Protein AF-A0A7W8M784-F1 (afdb_monomer_lite)

Sequence (521 aa):
MKKPFPAALAHPCHGEELFLLKKRRKRMKRRLLSIFCALCLCLTLLPTAALADGLETGTPTLLNGEGETDYATPSEEDGWTQLSDGTWFLVAKKTYDQPLRSENPIVIDSNATLTAPSITVDGMVDVSGSAYLICSGELSAKELQVSSVVTVGTLSCSKVTVSGIATVTTKWNCSGKVTVNKNSTLNLPAGTEPDWGNFSGAGTVQIGDMAYDTAGNEQGTAMLTLTSGASASGEGYTWDRDTCTLTLDGFARTYDTEAEGGIGIQAEGRAITLVLKGENVMNGLSVEEYAMGIYCVGSSLTLKGTGSLDCEGSAGALMISGGSLALAEGYSLNEEADIFNETSGAVGMVIEAGTDETGPIPATSFTIQSEQSGDGTGSYSAEVKGTYQPGGSGAVVYSVDIAWTDMNFTYTGTGEGTWNPETHQYEGGTEASWTDSNASVTVINHSNAAVTVTASFEALPGYETTSMTFGNNGATVATAEGTEFAKAPSATITITPTGSLAQTANGGKIGTITVSIAAAE

Secondary structure (DSSP, 8-state):
---------------------------------------------------------------------SSB---TTTT-EE-TTS-EEE-SEEE-SS-EEESS-EEE-TT-EEEES-EEEEEEEEE-TT-EEEEEEEEEEEEEEESSEEEEEEEEEEEEEESSEEEEEEEE---SEEEE-TT-EEEE-TT----GGG--BSSEEEETTEEE-TTS-EEEEPPEEEETTB-EEETTEEEETTTTEEEEES-EEEEEEEES-SEEEE-TTSEEEEEEESEEEEEEE--STT--SEEEESSEEEEEES-EEE-TTSS-SEEEESSEEEEPTTEEE-TTEEEEE-TTSSEEEEEETT-TTT---B-SEEEEEE-----S-S-----------PPPPPPP---EEEEE------EEPPB--EEETTTTEEES-B--EEPP---EEEEEE-SSS-EEEEEEEEEPTT-TTEEEEEETTTEEEPP-TTS-GGG--EEEEEEEEEE---GGGTT---EEEEEEEEE--

pLDDT: mean 81.35, std 23.18, range [23.3, 98.5]

Structure (mmCIF, N/CA/C/O backbone):
data_AF-A0A7W8M784-F1
#
_entry.id   AF-A0A7W8M784-F1
#
loop_
_atom_site.group_PDB
_atom_site.id
_atom_site.type_symbol
_atom_site.label_atom_id
_atom_site.label_alt_id
_atom_site.label_comp_id
_atom_site.label_asym_id
_atom_site.label_entity_id
_atom_site.label_seq_id
_atom_site.pdbx_PDB_ins_code
_atom_site.Cartn_x
_atom_site.Cartn_y
_atom_site.Cartn_z
_atom_site.occupancy
_atom_site.B_iso_or_equiv
_atom_site.auth_seq_id
_atom_site.auth_comp_id
_atom_site.auth_asym_id
_atom_site.auth_atom_id
_atom_site.pdbx_PDB_model_num
ATOM 1 N N . MET A 1 1 ? 68.983 -4.614 43.731 1.00 40.34 1 MET A N 1
ATOM 2 C CA . MET A 1 1 ? 69.568 -5.873 44.258 1.00 40.34 1 MET A CA 1
ATOM 3 C C . MET A 1 1 ? 68.459 -6.720 44.890 1.00 40.34 1 MET A C 1
ATOM 5 O O . MET A 1 1 ? 67.551 -6.132 45.446 1.00 40.34 1 MET A O 1
ATOM 9 N N . LYS A 1 2 ? 68.542 -8.057 44.771 1.00 36.47 2 LYS A N 1
ATOM 10 C CA . LYS A 1 2 ? 67.911 -9.138 45.582 1.00 36.47 2 LYS A CA 1
ATOM 11 C C . LYS A 1 2 ? 66.523 -8.931 46.264 1.00 36.47 2 LYS A C 1
ATOM 13 O O . LYS A 1 2 ? 66.441 -8.345 47.332 1.00 36.47 2 LYS A O 1
ATOM 18 N N . LYS A 1 3 ? 65.489 -9.555 45.662 1.00 36.81 3 LYS A N 1
ATOM 19 C CA . LYS A 1 3 ? 64.572 -10.634 46.167 1.00 36.81 3 LYS A CA 1
ATOM 20 C C . LYS A 1 3 ? 64.595 -11.012 47.680 1.00 36.81 3 LYS A C 1
ATOM 22 O O . LYS A 1 3 ? 65.686 -10.993 48.248 1.00 36.81 3 LYS A O 1
ATOM 27 N N . PRO A 1 4 ? 63.474 -11.509 48.285 1.00 53.94 4 PRO A N 1
ATOM 28 C CA . PRO A 1 4 ? 62.896 -12.825 47.910 1.00 53.94 4 PRO A CA 1
ATOM 29 C C . PRO A 1 4 ? 61.351 -13.030 47.895 1.00 53.94 4 PRO A C 1
ATOM 31 O O . PRO A 1 4 ? 60.565 -12.132 48.158 1.00 53.94 4 PRO A O 1
ATOM 34 N N . PHE A 1 5 ? 60.996 -14.262 47.491 1.00 34.47 5 PHE A N 1
ATOM 35 C CA . PHE A 1 5 ? 59.697 -14.930 47.209 1.00 34.47 5 PHE A CA 1
ATOM 36 C C . PHE A 1 5 ? 59.211 -15.787 48.421 1.00 34.47 5 PHE A C 1
ATOM 38 O O . PHE A 1 5 ? 60.016 -15.927 49.346 1.00 34.47 5 PHE A O 1
ATOM 45 N N . PRO A 1 6 ? 57.970 -16.354 48.475 1.00 49.12 6 PRO A N 1
ATOM 46 C CA . PRO A 1 6 ? 57.555 -17.639 47.817 1.00 49.12 6 PRO A CA 1
ATOM 47 C C . PRO A 1 6 ? 56.178 -17.571 47.082 1.00 49.12 6 PRO A C 1
ATOM 49 O O . PRO A 1 6 ? 55.338 -16.771 47.464 1.00 49.12 6 PRO A O 1
ATOM 52 N N . ALA A 1 7 ? 55.951 -18.198 45.910 1.00 33.56 7 ALA A N 1
ATOM 53 C CA . ALA A 1 7 ? 55.677 -19.625 45.566 1.00 33.56 7 ALA A CA 1
ATOM 54 C C . ALA A 1 7 ? 54.174 -20.006 45.728 1.00 33.56 7 ALA A C 1
ATOM 56 O O . ALA A 1 7 ? 53.560 -19.561 46.686 1.00 33.56 7 ALA A O 1
ATOM 57 N N . ALA A 1 8 ? 53.502 -20.768 44.843 1.00 30.16 8 ALA A N 1
ATOM 58 C CA . ALA A 1 8 ? 53.938 -21.887 43.981 1.00 30.16 8 ALA A CA 1
ATOM 59 C C . ALA A 1 8 ? 53.129 -21.987 42.638 1.00 30.16 8 ALA A C 1
ATOM 61 O O . ALA A 1 8 ? 52.023 -21.469 42.577 1.00 30.16 8 ALA A O 1
ATOM 62 N N . LEU A 1 9 ? 53.729 -22.433 41.511 1.00 29.23 9 LEU A N 1
ATOM 63 C CA . LEU A 1 9 ? 53.542 -23.739 40.797 1.00 29.23 9 LEU A CA 1
ATOM 64 C C . LEU A 1 9 ? 52.144 -23.976 40.143 1.00 29.23 9 LEU A C 1
ATOM 66 O O . LEU A 1 9 ? 51.143 -23.788 40.812 1.00 29.23 9 LEU A O 1
ATOM 70 N N . ALA A 1 10 ? 51.976 -24.448 38.888 1.00 28.44 10 ALA A N 1
ATOM 71 C CA . ALA A 1 10 ? 52.918 -24.911 37.845 1.00 28.44 10 ALA A CA 1
ATOM 72 C C . ALA A 1 10 ? 52.329 -24.854 36.395 1.00 28.44 10 ALA A C 1
ATOM 74 O O . ALA A 1 10 ? 51.137 -24.650 36.197 1.00 28.44 10 ALA A O 1
ATOM 75 N N . HIS A 1 11 ? 53.188 -25.097 35.394 1.00 28.14 11 HIS A N 1
ATOM 76 C CA . HIS A 1 11 ? 52.961 -25.251 33.935 1.00 28.14 11 HIS A CA 1
ATOM 77 C C . HIS A 1 11 ? 53.948 -26.344 33.423 1.00 28.14 11 HIS A C 1
ATOM 79 O O . HI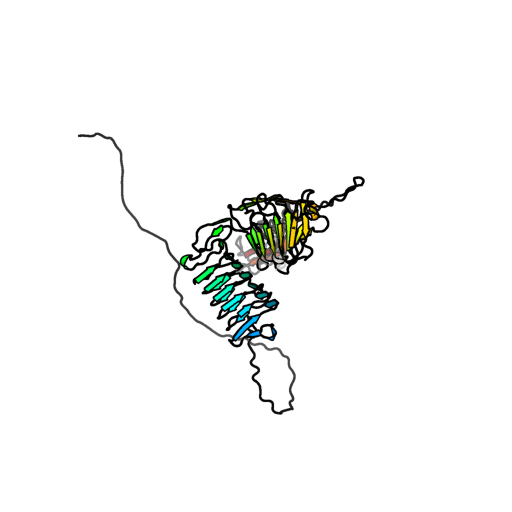S A 1 11 ? 54.881 -26.653 34.171 1.00 28.14 11 HIS A O 1
ATOM 85 N N . PRO A 1 12 ? 53.952 -26.786 32.141 1.00 49.91 12 PRO A N 1
ATOM 86 C CA . PRO A 1 12 ? 52.861 -27.103 31.192 1.00 49.91 12 PRO A CA 1
ATOM 87 C C . PRO A 1 12 ? 53.105 -28.460 30.447 1.00 49.91 12 PRO A C 1
ATOM 89 O O . PRO A 1 12 ? 54.144 -29.083 30.653 1.00 49.91 12 PRO A O 1
ATOM 92 N N . CYS A 1 13 ? 52.234 -28.883 29.505 1.00 24.52 13 CYS A N 1
ATOM 93 C CA . CYS A 1 13 ? 52.644 -29.631 28.285 1.00 24.52 13 CYS A CA 1
ATOM 94 C C . CYS A 1 13 ? 51.554 -29.730 27.183 1.00 24.52 13 CYS A C 1
ATOM 96 O O . CYS A 1 13 ? 50.467 -29.188 27.345 1.00 24.52 13 CYS A O 1
ATOM 98 N N . HIS A 1 14 ? 51.921 -30.329 26.039 1.00 28.89 14 HIS A N 1
ATOM 99 C CA . HIS A 1 14 ? 51.404 -30.128 24.664 1.00 28.89 14 HIS A CA 1
ATOM 100 C C . HIS A 1 14 ? 50.483 -31.254 24.107 1.00 28.89 14 HIS A C 1
ATOM 102 O O . HIS A 1 14 ? 50.493 -32.356 24.646 1.00 28.89 14 HIS A O 1
ATOM 108 N N . GLY A 1 15 ? 49.817 -30.997 22.961 1.00 26.58 15 GLY A N 1
ATOM 109 C CA . GLY A 1 15 ? 49.060 -31.962 22.114 1.00 26.58 15 GLY A CA 1
ATOM 110 C C . GLY A 1 15 ? 47.523 -31.829 22.223 1.00 26.58 15 GLY A C 1
ATOM 111 O O . GLY A 1 15 ? 47.036 -31.582 23.319 1.00 26.58 15 GLY A O 1
ATOM 112 N N . GLU A 1 16 ? 46.688 -31.948 21.176 1.00 27.33 16 GLU A N 1
ATOM 113 C CA . GLU A 1 16 ? 46.897 -32.312 19.754 1.00 27.33 16 GLU A CA 1
ATOM 114 C C . GLU A 1 16 ? 45.738 -31.767 18.847 1.00 27.33 16 GLU A C 1
ATOM 116 O O . GLU A 1 16 ? 44.870 -31.041 19.327 1.00 27.33 16 GLU A O 1
ATOM 121 N N . GLU A 1 17 ? 45.767 -32.070 17.539 1.00 28.98 17 GLU A N 1
ATOM 122 C CA . GLU A 1 17 ? 44.924 -31.618 16.392 1.00 28.98 17 GLU A CA 1
ATOM 123 C C . GLU A 1 17 ? 43.400 -31.390 16.621 1.00 28.98 17 GLU A C 1
ATOM 125 O O . GLU A 1 17 ? 42.741 -32.123 17.347 1.00 28.98 17 GLU A O 1
ATOM 130 N N . LEU A 1 18 ? 42.744 -30.343 16.088 1.00 28.16 18 LEU A N 1
ATOM 131 C CA . LEU A 1 18 ? 42.502 -29.930 14.681 1.00 28.16 18 LEU A CA 1
ATOM 132 C C . LEU A 1 18 ? 41.473 -30.791 13.902 1.00 28.16 18 LEU A C 1
ATOM 134 O O . LEU A 1 18 ? 41.835 -31.576 13.037 1.00 28.16 18 LEU A O 1
ATOM 138 N N . PHE A 1 19 ? 40.177 -30.533 14.128 1.00 27.52 19 PHE A N 1
ATOM 139 C CA . PHE A 1 19 ? 39.013 -30.847 13.265 1.00 27.52 19 PHE A CA 1
ATOM 140 C C . PHE A 1 19 ? 37.812 -30.003 13.778 1.00 27.52 19 PHE A C 1
ATOM 142 O O . PHE A 1 19 ? 37.775 -29.682 14.959 1.00 27.52 19 PHE A O 1
ATOM 149 N N . LEU A 1 20 ? 36.796 -29.576 13.010 1.00 30.34 20 LEU A N 1
ATOM 150 C CA . LEU A 1 20 ? 36.527 -29.622 11.562 1.00 30.34 20 LEU A CA 1
ATOM 151 C C . LEU A 1 20 ? 35.604 -28.427 11.188 1.00 30.34 20 LEU A C 1
ATOM 153 O O . LEU A 1 20 ? 34.631 -28.172 11.891 1.00 30.34 20 LEU A O 1
ATOM 157 N N . LEU A 1 21 ? 35.831 -27.725 10.067 1.00 27.53 21 LEU A N 1
ATOM 158 C CA . LEU A 1 21 ? 34.899 -26.710 9.527 1.00 27.53 21 LEU A CA 1
ATOM 159 C C . LEU A 1 21 ? 35.033 -26.610 7.993 1.00 27.53 21 LEU A C 1
ATOM 161 O O . LEU A 1 21 ? 36.121 -26.815 7.462 1.00 27.53 21 LEU A O 1
ATOM 165 N N . LYS A 1 22 ? 33.938 -26.237 7.305 1.00 28.33 22 LYS A N 1
ATOM 166 C CA . LYS A 1 22 ? 33.724 -26.173 5.831 1.00 28.33 22 LYS A CA 1
ATOM 167 C C . LYS A 1 22 ? 33.363 -27.499 5.135 1.00 28.33 22 LYS A C 1
ATOM 169 O O . LYS A 1 22 ? 34.222 -28.283 4.743 1.00 28.33 22 LYS A O 1
ATOM 174 N N . LYS A 1 23 ? 32.075 -27.657 4.799 1.00 28.72 23 LYS A N 1
ATOM 175 C CA . LYS A 1 23 ? 31.607 -28.610 3.774 1.00 28.72 23 LYS A CA 1
ATOM 176 C C . LYS A 1 23 ? 30.370 -28.080 3.036 1.00 28.72 23 LYS A C 1
ATOM 178 O O . LYS A 1 23 ? 29.262 -28.285 3.512 1.00 28.72 23 LYS A O 1
ATOM 183 N N . ARG A 1 24 ? 30.564 -27.426 1.874 1.00 28.20 24 ARG A N 1
ATOM 184 C CA . ARG A 1 24 ? 29.604 -27.327 0.735 1.00 28.20 24 ARG A CA 1
ATOM 185 C C . ARG A 1 24 ? 30.156 -26.460 -0.418 1.00 28.20 24 ARG A C 1
ATOM 187 O O . ARG A 1 24 ? 29.967 -25.250 -0.432 1.00 28.20 24 ARG A O 1
ATOM 194 N N . ARG A 1 25 ? 30.791 -27.081 -1.426 1.00 26.67 25 ARG A N 1
ATOM 195 C CA . ARG A 1 25 ? 30.796 -26.621 -2.840 1.00 26.67 25 ARG A CA 1
ATOM 196 C C . ARG A 1 25 ? 31.389 -27.690 -3.776 1.00 26.67 25 ARG A C 1
ATOM 198 O O . ARG A 1 25 ? 32.456 -28.214 -3.485 1.00 26.67 25 ARG A O 1
ATOM 205 N N . LYS A 1 26 ? 30.728 -27.908 -4.929 1.00 26.70 26 LYS A N 1
ATOM 206 C CA . LYS A 1 26 ? 31.059 -28.857 -6.031 1.00 26.70 26 LYS A CA 1
ATOM 207 C C . LYS A 1 26 ? 31.014 -30.355 -5.621 1.00 26.70 26 LYS A C 1
ATOM 209 O O . LYS A 1 26 ? 31.333 -30.705 -4.498 1.00 26.70 26 LYS A O 1
ATOM 214 N N . ARG A 1 27 ? 30.592 -31.293 -6.484 1.00 25.47 27 ARG A N 1
ATOM 215 C CA . ARG A 1 27 ? 30.585 -31.304 -7.966 1.00 25.47 27 ARG A CA 1
ATOM 216 C C . ARG A 1 27 ? 29.461 -32.203 -8.530 1.00 25.47 27 ARG A C 1
ATOM 218 O O . ARG A 1 27 ? 29.129 -33.208 -7.916 1.00 25.47 27 ARG A O 1
ATOM 225 N N . MET A 1 28 ? 28.952 -31.885 -9.725 1.00 24.62 28 MET A N 1
ATOM 226 C CA . MET A 1 28 ? 28.059 -32.758 -10.515 1.00 24.62 28 MET A CA 1
ATOM 227 C C . MET A 1 28 ? 28.695 -34.123 -10.839 1.00 24.62 28 MET A C 1
ATOM 229 O O . MET A 1 28 ? 29.908 -34.184 -11.066 1.00 24.62 28 MET A O 1
ATOM 233 N N . LYS A 1 29 ? 27.863 -35.152 -11.073 1.00 26.66 29 LYS A N 1
ATOM 234 C CA . LYS A 1 29 ? 28.126 -36.179 -12.102 1.00 26.66 29 LYS A CA 1
ATOM 235 C C . LYS A 1 29 ? 26.837 -36.869 -12.581 1.00 26.66 29 LYS A C 1
ATOM 237 O O . LYS A 1 29 ? 26.084 -37.405 -11.781 1.00 26.66 29 LYS A O 1
ATOM 242 N N . ARG A 1 30 ? 26.626 -36.860 -13.903 1.00 28.77 30 ARG A N 1
ATOM 243 C CA . ARG A 1 30 ? 25.565 -37.584 -14.634 1.00 28.77 30 ARG A CA 1
ATOM 244 C C . ARG A 1 30 ? 25.707 -39.106 -14.477 1.00 28.77 30 ARG A C 1
ATOM 246 O O . ARG A 1 30 ? 26.841 -39.582 -14.541 1.00 28.77 30 ARG A O 1
ATOM 253 N N . ARG A 1 31 ? 24.593 -39.852 -14.508 1.00 29.22 31 ARG A N 1
ATOM 254 C CA . ARG A 1 31 ? 24.464 -41.129 -15.249 1.00 29.22 31 ARG A CA 1
ATOM 255 C C . ARG A 1 31 ? 23.030 -41.322 -15.758 1.00 29.22 31 ARG A C 1
ATOM 257 O O . ARG A 1 31 ? 22.086 -41.105 -15.013 1.00 29.22 31 ARG A O 1
ATOM 264 N N . LEU A 1 32 ? 22.911 -41.723 -17.024 1.00 25.88 32 LEU A N 1
ATOM 265 C CA . LEU A 1 32 ? 21.688 -42.263 -17.624 1.00 25.88 32 LEU A CA 1
ATOM 266 C C . LEU A 1 32 ? 21.482 -43.707 -17.143 1.00 25.88 32 LEU A C 1
ATOM 268 O O . LEU A 1 32 ? 22.475 -44.425 -17.007 1.00 25.88 32 LEU A O 1
ATOM 272 N N . LEU A 1 33 ? 20.227 -44.158 -17.067 1.00 25.16 33 LEU A N 1
ATOM 273 C CA . LEU A 1 33 ? 19.827 -45.433 -17.675 1.00 25.16 33 LEU A CA 1
ATOM 274 C C . LEU A 1 33 ? 18.310 -45.462 -17.930 1.00 25.16 33 LEU A C 1
ATOM 276 O O . LEU A 1 33 ? 17.523 -45.206 -17.027 1.00 25.16 33 LEU A O 1
ATOM 280 N N . SER A 1 34 ? 17.914 -45.768 -19.163 1.00 27.84 34 SER A N 1
ATOM 281 C CA . SER A 1 34 ? 16.533 -46.071 -19.563 1.00 27.84 34 SER A CA 1
ATOM 282 C C . SER A 1 34 ? 16.313 -47.582 -19.593 1.00 27.84 34 SER A C 1
ATOM 284 O O . SER A 1 34 ? 17.261 -48.292 -19.922 1.00 27.84 34 SER A O 1
ATOM 286 N N . ILE A 1 35 ? 15.074 -48.058 -19.436 1.00 27.55 35 ILE A N 1
ATOM 287 C CA . ILE A 1 35 ? 14.593 -49.284 -20.100 1.00 27.55 35 ILE A CA 1
ATOM 288 C C . ILE A 1 35 ? 13.063 -49.247 -20.241 1.00 27.55 35 ILE A C 1
ATOM 290 O O . ILE A 1 35 ? 12.356 -48.717 -19.390 1.00 27.55 35 ILE A O 1
ATOM 294 N N . PHE A 1 36 ? 12.590 -49.784 -21.364 1.00 25.45 36 PHE A N 1
ATOM 295 C CA . PHE A 1 36 ? 11.185 -49.929 -21.744 1.00 25.45 36 PHE A CA 1
ATOM 296 C C . PHE A 1 36 ? 10.446 -50.958 -20.875 1.00 25.45 36 PHE A C 1
ATOM 298 O O . PHE A 1 36 ? 10.989 -52.028 -20.608 1.00 25.45 36 PHE A O 1
ATOM 305 N N . CYS A 1 37 ? 9.144 -50.751 -20.658 1.00 23.30 37 CYS A N 1
ATOM 306 C CA . CYS A 1 37 ? 8.164 -51.781 -21.020 1.00 23.30 37 CYS A CA 1
ATOM 307 C C . CYS A 1 37 ? 6.777 -51.175 -21.261 1.00 23.30 37 CYS A C 1
ATOM 309 O O . CYS A 1 37 ? 6.341 -50.299 -20.521 1.00 23.30 37 CYS A O 1
ATOM 311 N N . ALA A 1 38 ? 6.099 -51.640 -22.308 1.00 25.64 38 ALA A N 1
ATOM 312 C CA . ALA A 1 38 ? 4.738 -51.239 -22.647 1.00 25.64 38 ALA A CA 1
ATOM 313 C C . ALA A 1 38 ? 3.738 -52.290 -22.153 1.00 25.64 38 ALA A C 1
ATOM 315 O O . ALA A 1 38 ? 4.042 -53.482 -22.183 1.00 25.64 38 ALA A O 1
ATOM 316 N N . LEU A 1 39 ? 2.521 -51.866 -21.808 1.00 25.84 39 LEU A N 1
ATOM 317 C CA . LEU A 1 39 ? 1.368 -52.760 -21.760 1.00 25.84 39 LEU A CA 1
ATOM 318 C C . LEU A 1 39 ? 0.202 -52.119 -22.516 1.00 25.84 39 LEU A C 1
ATOM 320 O O . LEU A 1 39 ? -0.173 -50.980 -22.251 1.00 25.84 39 LEU A O 1
ATOM 324 N N . CYS A 1 40 ? -0.346 -52.851 -23.482 1.00 25.09 40 CYS A N 1
ATOM 325 C CA . CYS A 1 40 ? -1.564 -52.464 -24.185 1.00 25.09 40 CYS A CA 1
ATOM 326 C C . CYS A 1 40 ? -2.792 -52.862 -23.361 1.00 25.09 40 CYS A C 1
ATOM 328 O O . CYS A 1 40 ? -2.786 -53.942 -22.774 1.00 25.09 40 CYS A O 1
ATOM 330 N N . LEU A 1 41 ? -3.887 -52.108 -23.478 1.00 26.55 41 LEU A N 1
ATOM 331 C CA . LEU A 1 41 ? -5.174 -52.699 -23.861 1.00 26.55 41 LEU A CA 1
ATOM 332 C C . LEU A 1 41 ? -6.080 -51.639 -24.511 1.00 26.55 41 LEU A C 1
ATOM 334 O O . LEU A 1 41 ? -6.030 -50.464 -24.161 1.00 26.55 41 LEU A O 1
ATOM 338 N N . CYS A 1 42 ? -6.869 -52.054 -25.499 1.00 25.86 42 CYS A N 1
ATOM 339 C CA . CYS A 1 42 ? -7.763 -51.185 -26.268 1.00 25.86 42 CYS A CA 1
ATOM 340 C C . CYS A 1 42 ? -9.102 -50.955 -25.553 1.00 25.86 42 CYS A C 1
ATOM 342 O O . CYS A 1 42 ? -9.560 -51.862 -24.864 1.00 25.86 42 CYS A O 1
ATOM 344 N N . LEU A 1 43 ? -9.807 -49.860 -25.879 1.00 25.11 43 LEU A N 1
ATOM 345 C CA . LEU A 1 43 ? -11.254 -49.911 -26.150 1.00 25.11 43 LEU A CA 1
ATOM 346 C C . LEU A 1 43 ? -11.738 -48.710 -27.005 1.00 25.11 43 LEU A C 1
ATOM 348 O O . LEU A 1 43 ? -11.623 -47.560 -26.605 1.00 25.11 43 LEU A O 1
ATOM 352 N N . THR A 1 44 ? -12.233 -49.039 -28.204 1.00 31.23 44 THR A N 1
ATOM 353 C CA . THR A 1 44 ? -13.281 -48.407 -29.055 1.00 31.23 44 THR A CA 1
ATOM 354 C C . THR A 1 44 ? -13.918 -47.066 -28.608 1.00 31.23 44 THR A C 1
ATOM 356 O O . THR A 1 44 ? -14.318 -46.947 -27.457 1.00 31.23 44 THR A O 1
ATOM 359 N N . LEU A 1 45 ? -14.196 -46.081 -29.485 1.00 31.22 45 LEU A N 1
ATOM 360 C CA . LEU A 1 45 ? -15.159 -46.144 -30.614 1.00 31.22 45 LEU A CA 1
ATOM 361 C C . LEU A 1 45 ? -14.923 -45.068 -31.721 1.00 31.22 45 LEU A C 1
ATOM 363 O O . LEU A 1 45 ? -14.367 -44.007 -31.465 1.00 31.22 45 LEU A O 1
ATOM 367 N N . LEU A 1 46 ? -15.391 -45.371 -32.943 1.00 28.72 46 LEU A N 1
ATOM 368 C CA . LEU A 1 46 ? -15.488 -44.531 -34.171 1.00 28.72 46 LEU A CA 1
ATOM 369 C C . LEU A 1 46 ? -16.804 -43.688 -34.176 1.00 28.72 46 LEU A C 1
ATOM 371 O O . LEU A 1 46 ? -17.515 -43.781 -33.173 1.00 28.72 46 LEU A O 1
ATOM 375 N N . PRO A 1 47 ? -17.269 -43.011 -35.270 1.00 45.62 47 PRO A N 1
ATOM 376 C CA . PRO A 1 47 ? -16.687 -42.617 -36.585 1.00 45.62 47 PRO A CA 1
ATOM 377 C C . PRO A 1 47 ? -16.796 -41.068 -36.834 1.00 45.62 47 PRO A C 1
ATOM 379 O O . PRO A 1 47 ? -17.208 -40.339 -35.943 1.00 45.62 47 PRO A O 1
ATOM 382 N N . THR A 1 48 ? -16.468 -40.434 -37.979 1.00 33.16 48 THR A N 1
ATOM 383 C CA . THR A 1 48 ? -17.137 -40.543 -39.306 1.00 33.16 48 THR A CA 1
ATOM 384 C C . THR A 1 48 ? -16.374 -39.795 -40.413 1.00 33.16 48 THR A C 1
ATOM 386 O O . THR A 1 48 ? -15.637 -38.851 -40.149 1.00 33.16 48 THR A O 1
ATOM 389 N N . ALA A 1 49 ? -16.539 -40.248 -41.659 1.00 30.05 49 ALA A N 1
ATOM 390 C CA . ALA A 1 49 ? -15.768 -39.831 -42.826 1.00 30.05 49 ALA A CA 1
ATOM 391 C C . ALA A 1 49 ? -16.359 -38.634 -43.608 1.00 30.05 49 ALA A C 1
ATOM 393 O O . ALA A 1 49 ? -17.568 -38.526 -43.770 1.00 30.05 49 ALA A O 1
ATOM 394 N N . ALA A 1 50 ? -15.444 -37.805 -44.124 1.00 31.06 50 ALA A N 1
ATOM 395 C CA . ALA A 1 50 ? -15.260 -37.394 -45.526 1.00 31.06 50 ALA A CA 1
ATOM 396 C C . ALA A 1 50 ? -16.461 -37.069 -46.444 1.00 31.06 50 ALA A C 1
ATOM 398 O O . ALA A 1 50 ? -17.279 -37.934 -46.742 1.00 31.06 50 ALA A O 1
ATOM 399 N N . LEU A 1 51 ? -16.376 -35.910 -47.115 1.00 28.19 51 LEU A N 1
ATOM 400 C CA . LEU A 1 51 ? -16.172 -35.809 -48.576 1.00 28.19 51 LEU A CA 1
ATOM 401 C C . LEU A 1 51 ? -15.823 -34.360 -48.974 1.00 28.19 51 LEU A C 1
ATOM 403 O O . LEU A 1 51 ? -16.115 -33.428 -48.231 1.00 28.19 51 LEU A O 1
ATOM 407 N N . ALA A 1 52 ? -15.148 -34.189 -50.111 1.00 32.38 52 ALA A N 1
ATOM 408 C CA . ALA A 1 52 ? -14.642 -32.903 -50.596 1.00 32.38 52 ALA A CA 1
ATOM 409 C C . ALA A 1 52 ? -15.431 -32.407 -51.814 1.00 32.38 52 ALA A C 1
ATOM 411 O O . ALA A 1 52 ? -15.836 -33.232 -52.628 1.00 32.38 52 ALA A O 1
ATOM 412 N N . ASP A 1 53 ? -15.536 -31.084 -51.979 1.00 28.08 53 ASP A N 1
ATOM 413 C CA . ASP A 1 53 ? -15.309 -30.412 -53.269 1.00 28.08 53 ASP A CA 1
ATOM 414 C C . ASP A 1 53 ? -15.062 -28.900 -53.060 1.00 28.08 53 ASP A C 1
ATOM 416 O O . ASP A 1 53 ? -15.429 -28.363 -52.013 1.00 28.08 53 ASP A O 1
ATOM 420 N N . GLY A 1 54 ? -14.461 -28.215 -54.042 1.00 29.61 54 GLY A N 1
ATOM 421 C CA . GLY A 1 54 ? -14.300 -26.749 -54.042 1.00 29.61 54 GLY A CA 1
ATOM 422 C C . GLY A 1 54 ? -12.855 -26.236 -54.024 1.00 29.61 54 GLY A C 1
ATOM 423 O O . GLY A 1 54 ? -12.418 -25.621 -53.054 1.00 29.61 54 GLY A O 1
ATOM 424 N N . LEU A 1 55 ? -12.123 -26.444 -55.122 1.00 28.89 55 LEU A N 1
ATOM 425 C CA . LEU A 1 55 ? -10.819 -25.825 -55.378 1.00 28.89 55 LEU A CA 1
ATOM 426 C C . LEU A 1 55 ? -10.987 -24.580 -56.266 1.00 28.89 55 LEU A C 1
ATOM 428 O O . LEU A 1 55 ? -11.271 -24.739 -57.446 1.00 28.89 55 LEU A O 1
ATOM 432 N N . GLU A 1 56 ? -10.712 -23.379 -55.751 1.00 30.84 56 GLU A N 1
ATOM 433 C CA . GLU A 1 56 ? -10.199 -22.256 -56.559 1.00 30.84 56 GLU A CA 1
ATOM 434 C C . GLU A 1 56 ? -9.243 -21.371 -55.742 1.00 30.84 56 GLU A C 1
ATOM 436 O O . GLU A 1 56 ? -9.130 -21.475 -54.520 1.00 30.84 56 GLU A O 1
ATOM 441 N N . THR A 1 57 ? -8.440 -20.585 -56.457 1.00 39.19 57 THR A N 1
ATOM 442 C CA . THR A 1 57 ? -7.106 -20.167 -56.020 1.00 39.19 57 THR A CA 1
ATOM 443 C C . THR A 1 57 ? -7.086 -18.854 -55.241 1.00 39.19 57 THR A C 1
ATOM 445 O O . THR A 1 57 ? -7.109 -17.775 -55.833 1.00 39.19 57 THR A O 1
ATOM 448 N N . GLY A 1 58 ? -6.901 -18.946 -53.926 1.00 29.69 58 GLY A N 1
ATOM 449 C CA . GLY A 1 58 ? -6.284 -17.893 -53.120 1.00 29.69 58 GLY A CA 1
ATOM 450 C C . GLY A 1 58 ? -4.875 -18.319 -52.715 1.00 29.69 58 GLY A C 1
ATOM 451 O O . GLY A 1 58 ? -4.693 -19.425 -52.207 1.00 29.69 58 GLY A O 1
ATOM 452 N N . THR A 1 59 ? -3.873 -17.467 -52.942 1.00 28.58 59 THR A N 1
ATOM 453 C CA . THR A 1 59 ? -2.522 -17.656 -52.391 1.00 28.58 59 THR A CA 1
ATOM 454 C C . THR A 1 59 ? -2.641 -17.887 -50.883 1.00 28.58 59 THR A C 1
ATOM 456 O O . THR A 1 59 ? -3.269 -17.054 -50.227 1.00 28.58 59 THR A O 1
ATOM 459 N N . PRO A 1 60 ? -2.071 -18.960 -50.302 1.00 29.47 60 PRO A N 1
ATOM 460 C CA . PRO A 1 60 ? -2.079 -19.120 -48.860 1.00 29.47 60 PRO A CA 1
ATOM 461 C C . PRO A 1 60 ? -1.148 -18.066 -48.263 1.00 29.47 60 PRO A C 1
ATOM 463 O O . PRO A 1 60 ? 0.064 -18.268 -48.158 1.00 29.47 60 PRO A O 1
ATOM 466 N N . THR A 1 61 ? -1.726 -16.925 -47.886 1.00 30.53 61 THR A N 1
ATOM 467 C CA . THR A 1 61 ? -1.141 -16.040 -46.884 1.00 30.53 61 THR A CA 1
ATOM 468 C C . THR A 1 61 ? -0.755 -16.928 -45.716 1.00 30.53 61 THR A C 1
ATOM 470 O O . THR A 1 61 ? -1.589 -17.691 -45.223 1.00 30.53 61 THR A O 1
ATOM 473 N N . LEU A 1 62 ? 0.514 -16.880 -45.317 1.00 27.53 62 LEU A N 1
ATOM 474 C CA . LEU A 1 62 ? 0.966 -17.594 -44.137 1.00 27.53 62 LEU A CA 1
ATOM 475 C C . LEU A 1 62 ? 0.134 -17.090 -42.959 1.00 27.53 62 LEU A C 1
ATOM 477 O O . LEU A 1 62 ? 0.353 -15.985 -42.469 1.00 27.53 62 LEU A O 1
ATOM 481 N N . LEU A 1 63 ? -0.806 -17.920 -42.503 1.00 32.25 63 LEU A N 1
ATOM 482 C CA . LEU A 1 63 ? -1.258 -17.895 -41.124 1.00 32.25 63 LEU A CA 1
ATOM 483 C C . LEU A 1 63 ? -0.050 -18.319 -40.293 1.00 32.25 63 LEU A C 1
ATOM 485 O O . LEU A 1 63 ? 0.099 -19.482 -39.913 1.00 32.25 63 LEU A O 1
ATOM 489 N N . ASN A 1 64 ? 0.848 -17.359 -40.070 1.00 36.41 64 ASN A N 1
ATOM 490 C CA . ASN A 1 64 ? 1.733 -17.404 -38.931 1.00 36.41 64 ASN A CA 1
ATOM 491 C C . ASN A 1 64 ? 0.802 -17.532 -37.728 1.00 36.41 64 ASN A C 1
ATOM 493 O O . ASN A 1 64 ? 0.074 -16.599 -37.398 1.00 36.41 64 ASN A O 1
ATOM 497 N N . GLY A 1 65 ? 0.802 -18.709 -37.107 1.00 38.47 65 GLY A N 1
ATOM 498 C CA . GLY A 1 65 ? 0.421 -18.795 -35.713 1.00 38.47 65 GLY A CA 1
ATOM 499 C C . GLY A 1 65 ? 1.456 -17.984 -34.956 1.00 38.47 65 GLY A C 1
ATOM 500 O O . GLY A 1 65 ? 2.529 -18.501 -34.646 1.00 38.47 65 GLY A O 1
ATOM 501 N N . GLU A 1 66 ? 1.167 -16.702 -34.749 1.00 41.12 66 GLU A N 1
ATOM 502 C CA . GLU A 1 66 ? 1.877 -15.902 -33.769 1.00 41.12 66 GLU A CA 1
ATOM 503 C C . GLU A 1 66 ? 1.646 -16.608 -32.438 1.00 41.12 66 GLU A C 1
ATOM 505 O O . GLU A 1 66 ? 0.517 -16.741 -31.966 1.00 41.12 66 GLU A O 1
ATOM 510 N N . GLY A 1 67 ? 2.719 -17.212 -31.924 1.00 40.12 67 GLY A N 1
ATOM 511 C CA . GLY A 1 67 ? 2.676 -17.858 -30.628 1.00 40.12 67 GLY A CA 1
ATOM 512 C C . GLY A 1 67 ? 2.306 -16.795 -29.612 1.00 40.12 67 GLY A C 1
ATOM 513 O O . GLY A 1 67 ? 2.970 -15.763 -29.571 1.00 40.12 67 GLY A O 1
ATOM 514 N N . GLU A 1 68 ? 1.250 -17.063 -28.850 1.00 45.94 68 GLU A N 1
ATOM 515 C CA . GLU A 1 68 ? 0.741 -16.219 -27.775 1.00 45.94 68 GLU A CA 1
ATOM 516 C C . GLU A 1 68 ? 1.918 -15.736 -26.916 1.00 45.94 68 GLU A C 1
ATOM 518 O O . GLU A 1 68 ? 2.548 -16.514 -26.196 1.00 45.94 68 GLU A O 1
ATOM 523 N N . THR A 1 69 ? 2.308 -14.471 -27.091 1.00 57.91 69 THR A N 1
ATOM 524 C CA . THR A 1 69 ? 3.400 -13.880 -26.324 1.00 57.91 69 THR A CA 1
ATOM 525 C C . THR A 1 69 ? 2.861 -13.513 -24.955 1.00 57.91 69 THR A C 1
ATOM 527 O O . THR A 1 69 ? 1.862 -12.807 -24.858 1.00 57.91 69 THR A O 1
ATOM 530 N N . ASP A 1 70 ? 3.562 -13.907 -23.889 1.00 85.81 70 ASP A N 1
ATOM 531 C CA . ASP A 1 70 ? 3.234 -13.535 -22.499 1.00 85.81 70 ASP A CA 1
ATOM 532 C C . ASP A 1 70 ? 3.431 -12.020 -22.208 1.00 85.81 70 ASP A C 1
ATOM 534 O O . ASP A 1 70 ? 3.664 -11.614 -21.069 1.00 85.81 70 ASP A O 1
ATOM 538 N N . TYR A 1 71 ? 3.423 -11.175 -23.242 1.00 88.62 71 TYR A N 1
ATOM 539 C CA . TYR A 1 71 ? 3.622 -9.734 -23.194 1.00 88.62 71 TYR A CA 1
ATOM 540 C C . TYR A 1 71 ? 2.860 -9.038 -24.331 1.00 88.62 71 TYR A C 1
ATOM 542 O O . TYR A 1 71 ? 2.773 -9.554 -25.448 1.00 88.62 71 TYR A O 1
ATOM 550 N N . ALA A 1 72 ? 2.388 -7.827 -24.046 1.00 94.88 72 ALA A N 1
ATOM 551 C CA . ALA A 1 72 ? 1.806 -6.902 -25.007 1.00 94.88 72 ALA A CA 1
ATOM 552 C C . ALA A 1 72 ? 2.878 -5.988 -25.625 1.00 94.88 72 ALA A C 1
ATOM 554 O O . ALA A 1 72 ? 3.956 -5.789 -25.054 1.00 94.88 72 ALA A O 1
ATOM 555 N N . THR A 1 73 ? 2.565 -5.376 -26.766 1.00 94.62 73 THR A N 1
ATOM 556 C CA . THR A 1 73 ? 3.412 -4.382 -27.447 1.00 94.62 73 THR A CA 1
ATOM 557 C C . THR A 1 73 ? 2.598 -3.137 -27.799 1.00 94.62 73 THR A C 1
ATOM 559 O O . THR A 1 73 ? 1.437 -3.299 -28.174 1.00 94.62 73 THR A O 1
ATOM 562 N N . PRO A 1 74 ? 3.166 -1.914 -27.753 1.00 96.00 74 PRO A N 1
ATOM 563 C CA . PRO A 1 74 ? 2.470 -0.714 -28.217 1.00 96.00 74 PRO A CA 1
ATOM 564 C C . PRO A 1 74 ? 1.953 -0.863 -29.654 1.00 96.00 74 PRO A C 1
ATOM 566 O O . PRO A 1 74 ? 2.645 -1.413 -30.512 1.00 96.00 74 PRO A O 1
ATOM 569 N N . SER A 1 75 ? 0.741 -0.372 -29.911 1.00 94.19 75 SER A N 1
ATOM 570 C CA . SER A 1 75 ? 0.074 -0.457 -31.213 1.00 94.19 75 SER A CA 1
ATOM 571 C C . SER A 1 75 ? -0.938 0.678 -31.410 1.00 94.19 75 SER A C 1
ATOM 573 O O . SER A 1 75 ? -1.401 1.286 -30.442 1.00 94.19 75 SER A O 1
ATOM 575 N N . GLU A 1 76 ? -1.315 0.950 -32.662 1.00 92.44 76 GLU A N 1
ATOM 576 C CA . GLU A 1 76 ? -2.356 1.943 -32.977 1.00 92.44 76 GLU A CA 1
ATOM 577 C C . GLU A 1 76 ? -3.742 1.525 -32.456 1.00 92.44 76 GLU A C 1
ATOM 579 O O . GLU A 1 76 ? -4.513 2.372 -32.009 1.00 92.44 76 GLU A O 1
ATOM 584 N N . GLU A 1 77 ? -4.037 0.220 -32.427 1.00 89.44 77 GLU A N 1
ATOM 585 C CA . GLU A 1 77 ? -5.261 -0.336 -31.826 1.00 89.44 77 GLU A CA 1
ATOM 586 C C . GLU A 1 77 ? -5.320 -0.087 -30.308 1.00 89.44 77 GLU A C 1
ATOM 588 O O . GLU A 1 77 ? -6.379 0.213 -29.755 1.00 89.44 77 GLU A O 1
ATOM 593 N N . ASP A 1 78 ? -4.165 -0.110 -29.641 1.00 89.06 78 ASP A N 1
ATOM 594 C CA . ASP A 1 78 ? -4.028 0.235 -28.228 1.00 89.06 78 ASP A CA 1
ATOM 595 C C . ASP A 1 78 ? -4.075 1.748 -27.936 1.00 89.06 78 ASP A C 1
ATOM 597 O O . ASP A 1 78 ? -3.995 2.138 -26.767 1.00 89.06 78 ASP A O 1
ATOM 601 N N . GLY A 1 79 ? -4.210 2.597 -28.960 1.00 91.75 79 GLY A N 1
ATOM 602 C CA . GLY A 1 79 ? -4.260 4.056 -28.831 1.00 91.75 79 GLY A CA 1
ATOM 603 C C . GLY A 1 79 ? -2.894 4.753 -28.831 1.00 91.75 79 GLY A C 1
ATOM 604 O O . GLY A 1 79 ? -2.818 5.933 -28.481 1.00 91.75 79 GLY A O 1
ATOM 605 N N . TRP A 1 80 ? -1.820 4.059 -29.220 1.00 97.06 80 TRP A N 1
ATOM 606 C CA . TRP A 1 80 ? -0.510 4.679 -29.435 1.00 97.06 80 TRP A CA 1
ATOM 607 C C . TRP A 1 80 ? -0.411 5.279 -30.840 1.00 97.06 80 TRP A C 1
ATOM 609 O O . TRP A 1 80 ? -0.982 4.768 -31.795 1.00 97.06 80 TRP A O 1
ATOM 619 N N . THR A 1 81 ? 0.372 6.342 -30.997 1.00 96.94 81 THR A N 1
ATOM 620 C CA . THR A 1 81 ? 0.762 6.873 -32.313 1.00 96.94 81 THR A CA 1
ATOM 621 C C . THR A 1 81 ? 2.237 6.582 -32.551 1.00 96.94 81 THR A C 1
ATOM 623 O O . THR A 1 81 ? 3.056 6.905 -31.690 1.00 96.94 81 THR A O 1
ATOM 626 N N . GLN A 1 82 ? 2.604 6.002 -33.698 1.00 96.88 82 GLN A N 1
ATOM 627 C CA . GLN A 1 82 ? 4.018 5.875 -34.055 1.00 96.88 82 GLN A CA 1
ATOM 628 C C . GLN A 1 82 ? 4.523 7.167 -34.708 1.00 96.88 82 GLN A C 1
ATOM 630 O O . GLN A 1 82 ? 3.964 7.651 -35.693 1.00 96.88 82 GLN A O 1
ATOM 635 N N . LEU A 1 83 ? 5.595 7.732 -34.158 1.00 95.88 83 LEU A N 1
ATOM 636 C CA . LEU A 1 83 ? 6.288 8.886 -34.722 1.00 95.88 83 LEU A CA 1
ATOM 637 C C . LEU A 1 83 ? 7.222 8.455 -35.864 1.00 95.88 83 LEU A C 1
ATOM 639 O O . LEU A 1 83 ? 7.589 7.289 -36.003 1.00 95.88 83 LEU A O 1
ATOM 643 N N . SER A 1 84 ? 7.642 9.414 -36.692 1.00 94.25 84 SER A N 1
ATOM 644 C CA . SER A 1 84 ? 8.469 9.156 -37.882 1.00 94.25 84 SER A CA 1
ATOM 645 C C . SER A 1 84 ? 9.882 8.631 -37.591 1.00 94.25 84 SER A C 1
ATOM 647 O O . SER A 1 84 ? 10.554 8.168 -38.512 1.00 94.25 84 SER A O 1
ATOM 649 N N . ASP A 1 85 ? 10.334 8.693 -36.337 1.00 94.06 85 ASP A N 1
ATOM 650 C CA . ASP A 1 85 ? 11.588 8.107 -35.850 1.00 94.06 85 ASP A CA 1
ATOM 651 C C . ASP A 1 85 ? 11.414 6.693 -35.249 1.00 94.06 85 ASP A C 1
ATOM 653 O O . ASP A 1 85 ? 12.394 6.072 -34.841 1.00 94.06 85 ASP A O 1
ATOM 657 N N . GLY A 1 86 ? 10.181 6.173 -35.229 1.00 93.12 86 GLY A N 1
ATOM 658 C CA . GLY A 1 86 ? 9.809 4.869 -34.679 1.00 93.12 86 GLY A CA 1
ATOM 659 C C . GLY A 1 86 ? 9.279 4.904 -33.241 1.00 93.12 86 GLY A C 1
ATOM 660 O O . GLY A 1 86 ? 8.726 3.894 -32.799 1.00 93.12 86 GLY A O 1
ATOM 661 N N . THR A 1 87 ? 9.406 6.032 -32.531 1.00 97.38 87 THR A N 1
ATOM 662 C CA . THR A 1 87 ? 8.948 6.216 -31.142 1.00 97.38 87 THR A CA 1
ATOM 663 C C . THR A 1 87 ? 7.435 6.046 -31.015 1.00 97.38 87 THR A C 1
ATOM 665 O O . THR A 1 87 ? 6.679 6.561 -31.837 1.00 97.38 87 THR A O 1
ATOM 668 N N . TRP A 1 88 ? 6.978 5.371 -29.961 1.00 98.06 88 TRP A N 1
ATOM 669 C CA . TRP A 1 88 ? 5.556 5.257 -29.634 1.00 98.06 88 TRP A CA 1
ATOM 670 C C . TRP A 1 88 ? 5.112 6.372 -28.682 1.00 98.06 88 TRP A C 1
ATOM 672 O O . TRP A 1 88 ? 5.703 6.556 -27.621 1.00 98.06 88 TRP A O 1
ATOM 682 N N . PHE A 1 89 ? 4.052 7.093 -29.041 1.00 97.38 89 PHE A N 1
ATOM 683 C CA . PHE A 1 89 ? 3.515 8.234 -28.298 1.00 97.38 89 PHE A CA 1
ATOM 684 C C . PHE A 1 89 ? 2.107 7.926 -27.762 1.00 97.38 89 PHE A C 1
ATOM 686 O O . PHE A 1 89 ? 1.234 7.525 -28.535 1.00 97.38 89 PHE A O 1
ATOM 693 N N . LEU A 1 90 ? 1.882 8.106 -26.456 1.00 97.12 90 LEU A N 1
ATOM 694 C CA . LEU A 1 90 ? 0.597 7.883 -25.779 1.00 97.12 90 LEU A CA 1
ATOM 695 C C . LEU A 1 90 ? 0.083 9.176 -25.133 1.00 97.12 90 LEU A C 1
ATOM 697 O O . LEU A 1 90 ? 0.768 9.778 -24.310 1.00 97.12 90 LEU A O 1
ATOM 701 N N . VAL A 1 91 ? -1.162 9.537 -25.458 1.00 94.38 91 VAL A N 1
ATOM 702 C CA . VAL A 1 91 ? -1.888 10.712 -24.920 1.00 94.38 91 VAL A CA 1
ATOM 703 C C . VAL A 1 91 ? -3.210 10.342 -24.234 1.00 94.38 91 VAL A C 1
ATOM 705 O O . VAL A 1 91 ? -4.077 11.184 -24.018 1.00 94.38 91 VAL A O 1
ATOM 708 N N . ALA A 1 92 ? -3.403 9.058 -23.932 1.00 91.62 92 ALA A N 1
ATOM 709 C CA . ALA A 1 92 ? -4.633 8.519 -23.365 1.00 91.62 92 ALA A CA 1
ATOM 710 C C . ALA A 1 92 ? -4.334 7.532 -22.228 1.00 91.62 92 ALA A C 1
ATOM 712 O O . ALA A 1 92 ? -3.204 7.078 -22.042 1.00 91.62 92 ALA A O 1
ATOM 713 N N . LYS A 1 93 ? -5.360 7.179 -21.451 1.00 92.75 93 LYS A N 1
ATOM 714 C CA . LYS A 1 93 ? -5.250 6.117 -20.448 1.00 92.75 93 LYS A CA 1
ATOM 715 C C . LYS A 1 93 ? -5.164 4.750 -21.132 1.00 92.75 93 LYS A C 1
ATOM 717 O O . LYS A 1 93 ? -6.082 4.374 -21.858 1.00 92.75 93 LYS A O 1
ATOM 722 N N . LYS A 1 94 ? -4.120 3.980 -20.821 1.00 94.25 94 LYS A N 1
ATOM 723 C CA . LYS A 1 94 ? -3.959 2.583 -21.234 1.00 94.25 94 LYS A CA 1
ATOM 724 C C . LYS A 1 94 ? -3.540 1.714 -20.051 1.00 94.25 94 LYS A C 1
ATOM 726 O O . LYS A 1 94 ? -2.572 2.004 -19.352 1.00 94.25 94 LYS A O 1
ATOM 731 N N . THR A 1 95 ? -4.259 0.616 -19.858 1.00 94.38 95 THR A N 1
ATOM 732 C CA . THR A 1 95 ? -3.930 -0.423 -18.880 1.00 94.38 95 THR A CA 1
ATOM 733 C C . THR A 1 95 ? -3.691 -1.732 -19.622 1.00 94.38 95 THR A C 1
ATOM 735 O O . THR A 1 95 ? -4.439 -2.060 -20.544 1.00 94.38 95 THR A O 1
ATOM 738 N N . TYR A 1 96 ? -2.644 -2.450 -19.228 1.00 93.88 96 TYR A N 1
ATOM 739 C CA . TYR A 1 96 ? -2.303 -3.785 -19.699 1.00 93.88 96 TYR A CA 1
ATOM 740 C C . TYR A 1 96 ? -2.360 -4.770 -18.528 1.00 93.88 96 TYR A C 1
ATOM 742 O O . TYR A 1 96 ? -1.799 -4.494 -17.468 1.00 93.88 96 TYR A O 1
ATOM 750 N N . ASP A 1 97 ? -2.988 -5.929 -18.738 1.00 92.75 97 ASP A N 1
ATOM 751 C CA . ASP A 1 97 ? -2.967 -7.049 -17.781 1.00 92.75 97 ASP A CA 1
ATOM 752 C C . ASP A 1 97 ? -1.703 -7.919 -17.935 1.00 92.75 97 ASP A C 1
ATOM 754 O O . ASP A 1 97 ? -1.329 -8.668 -17.033 1.00 92.75 97 ASP A O 1
ATOM 758 N N . GLN A 1 98 ? -1.022 -7.800 -19.079 1.00 93.31 98 GLN A N 1
ATOM 759 C CA . GLN A 1 98 ? 0.246 -8.455 -19.400 1.00 93.31 98 GLN A CA 1
ATOM 760 C C . GLN A 1 98 ? 1.423 -7.465 -19.301 1.00 93.31 98 GLN A C 1
ATOM 762 O O . GLN A 1 98 ? 1.224 -6.260 -19.476 1.00 93.31 98 GLN A O 1
ATOM 767 N N . PRO A 1 99 ? 2.663 -7.941 -19.071 1.00 96.56 99 PRO A N 1
ATOM 768 C CA . PRO A 1 99 ? 3.884 -7.161 -19.275 1.00 96.56 99 PRO A CA 1
ATOM 769 C C . PRO A 1 99 ? 3.886 -6.388 -20.600 1.00 96.56 99 PRO A C 1
ATOM 771 O O . PRO A 1 99 ? 3.557 -6.953 -21.639 1.00 96.56 99 PRO A O 1
ATOM 774 N N . LEU A 1 100 ? 4.311 -5.125 -20.590 1.00 97.44 100 LEU A N 1
ATOM 775 C CA . LEU A 1 100 ? 4.500 -4.340 -21.812 1.00 97.44 100 LEU A CA 1
ATOM 776 C C . LEU A 1 100 ? 5.949 -4.453 -22.292 1.00 97.44 100 LEU A C 1
ATOM 778 O O . LEU A 1 100 ? 6.886 -4.209 -21.525 1.00 97.44 100 LEU A O 1
ATOM 782 N N . ARG A 1 101 ? 6.148 -4.742 -23.579 1.00 97.56 101 ARG A N 1
ATOM 783 C CA . ARG A 1 101 ? 7.465 -4.727 -24.218 1.00 97.56 101 ARG A CA 1
ATOM 784 C C . ARG A 1 101 ? 7.476 -3.840 -25.460 1.00 97.56 101 ARG A C 1
ATOM 786 O O . ARG A 1 101 ? 6.586 -3.927 -26.295 1.00 97.56 101 ARG A O 1
ATOM 793 N N . SER A 1 102 ? 8.519 -3.029 -25.616 1.00 96.88 102 SER A N 1
ATOM 794 C CA . SER A 1 102 ? 8.758 -2.240 -26.828 1.00 96.88 102 SER A CA 1
ATOM 795 C C . SER A 1 102 ? 10.218 -2.329 -27.265 1.00 96.88 102 SER A C 1
ATOM 797 O O . SER A 1 102 ? 11.130 -2.211 -26.448 1.00 96.88 102 SER A O 1
ATOM 799 N N . GLU A 1 103 ? 10.450 -2.517 -28.562 1.00 95.69 103 GLU A N 1
ATOM 800 C CA . GLU A 1 103 ? 11.790 -2.398 -29.162 1.00 95.69 103 GLU A CA 1
ATOM 801 C C . GLU A 1 103 ? 12.138 -0.937 -29.497 1.00 95.69 103 GLU A C 1
ATOM 803 O O . GLU A 1 103 ? 13.309 -0.583 -29.590 1.00 95.69 103 GLU A O 1
ATOM 808 N N . ASN A 1 104 ? 11.125 -0.071 -29.603 1.00 96.62 104 ASN A N 1
ATOM 809 C CA . ASN A 1 104 ? 11.274 1.365 -29.840 1.00 96.62 104 ASN A CA 1
ATOM 810 C C . ASN A 1 104 ? 11.114 2.167 -28.535 1.00 96.62 104 ASN A C 1
ATOM 812 O O . ASN A 1 104 ? 10.451 1.682 -27.611 1.00 96.62 104 ASN A O 1
ATOM 816 N N . PRO A 1 105 ? 11.643 3.403 -28.452 1.00 98.19 105 PRO A N 1
ATOM 817 C CA . PRO A 1 105 ? 11.339 4.321 -27.357 1.00 98.19 105 PRO A CA 1
ATOM 818 C C . PRO A 1 105 ? 9.831 4.534 -27.173 1.00 98.19 105 PRO A C 1
ATOM 820 O O . PRO A 1 105 ? 9.063 4.433 -28.135 1.00 98.19 105 PRO A O 1
ATOM 823 N N . ILE A 1 106 ? 9.420 4.864 -25.948 1.00 98.38 106 ILE A N 1
ATOM 824 C CA . ILE A 1 106 ? 8.039 5.246 -25.630 1.00 98.38 106 ILE A CA 1
ATOM 825 C C . ILE A 1 106 ? 8.010 6.615 -24.944 1.00 98.38 106 ILE A C 1
ATOM 827 O O . ILE A 1 106 ? 8.894 6.942 -24.150 1.00 98.38 106 ILE A O 1
ATOM 831 N N . VAL A 1 107 ? 6.977 7.394 -25.242 1.00 98.12 107 VAL A N 1
ATOM 832 C CA . VAL A 1 107 ? 6.710 8.714 -24.667 1.00 98.12 107 VAL A CA 1
ATOM 833 C C . VAL A 1 107 ? 5.251 8.752 -24.218 1.00 98.12 107 VAL A C 1
ATOM 835 O O . VAL A 1 107 ? 4.354 8.341 -24.958 1.00 98.12 107 VAL A O 1
ATOM 838 N N . ILE A 1 108 ? 5.021 9.213 -22.992 1.00 97.31 108 ILE A N 1
ATOM 839 C CA . ILE A 1 108 ? 3.720 9.223 -22.320 1.00 97.31 108 ILE A CA 1
ATOM 840 C C . ILE A 1 108 ? 3.495 10.655 -21.831 1.00 97.31 108 ILE A C 1
ATOM 842 O O . ILE A 1 108 ? 4.262 11.141 -21.004 1.00 97.31 108 ILE A O 1
ATOM 846 N N . ASP A 1 109 ? 2.484 11.337 -22.368 1.00 94.06 109 ASP A N 1
ATOM 847 C CA . ASP A 1 109 ? 2.321 12.794 -22.243 1.00 94.06 109 ASP A CA 1
ATOM 848 C C . ASP A 1 109 ? 0.827 13.193 -22.159 1.00 94.06 109 ASP A C 1
ATOM 850 O O . ASP A 1 109 ? -0.067 12.349 -22.223 1.00 94.06 109 ASP A O 1
ATOM 854 N N . SER A 1 110 ? 0.519 14.485 -22.011 1.00 85.38 110 SER A N 1
ATOM 855 C CA . SER A 1 110 ? -0.825 15.056 -22.199 1.00 85.38 110 SER A CA 1
ATOM 856 C C . SER A 1 110 ? -1.925 14.459 -21.298 1.00 85.38 110 SER A C 1
ATOM 858 O O . SER A 1 110 ? -3.053 14.250 -21.740 1.00 85.38 110 SER A O 1
ATOM 860 N N . ASN A 1 111 ? -1.626 14.235 -20.012 1.00 82.62 111 ASN A N 1
ATOM 861 C CA . ASN A 1 111 ? -2.506 13.570 -19.028 1.00 82.62 111 ASN A CA 1
ATOM 862 C C . ASN A 1 111 ? -2.760 12.072 -19.295 1.00 82.62 111 ASN A C 1
ATOM 864 O O . ASN A 1 111 ? -3.692 11.487 -18.737 1.00 82.62 111 ASN A O 1
ATOM 868 N N . ALA A 1 112 ? -1.938 11.420 -20.125 1.00 91.06 112 ALA A N 1
ATOM 869 C CA . ALA A 1 112 ? -1.974 9.971 -20.272 1.00 91.06 112 ALA A CA 1
ATOM 870 C C . ALA A 1 112 ? -1.727 9.250 -18.937 1.00 91.06 112 ALA A C 1
ATOM 872 O O . ALA A 1 112 ? -1.091 9.758 -18.015 1.00 91.06 112 ALA A O 1
ATOM 873 N N . THR A 1 113 ? -2.199 8.011 -18.845 1.00 91.38 113 THR A N 1
ATOM 874 C CA . THR A 1 113 ? -1.865 7.113 -17.735 1.00 91.38 113 THR A CA 1
ATOM 875 C C . THR A 1 113 ? -1.552 5.751 -18.313 1.00 91.38 113 THR A C 1
ATOM 877 O O . THR A 1 113 ? -2.451 5.097 -18.841 1.00 91.38 113 THR A O 1
ATOM 880 N N . LEU A 1 114 ? -0.300 5.317 -18.204 1.00 95.25 114 LEU A N 1
ATOM 881 C CA . LEU A 1 114 ? 0.105 3.958 -18.533 1.00 95.25 114 LEU A CA 1
ATOM 882 C C . LEU A 1 114 ? 0.141 3.107 -17.264 1.00 95.25 114 LEU A C 1
ATOM 884 O O . LEU A 1 114 ? 0.783 3.466 -16.275 1.00 95.25 114 LEU A O 1
ATOM 888 N N . THR A 1 115 ? -0.508 1.948 -17.301 1.00 94.69 115 THR A N 1
ATOM 889 C CA . THR A 1 115 ? -0.436 0.945 -16.234 1.00 94.69 115 THR A CA 1
ATOM 890 C C . THR A 1 115 ? -0.114 -0.425 -16.816 1.00 94.69 115 THR A C 1
ATOM 892 O O . THR A 1 115 ? -0.792 -0.865 -17.742 1.00 94.69 115 THR A O 1
ATOM 895 N N . ALA A 1 116 ? 0.900 -1.105 -16.278 1.00 95.00 116 ALA A N 1
ATOM 896 C CA . ALA A 1 116 ? 1.263 -2.473 -16.662 1.00 95.00 116 ALA A CA 1
ATOM 897 C C . ALA A 1 116 ? 1.902 -3.233 -15.476 1.00 95.00 116 ALA A C 1
ATOM 899 O O . ALA A 1 116 ? 2.419 -2.593 -14.557 1.00 95.00 116 ALA A O 1
ATOM 900 N N . PRO A 1 117 ? 1.932 -4.581 -15.472 1.00 93.56 117 PRO A N 1
ATOM 901 C CA . PRO A 1 117 ? 2.555 -5.355 -14.399 1.00 93.56 117 PRO A CA 1
ATOM 902 C C . PRO A 1 117 ? 4.081 -5.208 -14.397 1.00 93.56 117 PRO A C 1
ATOM 904 O O . PRO A 1 117 ? 4.691 -5.137 -13.335 1.00 93.56 117 PRO A O 1
ATOM 907 N N . SER A 1 118 ? 4.690 -5.135 -15.581 1.00 96.44 118 SER A N 1
ATOM 908 C CA . SER A 1 118 ? 6.097 -4.800 -15.815 1.00 96.44 118 SER A CA 1
ATOM 909 C C . SER A 1 118 ? 6.249 -4.140 -17.188 1.00 96.44 118 SER A C 1
ATOM 911 O O . SER A 1 118 ? 5.380 -4.291 -18.050 1.00 96.44 118 SER A O 1
ATOM 913 N N . ILE A 1 119 ? 7.334 -3.393 -17.396 1.00 98.31 119 ILE A N 1
ATOM 914 C CA . ILE A 1 119 ? 7.601 -2.647 -18.632 1.00 98.31 119 ILE A CA 1
ATOM 915 C C . ILE A 1 119 ? 9.063 -2.859 -19.045 1.00 98.31 119 ILE A C 1
ATOM 917 O O . ILE A 1 119 ? 9.980 -2.649 -18.254 1.00 98.31 119 ILE A O 1
ATOM 921 N N . THR A 1 120 ? 9.304 -3.264 -20.291 1.00 98.12 120 THR A N 1
ATOM 922 C CA . THR A 1 120 ? 10.654 -3.422 -20.863 1.00 98.12 120 THR A CA 1
ATOM 923 C C . THR A 1 120 ? 10.759 -2.688 -22.194 1.00 98.12 120 THR A C 1
ATOM 925 O O . THR A 1 120 ? 10.061 -3.028 -23.148 1.00 98.12 120 THR A O 1
ATOM 928 N N . VAL A 1 121 ? 11.650 -1.701 -22.280 1.00 98.06 121 VAL A N 1
ATOM 929 C CA . VAL A 1 121 ? 11.811 -0.845 -23.464 1.00 98.06 121 VAL A CA 1
ATOM 930 C C . VAL A 1 121 ? 13.273 -0.831 -23.901 1.00 98.06 121 VAL A C 1
ATOM 932 O O . VAL A 1 121 ? 14.141 -0.405 -23.141 1.00 98.06 121 VAL A O 1
ATOM 935 N N . ASP A 1 122 ? 13.576 -1.238 -25.139 1.00 95.56 122 ASP A N 1
ATOM 936 C CA . ASP A 1 122 ? 14.948 -1.194 -25.683 1.00 95.56 122 ASP A CA 1
ATOM 937 C C . ASP A 1 122 ? 15.368 0.230 -26.117 1.00 95.56 122 ASP A C 1
ATOM 939 O O . ASP A 1 122 ? 16.006 0.461 -27.144 1.00 95.56 122 ASP A O 1
ATOM 943 N N . GLY A 1 123 ? 15.022 1.232 -25.314 1.00 95.00 123 GLY A N 1
ATOM 944 C CA . GLY A 1 123 ? 15.097 2.640 -25.679 1.00 95.00 123 GLY A CA 1
ATOM 945 C C . GLY A 1 123 ? 14.913 3.566 -24.484 1.00 95.00 123 GLY A C 1
ATOM 946 O O . GLY A 1 123 ? 15.174 3.195 -23.336 1.00 95.00 123 GLY A O 1
ATOM 947 N N . MET A 1 124 ? 14.487 4.789 -24.783 1.00 97.44 124 MET A N 1
ATOM 948 C CA . MET A 1 124 ? 14.071 5.770 -23.789 1.00 97.44 124 MET A CA 1
ATOM 949 C C . MET A 1 124 ? 12.610 5.532 -23.392 1.00 97.44 124 MET A C 1
ATOM 951 O O . MET A 1 124 ? 11.783 5.185 -24.236 1.00 97.44 124 MET A O 1
ATOM 955 N N . VAL A 1 125 ? 12.310 5.760 -22.120 1.00 98.50 125 VAL A N 1
ATOM 956 C CA . VAL A 1 125 ? 10.963 5.975 -21.591 1.00 98.50 125 VAL A CA 1
ATOM 957 C C . VAL A 1 125 ? 10.911 7.429 -21.140 1.00 98.50 125 VAL A C 1
ATOM 959 O O . VAL A 1 125 ? 11.676 7.802 -20.253 1.00 98.50 125 VAL A O 1
ATOM 962 N N . ASP A 1 126 ? 10.063 8.248 -21.753 1.00 98.12 126 ASP A N 1
ATOM 963 C CA . ASP A 1 126 ? 9.773 9.608 -21.282 1.00 98.12 126 ASP A CA 1
ATOM 964 C C . ASP A 1 126 ? 8.342 9.681 -20.743 1.00 98.12 126 ASP A C 1
ATOM 966 O O . ASP A 1 126 ? 7.403 9.171 -21.361 1.00 98.12 126 ASP A O 1
ATOM 970 N N . VAL A 1 127 ? 8.194 10.294 -19.572 1.00 97.00 127 VAL A N 1
ATOM 971 C CA . VAL A 1 127 ? 6.916 10.543 -18.902 1.00 97.00 127 VAL A CA 1
ATOM 972 C C . VAL A 1 127 ? 6.840 12.036 -18.625 1.00 97.00 127 VAL A C 1
ATOM 974 O O . VAL A 1 127 ? 7.440 12.537 -17.667 1.00 97.00 127 VAL A O 1
ATOM 977 N N . SER A 1 128 ? 6.148 12.752 -19.504 1.00 93.06 128 SER A N 1
ATOM 978 C CA . SER A 1 128 ? 6.168 14.209 -19.599 1.00 93.06 128 SER A CA 1
ATOM 979 C C . SER A 1 128 ? 4.765 14.826 -19.528 1.00 93.06 128 SER A C 1
ATOM 981 O O . SER A 1 128 ? 3.768 14.142 -19.285 1.00 93.06 128 SER A O 1
ATOM 983 N N . GLY A 1 129 ? 4.702 16.161 -19.557 1.00 86.06 129 GLY A N 1
ATOM 984 C CA . GLY A 1 129 ? 3.477 16.909 -19.277 1.00 86.06 129 GLY A CA 1
ATOM 985 C C . GLY A 1 129 ? 2.905 16.583 -17.892 1.00 86.06 129 GLY A C 1
ATOM 986 O O . GLY A 1 129 ? 3.612 16.603 -16.887 1.00 86.06 129 GLY A O 1
ATOM 987 N N . SER A 1 130 ? 1.615 16.261 -17.851 1.00 84.19 130 SER A N 1
ATOM 988 C CA . SER A 1 130 ? 0.881 15.861 -16.639 1.00 84.19 130 SER A CA 1
ATOM 989 C C . SER A 1 130 ? 0.547 14.363 -16.647 1.00 84.19 130 SER A C 1
ATOM 991 O O . SER A 1 130 ? -0.564 13.983 -16.298 1.00 84.19 130 SER A O 1
ATOM 993 N N . ALA A 1 131 ? 1.440 13.518 -17.172 1.00 91.12 131 ALA A N 1
ATOM 994 C CA . ALA A 1 131 ? 1.170 12.101 -17.405 1.00 91.12 131 ALA A CA 1
ATOM 995 C C . ALA A 1 131 ? 1.763 11.153 -16.345 1.00 91.12 131 ALA A C 1
ATOM 997 O O . ALA A 1 131 ? 2.709 11.472 -15.629 1.00 91.12 131 ALA A O 1
ATOM 998 N N . TYR A 1 132 ? 1.213 9.939 -16.291 1.00 91.12 132 TYR A N 1
ATOM 999 C CA . TYR A 1 132 ? 1.474 8.960 -15.236 1.00 91.12 132 TYR A CA 1
ATOM 1000 C C . TYR A 1 132 ? 1.977 7.633 -15.801 1.00 91.12 132 TYR A C 1
ATOM 1002 O O . TYR A 1 132 ? 1.370 7.070 -16.715 1.00 91.12 132 TYR A O 1
ATOM 1010 N N . LEU A 1 133 ? 3.032 7.075 -15.201 1.00 95.00 133 LEU A N 1
ATOM 1011 C CA . LEU A 1 133 ? 3.440 5.680 -15.412 1.00 95.00 133 LEU A CA 1
ATOM 1012 C C . LEU A 1 133 ? 3.385 4.925 -14.082 1.00 95.00 133 LEU A C 1
ATOM 1014 O O . LEU A 1 133 ? 4.079 5.270 -13.124 1.00 95.00 133 LEU A O 1
ATOM 1018 N N . ILE A 1 134 ? 2.579 3.864 -14.050 1.00 93.38 134 ILE A N 1
ATOM 1019 C CA . ILE A 1 134 ? 2.411 2.970 -12.903 1.00 93.38 134 ILE A CA 1
ATOM 1020 C C . ILE A 1 134 ? 2.812 1.549 -13.317 1.00 93.38 134 ILE A C 1
ATOM 1022 O O . ILE A 1 134 ? 2.184 0.938 -14.181 1.00 93.38 134 ILE A O 1
ATOM 1026 N N . CYS A 1 135 ? 3.857 1.007 -12.694 1.00 92.94 135 CYS A N 1
ATOM 1027 C CA . CYS A 1 135 ? 4.382 -0.323 -13.001 1.00 92.94 135 CYS A CA 1
ATOM 1028 C C . CYS A 1 135 ? 4.726 -1.082 -11.713 1.00 92.94 135 CYS A C 1
ATOM 1030 O O . CYS A 1 135 ? 5.796 -0.893 -11.143 1.00 92.94 135 CYS A O 1
ATOM 1032 N N . SER A 1 136 ? 3.847 -1.966 -11.235 1.00 88.38 136 SER A N 1
ATOM 1033 C CA . SER A 1 136 ? 4.039 -2.646 -9.938 1.00 88.38 136 SER A CA 1
ATOM 1034 C C . SER A 1 136 ? 5.268 -3.564 -9.872 1.00 88.38 136 SER A C 1
ATOM 1036 O O . SER A 1 136 ? 5.761 -3.848 -8.784 1.00 88.38 136 SER A O 1
ATOM 1038 N N . GLY A 1 137 ? 5.748 -4.051 -11.017 1.00 92.50 137 GLY A N 1
ATOM 1039 C CA . GLY A 1 137 ? 6.946 -4.873 -11.162 1.00 92.50 137 GLY A CA 1
ATOM 1040 C C . GLY A 1 137 ? 8.145 -4.068 -11.656 1.00 92.50 137 GLY A C 1
ATOM 1041 O O . GLY A 1 137 ? 8.399 -2.954 -11.201 1.00 92.50 137 GLY A O 1
ATOM 1042 N N . GLU A 1 138 ? 8.926 -4.649 -12.564 1.00 96.94 138 GLU A N 1
ATOM 1043 C CA . GLU A 1 138 ? 10.143 -4.025 -13.089 1.00 96.94 138 GLU A CA 1
ATOM 1044 C C . GLU A 1 138 ? 9.867 -3.097 -14.280 1.00 96.94 138 GLU A C 1
ATOM 1046 O O . GLU A 1 138 ? 9.257 -3.514 -15.264 1.00 96.94 138 GLU A O 1
ATOM 1051 N N . LEU A 1 139 ? 10.383 -1.866 -14.201 1.00 98.25 139 LEU A N 1
ATOM 1052 C CA . LEU A 1 139 ? 10.631 -0.995 -15.346 1.00 98.25 139 LEU A CA 1
ATOM 1053 C C . LEU A 1 139 ? 12.105 -1.132 -15.753 1.00 98.25 139 LEU A C 1
ATOM 1055 O O . LEU A 1 139 ? 13.005 -0.728 -15.010 1.00 98.25 139 LEU A O 1
ATOM 1059 N N . SER A 1 140 ? 12.345 -1.683 -16.943 1.00 98.06 140 SER A N 1
ATOM 1060 C CA . SER A 1 140 ? 13.672 -1.797 -17.550 1.00 98.06 140 SER A CA 1
ATOM 1061 C C . SER A 1 140 ? 13.755 -0.972 -18.835 1.00 98.06 140 SER A C 1
ATOM 1063 O O . SER A 1 140 ? 12.951 -1.158 -19.749 1.00 98.06 140 SER A O 1
ATOM 1065 N N . ALA A 1 141 ? 14.724 -0.056 -18.902 1.00 97.81 141 ALA A N 1
ATOM 1066 C CA . ALA A 1 141 ? 14.941 0.817 -20.058 1.00 97.81 141 ALA A CA 1
ATOM 1067 C C . ALA A 1 141 ? 16.414 1.234 -20.202 1.00 97.81 141 ALA A C 1
ATOM 1069 O O . ALA A 1 141 ? 17.184 1.180 -19.240 1.00 97.81 141 ALA A O 1
ATOM 1070 N N . LYS A 1 142 ? 16.822 1.718 -21.384 1.00 96.62 142 LYS A N 1
ATOM 1071 C CA . LYS A 1 142 ? 18.151 2.344 -21.547 1.00 96.62 142 LYS A CA 1
ATOM 1072 C C . LYS A 1 142 ? 18.199 3.669 -20.786 1.00 96.62 142 LYS A C 1
ATOM 1074 O O . LYS A 1 142 ? 19.133 3.908 -20.019 1.00 96.62 142 LYS A O 1
ATOM 1079 N N . GLU A 1 143 ? 17.166 4.487 -20.954 1.00 97.75 143 GLU A N 1
ATOM 1080 C CA . GLU A 1 143 ? 17.018 5.788 -20.307 1.00 97.75 143 GLU A CA 1
ATOM 1081 C C . GLU A 1 143 ? 15.585 5.986 -19.802 1.00 97.75 143 GLU A C 1
ATOM 1083 O O . GLU A 1 143 ? 14.638 5.632 -20.499 1.00 97.75 143 GLU A O 1
ATOM 1088 N N . LEU A 1 144 ? 15.436 6.568 -18.613 1.00 98.31 144 LEU A N 1
ATOM 1089 C CA . LEU A 1 144 ? 14.168 7.070 -18.087 1.00 98.31 144 LEU A CA 1
ATOM 1090 C C . LEU A 1 144 ? 14.251 8.593 -17.925 1.00 98.31 144 LEU A C 1
ATOM 1092 O O . LEU A 1 144 ? 15.160 9.093 -17.255 1.00 98.31 144 LEU A O 1
ATOM 1096 N N . GLN A 1 145 ? 13.288 9.311 -18.493 1.00 98.19 145 GLN A N 1
ATOM 1097 C CA . GLN A 1 145 ? 13.028 10.724 -18.234 1.00 98.19 145 GLN A CA 1
ATOM 1098 C C . GLN A 1 145 ? 11.661 10.856 -17.552 1.00 98.19 145 GLN A C 1
ATOM 1100 O O . GLN A 1 145 ? 10.676 10.261 -17.980 1.00 98.19 145 GLN A O 1
ATOM 1105 N N . VAL A 1 146 ? 11.622 11.596 -16.446 1.00 97.00 146 VAL A N 1
ATOM 1106 C CA . VAL A 1 146 ? 10.418 11.836 -15.644 1.00 97.00 146 VAL A CA 1
ATOM 1107 C C . VAL A 1 146 ? 10.263 13.334 -15.480 1.00 97.00 146 VAL A C 1
ATOM 1109 O O . VAL A 1 146 ? 10.975 13.923 -14.679 1.00 97.00 146 VAL A O 1
ATOM 1112 N N . SER A 1 147 ? 9.355 13.959 -16.218 1.00 93.56 147 SER A N 1
ATOM 1113 C CA . SER A 1 147 ? 8.962 15.362 -15.999 1.00 93.56 147 SER A CA 1
ATOM 1114 C C . SER A 1 147 ? 7.616 15.491 -15.281 1.00 93.56 147 SER A C 1
ATOM 1116 O O . SER A 1 147 ? 7.171 16.599 -15.009 1.00 93.56 147 SER A O 1
ATOM 1118 N N . SER A 1 148 ? 6.980 14.358 -14.976 1.00 87.88 148 SER A N 1
ATOM 1119 C CA . SER A 1 148 ? 5.703 14.262 -14.272 1.00 87.88 148 SER A CA 1
ATOM 1120 C C . SER A 1 148 ? 5.794 13.215 -13.148 1.00 87.88 148 SER A C 1
ATOM 1122 O O . SER A 1 148 ? 6.742 13.289 -12.362 1.00 87.88 148 SER A O 1
ATOM 1124 N N . VAL A 1 149 ? 4.880 12.239 -13.051 1.00 90.75 149 VAL A N 1
ATOM 1125 C CA . VAL A 1 149 ? 4.874 11.241 -11.962 1.00 90.75 149 VAL A CA 1
ATOM 1126 C C . VAL A 1 149 ? 5.085 9.808 -12.465 1.00 90.75 149 VAL A C 1
ATOM 1128 O O . VAL A 1 149 ? 4.371 9.294 -13.329 1.00 90.75 149 VAL A O 1
ATOM 1131 N N . VAL A 1 150 ? 6.050 9.114 -11.858 1.00 95.12 150 VAL A N 1
ATOM 1132 C CA . VAL A 1 150 ? 6.365 7.702 -12.122 1.00 95.12 150 VAL A CA 1
ATOM 1133 C C . VAL A 1 150 ? 6.375 6.909 -10.818 1.00 95.12 150 VAL A C 1
ATOM 1135 O O . VAL A 1 150 ? 7.078 7.268 -9.879 1.00 95.12 150 VAL A O 1
ATOM 1138 N N . THR A 1 151 ? 5.637 5.798 -10.755 1.00 95.12 151 THR A N 1
ATOM 1139 C CA . THR A 1 151 ? 5.710 4.822 -9.653 1.00 95.12 151 THR A CA 1
ATOM 1140 C C . THR A 1 151 ? 6.044 3.439 -10.194 1.00 95.12 151 THR A C 1
ATOM 1142 O O . THR A 1 151 ? 5.311 2.898 -11.024 1.00 95.12 151 THR A O 1
ATOM 1145 N N . VAL A 1 152 ? 7.129 2.843 -9.697 1.00 95.94 152 VAL A N 1
ATOM 1146 C CA . VAL A 1 152 ? 7.599 1.519 -10.120 1.00 95.94 152 VAL A CA 1
ATOM 1147 C C . VAL A 1 152 ? 7.926 0.595 -8.943 1.00 95.94 152 VAL A C 1
ATOM 1149 O O . VAL A 1 152 ? 8.293 1.042 -7.854 1.00 95.94 152 VAL A O 1
ATOM 1152 N N . GLY A 1 153 ? 7.823 -0.716 -9.157 1.00 93.88 153 GLY A N 1
ATOM 1153 C CA . GLY A 1 153 ? 8.309 -1.742 -8.234 1.00 93.88 153 GLY A CA 1
ATOM 1154 C C . GLY A 1 153 ? 9.832 -1.761 -8.195 1.00 93.88 153 GLY A C 1
ATOM 1155 O O . GLY A 1 153 ? 10.468 -1.318 -7.237 1.00 93.88 153 GLY A O 1
ATOM 1156 N N . THR A 1 154 ? 10.425 -2.262 -9.273 1.00 96.50 154 THR A N 1
ATOM 1157 C CA . THR A 1 154 ? 11.875 -2.288 -9.490 1.00 96.50 154 THR A CA 1
ATOM 1158 C C . THR A 1 154 ? 12.245 -1.336 -10.621 1.00 96.50 154 THR A C 1
ATOM 1160 O O . THR A 1 154 ? 11.590 -1.354 -11.660 1.00 96.50 154 THR A O 1
ATOM 1163 N N . LEU A 1 155 ? 13.299 -0.533 -10.451 1.00 98.06 155 LEU A N 1
ATOM 1164 C CA . LEU A 1 155 ? 13.819 0.331 -11.515 1.00 98.06 155 LEU A CA 1
ATOM 1165 C C . LEU A 1 155 ? 15.208 -0.122 -11.969 1.00 98.06 155 LEU A C 1
ATOM 1167 O O . LEU A 1 155 ? 16.142 -0.164 -11.164 1.00 98.06 155 LEU A O 1
ATOM 1171 N N . SER A 1 156 ? 15.336 -0.412 -13.264 1.00 97.44 156 SER A N 1
ATOM 1172 C CA . SER A 1 156 ? 16.552 -0.918 -13.909 1.00 97.44 156 SER A CA 1
ATOM 1173 C C . SER A 1 156 ? 16.885 -0.104 -15.162 1.00 97.44 156 SER A C 1
ATOM 1175 O O . SER A 1 156 ? 16.541 -0.492 -16.281 1.00 97.44 156 SER A O 1
ATOM 1177 N N . CYS A 1 157 ? 17.575 1.025 -14.983 1.00 96.00 157 CYS A N 1
ATOM 1178 C CA . CYS A 1 157 ? 17.948 1.941 -16.066 1.00 96.00 157 CYS A CA 1
ATOM 1179 C C . CYS A 1 157 ? 19.449 2.271 -16.095 1.00 96.00 157 CYS A C 1
ATOM 1181 O O . CYS A 1 157 ? 20.115 2.320 -15.060 1.00 96.00 157 CYS A O 1
ATOM 1183 N N . SER A 1 158 ? 19.983 2.542 -17.295 1.00 94.25 158 SER A N 1
ATOM 1184 C CA . SER A 1 158 ? 21.378 2.999 -17.475 1.00 94.25 158 SER A CA 1
ATOM 1185 C C . SER A 1 158 ? 21.533 4.520 -17.361 1.00 94.25 158 SER A C 1
ATOM 1187 O O . SER A 1 158 ? 22.638 5.019 -17.152 1.00 94.25 158 SER A O 1
ATOM 1189 N N . LYS A 1 159 ? 20.433 5.266 -17.484 1.00 97.94 159 LYS A N 1
ATOM 1190 C CA . LYS A 1 159 ? 20.356 6.700 -17.204 1.00 97.94 159 LYS A CA 1
ATOM 1191 C C . LYS A 1 159 ? 18.965 7.042 -16.670 1.00 97.94 159 LYS A C 1
ATOM 1193 O O . LYS A 1 159 ? 17.976 6.531 -17.189 1.00 97.94 159 LYS A O 1
ATOM 1198 N N . VAL A 1 160 ? 18.894 7.891 -15.650 1.00 98.44 160 VAL A N 1
ATOM 1199 C CA . VAL A 1 160 ? 17.638 8.377 -15.057 1.00 98.44 160 VAL A CA 1
ATOM 1200 C C . VAL A 1 160 ? 17.716 9.896 -14.935 1.00 98.44 160 VAL A C 1
ATOM 1202 O O . VAL A 1 160 ? 18.702 10.425 -14.426 1.00 98.44 160 VAL A O 1
ATOM 1205 N N . THR A 1 161 ? 16.704 10.612 -15.416 1.00 98.50 161 THR A N 1
ATOM 1206 C CA . THR A 1 161 ? 16.558 12.065 -15.237 1.00 98.50 161 THR A CA 1
ATOM 1207 C C . THR A 1 161 ? 15.183 12.357 -14.653 1.00 98.50 161 THR A C 1
ATOM 1209 O O . THR A 1 161 ? 14.176 11.989 -15.249 1.00 98.50 161 THR A O 1
ATOM 1212 N N . VAL A 1 162 ? 15.146 13.004 -13.490 1.00 98.25 162 VAL A N 1
ATOM 1213 C CA . VAL A 1 162 ? 13.924 13.346 -12.757 1.00 98.25 162 VAL A CA 1
ATOM 1214 C C . VAL A 1 162 ? 13.811 14.867 -12.680 1.00 98.25 162 VAL A C 1
ATOM 1216 O O . VAL A 1 162 ? 14.684 15.529 -12.130 1.00 98.25 162 VAL A O 1
ATOM 1219 N N . SER A 1 163 ? 12.734 15.390 -13.250 1.00 96.31 163 SER A N 1
ATOM 1220 C CA . SER A 1 163 ? 12.255 16.780 -13.250 1.00 96.31 163 SER A CA 1
ATOM 1221 C C . SER A 1 163 ? 10.821 16.862 -12.688 1.00 96.31 163 SER A C 1
ATOM 1223 O O . SER A 1 163 ? 10.072 17.772 -13.025 1.00 96.31 163 SER A O 1
ATOM 1225 N N . GLY A 1 164 ? 10.429 15.856 -11.901 1.00 91.56 164 GLY A N 1
ATOM 1226 C CA . GLY A 1 164 ? 9.108 15.650 -11.308 1.00 91.56 164 GLY A CA 1
ATOM 1227 C C . GLY A 1 164 ? 9.225 14.702 -10.110 1.00 91.56 164 GLY A C 1
ATOM 1228 O O . GLY A 1 164 ? 10.143 14.855 -9.302 1.00 91.56 164 GLY A O 1
ATOM 1229 N N . ILE A 1 165 ? 8.358 13.691 -10.008 1.00 91.81 165 ILE A N 1
ATOM 1230 C CA . ILE A 1 165 ? 8.387 12.696 -8.920 1.00 91.81 165 ILE A CA 1
ATOM 1231 C C . ILE A 1 165 ? 8.601 11.291 -9.491 1.00 91.81 165 ILE A C 1
ATOM 1233 O O . ILE A 1 165 ? 7.794 10.789 -10.273 1.00 91.81 165 ILE A O 1
ATOM 1237 N N . ALA A 1 166 ? 9.668 10.621 -9.056 1.00 95.31 166 ALA A N 1
ATOM 1238 C CA . ALA A 1 166 ? 9.934 9.221 -9.374 1.00 95.31 166 ALA A CA 1
ATOM 1239 C C . ALA A 1 166 ? 9.983 8.389 -8.086 1.00 95.31 166 ALA A C 1
ATOM 1241 O O . ALA A 1 166 ? 10.819 8.632 -7.223 1.00 95.31 166 ALA A O 1
ATOM 1242 N N . THR A 1 167 ? 9.117 7.385 -7.967 1.00 95.06 167 THR A N 1
ATOM 1243 C CA . THR A 1 167 ? 8.993 6.536 -6.776 1.00 95.06 167 THR A CA 1
ATOM 1244 C C . THR A 1 167 ? 9.316 5.086 -7.109 1.00 95.06 167 THR A C 1
ATOM 1246 O O . THR A 1 167 ? 8.646 4.461 -7.930 1.00 95.06 167 THR A O 1
ATOM 1249 N N . VAL A 1 168 ? 10.328 4.533 -6.442 1.00 95.44 168 VAL A N 1
ATOM 1250 C CA . VAL A 1 168 ? 10.744 3.130 -6.530 1.00 95.44 168 VAL A CA 1
ATOM 1251 C C . VAL A 1 168 ? 10.384 2.441 -5.219 1.00 95.44 168 VAL A C 1
ATOM 1253 O O . VAL A 1 168 ? 10.862 2.820 -4.156 1.00 95.44 168 VAL A O 1
ATOM 1256 N N . THR A 1 169 ? 9.523 1.430 -5.283 1.00 91.75 169 THR A N 1
ATOM 1257 C CA . THR A 1 169 ? 8.848 0.880 -4.091 1.00 91.75 169 THR A CA 1
ATOM 1258 C C . THR A 1 169 ? 9.446 -0.430 -3.585 1.00 91.75 169 THR A C 1
ATOM 1260 O O . THR A 1 169 ? 9.302 -0.757 -2.413 1.00 91.75 169 THR A O 1
ATOM 1263 N N . THR A 1 170 ? 10.127 -1.188 -4.450 1.00 92.25 170 THR A N 1
ATOM 1264 C CA . THR A 1 170 ? 10.701 -2.503 -4.119 1.00 92.25 170 THR A CA 1
ATOM 1265 C C . THR A 1 170 ? 12.218 -2.523 -4.244 1.00 92.25 170 THR A C 1
ATOM 1267 O O . THR A 1 170 ? 12.893 -2.987 -3.326 1.00 92.25 170 THR A O 1
ATOM 1270 N N . LYS A 1 171 ? 12.785 -2.071 -5.376 1.00 95.12 171 LYS A N 1
ATOM 1271 C CA . LYS A 1 171 ? 14.233 -2.197 -5.602 1.00 95.12 171 LYS A CA 1
ATOM 1272 C C . LYS A 1 171 ? 14.820 -1.210 -6.611 1.00 95.12 171 LYS A C 1
ATOM 1274 O O . LYS A 1 171 ? 14.365 -1.106 -7.747 1.00 95.12 171 LYS A O 1
ATOM 1279 N N . TRP A 1 172 ? 15.922 -0.577 -6.226 1.00 96.75 172 TRP A N 1
ATOM 1280 C CA . TRP A 1 172 ? 16.783 0.190 -7.122 1.00 96.75 172 TRP A CA 1
ATOM 1281 C C . TRP A 1 172 ? 17.895 -0.699 -7.711 1.00 96.75 172 TRP A C 1
ATOM 1283 O O . TRP A 1 172 ? 18.672 -1.296 -6.964 1.00 96.75 172 TRP A O 1
ATOM 1293 N N . ASN A 1 173 ? 17.979 -0.797 -9.043 1.00 96.06 173 ASN A N 1
ATOM 1294 C CA . ASN A 1 173 ? 19.041 -1.516 -9.769 1.00 96.06 173 ASN A CA 1
ATOM 1295 C C . ASN A 1 173 ? 19.890 -0.600 -10.674 1.00 96.06 173 ASN A C 1
ATOM 1297 O O . ASN A 1 173 ? 20.834 -1.083 -11.301 1.00 96.06 173 ASN A O 1
ATOM 1301 N N . CYS A 1 174 ? 19.564 0.689 -10.803 1.00 94.81 174 CYS A N 1
ATOM 1302 C CA . CYS A 1 174 ? 20.279 1.588 -11.709 1.00 94.81 174 CYS A CA 1
ATOM 1303 C C . CYS A 1 174 ? 21.710 1.844 -11.210 1.00 94.81 174 CYS A C 1
ATOM 1305 O O . CYS A 1 174 ? 21.915 2.320 -10.094 1.00 94.81 174 CYS A O 1
ATOM 1307 N N . SER A 1 175 ? 22.697 1.579 -12.065 1.00 90.12 175 SER A N 1
ATOM 1308 C CA . SER A 1 175 ? 24.126 1.793 -11.782 1.00 90.12 175 SER A CA 1
ATOM 1309 C C . SER A 1 175 ? 24.786 2.791 -12.742 1.00 90.12 175 SER A C 1
ATOM 1311 O O . SER A 1 175 ? 26.006 2.796 -12.888 1.00 90.12 175 SER A O 1
ATOM 1313 N N . GLY A 1 176 ? 23.981 3.545 -13.491 1.00 93.81 176 GLY A N 1
ATOM 1314 C CA . GLY A 1 176 ? 24.439 4.583 -14.411 1.00 93.81 176 GLY A CA 1
ATOM 1315 C C . GLY A 1 176 ? 24.020 5.975 -13.945 1.00 93.81 176 GLY A C 1
ATOM 1316 O O . GLY A 1 176 ? 23.598 6.151 -12.804 1.00 93.81 176 GLY A O 1
ATOM 1317 N N . LYS A 1 177 ? 24.145 6.979 -14.819 1.00 97.06 177 LYS A N 1
ATOM 1318 C CA . LYS A 1 177 ? 23.977 8.385 -14.423 1.00 97.06 177 LYS A CA 1
ATOM 1319 C C . LYS A 1 177 ? 22.548 8.687 -13.958 1.00 97.06 177 LYS A C 1
ATOM 1321 O O . LYS A 1 177 ? 21.595 8.474 -14.708 1.00 97.06 177 LYS A O 1
ATOM 1326 N N . VAL A 1 178 ? 22.432 9.298 -12.783 1.00 98.44 178 VAL A N 1
ATOM 1327 C CA . VAL A 1 178 ? 21.192 9.850 -12.236 1.00 98.44 178 VAL A CA 1
ATOM 1328 C C . VAL A 1 178 ? 21.293 11.372 -12.196 1.00 98.44 178 VAL A C 1
ATOM 1330 O O . VAL A 1 178 ? 22.302 11.939 -11.770 1.00 98.44 178 VAL A O 1
ATOM 1333 N N . THR A 1 179 ? 20.240 12.053 -12.629 1.00 98.50 179 THR A N 1
ATOM 1334 C CA . THR A 1 179 ? 20.075 13.493 -12.433 1.00 98.50 179 THR A CA 1
ATOM 1335 C C . THR A 1 179 ? 18.715 13.754 -11.799 1.00 98.50 179 THR A C 1
ATOM 1337 O O . THR A 1 179 ? 17.700 13.384 -12.381 1.00 98.50 179 THR A O 1
ATOM 1340 N N . VAL A 1 180 ? 18.693 14.387 -10.626 1.00 98.25 180 VAL A N 1
ATOM 1341 C CA . VAL A 1 180 ? 17.471 14.865 -9.962 1.00 98.25 180 VAL A CA 1
ATOM 1342 C C . VAL A 1 180 ? 17.519 16.391 -9.987 1.00 98.25 180 VAL A C 1
ATOM 1344 O O . VAL A 1 180 ? 18.356 17.019 -9.335 1.00 98.25 180 VAL A O 1
ATOM 1347 N N . ASN A 1 181 ? 16.692 16.989 -10.837 1.00 97.06 181 ASN A N 1
ATOM 1348 C CA . ASN A 1 181 ? 16.652 18.427 -11.069 1.00 97.06 181 ASN A CA 1
ATOM 1349 C C . ASN A 1 181 ? 16.046 19.171 -9.871 1.00 97.06 181 ASN A C 1
ATOM 1351 O O . ASN A 1 181 ? 15.478 18.568 -8.968 1.00 97.06 181 ASN A O 1
ATOM 1355 N N . LYS A 1 182 ? 16.213 20.497 -9.841 1.00 92.81 182 LYS A N 1
ATOM 1356 C CA . LYS A 1 182 ? 15.645 21.336 -8.780 1.00 92.81 182 LYS A CA 1
ATOM 1357 C C . LYS A 1 182 ? 14.114 21.176 -8.723 1.00 92.81 182 LYS A C 1
ATOM 1359 O O . LYS A 1 182 ? 13.485 21.122 -9.775 1.00 92.81 182 LYS A O 1
ATOM 1364 N N . ASN A 1 183 ? 13.545 21.175 -7.512 1.00 87.44 183 ASN A N 1
ATOM 1365 C CA . ASN A 1 183 ? 12.116 20.958 -7.240 1.00 87.44 183 ASN A CA 1
ATOM 1366 C C . ASN A 1 183 ? 11.632 19.600 -7.790 1.00 87.44 183 ASN A C 1
ATOM 1368 O O . ASN A 1 183 ? 10.639 19.513 -8.509 1.00 87.44 183 ASN A O 1
ATOM 1372 N N . SER A 1 184 ? 12.397 18.537 -7.550 1.00 92.31 184 SER A N 1
ATOM 1373 C CA . SER A 1 184 ? 12.082 17.183 -8.013 1.00 92.31 184 SER A CA 1
ATOM 1374 C C . SER A 1 184 ? 12.547 16.156 -6.993 1.00 92.31 184 SER A C 1
ATOM 1376 O O . SER A 1 184 ? 13.556 16.371 -6.316 1.00 92.31 184 SER A O 1
ATOM 1378 N N . THR A 1 185 ? 11.839 15.030 -6.921 1.00 93.00 185 THR A N 1
ATOM 1379 C CA . THR A 1 185 ? 12.024 14.041 -5.855 1.00 93.00 185 THR A CA 1
ATOM 1380 C C . THR A 1 185 ? 12.190 12.639 -6.426 1.00 93.00 185 THR A C 1
ATOM 1382 O O . THR A 1 185 ? 11.376 12.174 -7.228 1.00 93.00 185 THR A O 1
ATOM 1385 N N . LEU A 1 186 ? 13.241 11.947 -5.989 1.00 96.56 186 LEU A N 1
ATOM 1386 C CA . LEU A 1 186 ? 13.453 10.525 -6.244 1.00 96.56 186 LEU A CA 1
ATOM 1387 C C . LEU A 1 186 ? 13.292 9.745 -4.934 1.00 96.56 186 LEU A C 1
ATOM 1389 O O . LEU A 1 186 ? 14.170 9.785 -4.074 1.00 96.56 186 LEU A O 1
ATOM 1393 N N . ASN A 1 187 ? 12.187 9.017 -4.803 1.00 94.94 187 ASN A N 1
ATOM 1394 C CA . ASN A 1 187 ? 11.886 8.181 -3.645 1.00 94.94 187 ASN A CA 1
ATOM 1395 C C . ASN A 1 187 ? 12.409 6.762 -3.886 1.00 94.94 187 ASN A C 1
ATOM 1397 O O . ASN A 1 187 ? 12.062 6.124 -4.884 1.00 94.94 187 ASN A O 1
ATOM 1401 N N . LEU A 1 188 ? 13.235 6.264 -2.971 1.00 95.44 188 LEU A N 1
ATOM 1402 C CA . LEU A 1 188 ? 13.879 4.954 -3.016 1.00 95.44 188 LEU A CA 1
ATOM 1403 C C . LEU A 1 188 ? 13.446 4.107 -1.808 1.00 95.44 188 LEU A C 1
ATOM 1405 O O . LEU A 1 188 ? 13.168 4.652 -0.734 1.00 95.44 188 LEU A O 1
ATOM 1409 N N . PRO A 1 189 ? 13.413 2.768 -1.937 1.00 92.06 189 PRO A N 1
ATOM 1410 C CA . PRO A 1 189 ? 12.979 1.913 -0.843 1.00 92.06 189 PRO A CA 1
ATOM 1411 C C . PRO A 1 189 ? 13.986 1.956 0.313 1.00 92.06 189 PRO A C 1
ATOM 1413 O O . PRO A 1 189 ? 15.197 2.093 0.100 1.00 92.06 189 PRO A O 1
ATOM 1416 N N . ALA A 1 190 ? 13.489 1.821 1.544 1.00 89.94 190 ALA A N 1
ATOM 1417 C CA . ALA A 1 190 ? 14.313 1.841 2.750 1.00 89.94 190 ALA A CA 1
ATOM 1418 C C . ALA A 1 190 ? 15.455 0.806 2.682 1.00 89.94 190 ALA A C 1
ATOM 1420 O O . ALA A 1 190 ? 15.262 -0.326 2.237 1.00 89.94 190 ALA A O 1
ATOM 1421 N N . GLY A 1 191 ? 16.654 1.201 3.121 1.00 90.69 191 GLY A N 1
ATOM 1422 C CA . GLY A 1 191 ? 17.859 0.371 3.016 1.00 90.69 191 GLY A CA 1
ATOM 1423 C C . GLY A 1 191 ? 18.505 0.336 1.624 1.00 90.69 191 GLY A C 1
ATOM 1424 O O . GLY A 1 191 ? 19.395 -0.480 1.394 1.00 90.69 191 GLY A O 1
ATOM 1425 N N . THR A 1 192 ? 18.088 1.199 0.690 1.00 94.69 192 THR A N 1
ATOM 1426 C CA . THR A 1 192 ? 18.858 1.439 -0.542 1.00 94.69 192 THR A CA 1
ATOM 1427 C C . THR A 1 192 ? 20.163 2.158 -0.208 1.00 94.69 192 THR A C 1
ATOM 1429 O O . THR A 1 192 ? 20.153 3.159 0.499 1.00 94.69 192 THR A O 1
ATOM 1432 N N . GLU A 1 193 ? 21.274 1.682 -0.769 1.00 92.94 193 GLU A N 1
ATOM 1433 C CA . GLU A 1 193 ? 22.583 2.345 -0.732 1.00 92.94 193 GLU A CA 1
ATOM 1434 C C . GLU A 1 193 ? 22.917 2.844 -2.154 1.00 92.94 193 GLU A C 1
ATOM 1436 O O . GLU A 1 193 ? 23.389 2.054 -2.980 1.00 92.94 193 GLU A O 1
ATOM 1441 N N . PRO A 1 194 ? 22.625 4.113 -2.510 1.00 92.31 194 PRO A N 1
ATOM 1442 C CA . PRO A 1 194 ? 22.944 4.639 -3.833 1.00 92.31 194 PRO A CA 1
ATOM 1443 C C . PRO A 1 194 ? 24.450 4.855 -4.004 1.00 92.31 194 PRO A C 1
ATOM 1445 O O . PRO A 1 194 ? 25.139 5.314 -3.094 1.00 92.31 194 PRO A O 1
ATOM 1448 N N . ASP A 1 195 ? 24.961 4.616 -5.213 1.00 94.94 195 ASP A N 1
ATOM 1449 C CA . ASP A 1 195 ? 26.280 5.122 -5.599 1.00 94.94 195 ASP A CA 1
ATOM 1450 C C . ASP A 1 195 ? 26.159 6.611 -5.954 1.00 94.94 195 ASP A C 1
ATOM 1452 O O . ASP A 1 195 ? 25.952 6.975 -7.117 1.00 94.94 195 ASP A O 1
ATOM 1456 N N . TRP A 1 196 ? 26.271 7.461 -4.928 1.00 96.00 196 TRP A N 1
ATOM 1457 C CA . TRP A 1 196 ? 26.203 8.924 -5.022 1.00 96.00 196 TRP A CA 1
ATOM 1458 C C . TRP A 1 196 ? 27.182 9.522 -6.045 1.00 96.00 196 TRP A C 1
ATOM 1460 O O . TRP A 1 196 ? 26.921 10.596 -6.578 1.00 96.00 196 TRP A O 1
ATOM 1470 N N . GLY A 1 197 ? 28.257 8.811 -6.417 1.00 96.81 197 GLY A N 1
ATOM 1471 C CA . GLY A 1 197 ? 29.163 9.233 -7.491 1.00 96.81 197 GLY A CA 1
ATOM 1472 C C . GLY A 1 197 ? 28.501 9.327 -8.874 1.00 96.81 197 GLY A C 1
ATOM 1473 O O . GLY A 1 197 ? 29.029 10.001 -9.759 1.00 96.81 197 GLY A O 1
ATOM 1474 N N . ASN A 1 198 ? 27.338 8.691 -9.060 1.00 96.44 198 ASN A N 1
ATOM 1475 C CA . ASN A 1 198 ? 26.544 8.759 -10.290 1.00 96.44 198 ASN A CA 1
ATOM 1476 C C . ASN A 1 198 ? 25.408 9.794 -10.239 1.00 96.44 198 ASN A C 1
ATOM 1478 O O . ASN A 1 198 ? 24.746 9.999 -11.261 1.00 96.44 198 ASN A O 1
ATOM 1482 N N . PHE A 1 199 ? 25.159 10.411 -9.081 1.00 98.25 199 PHE A N 1
ATOM 1483 C CA . PHE A 1 199 ? 24.062 11.352 -8.863 1.00 98.25 199 PHE A CA 1
ATOM 1484 C C . PHE A 1 199 ? 24.492 12.791 -9.176 1.00 98.25 199 PHE A C 1
ATOM 1486 O O . PHE A 1 199 ? 25.674 13.132 -9.225 1.00 98.25 199 PHE A O 1
ATOM 1493 N N . SER A 1 200 ? 23.515 13.633 -9.511 1.00 98.12 200 SER A N 1
ATOM 1494 C CA . SER A 1 200 ? 23.742 15.025 -9.901 1.00 98.12 200 SER A CA 1
ATOM 1495 C C . SER A 1 200 ? 22.445 15.829 -9.880 1.00 98.12 200 SER A C 1
ATOM 1497 O O . SER A 1 200 ? 21.363 15.262 -10.020 1.00 98.12 200 SER A O 1
ATOM 1499 N N . GLY A 1 201 ? 22.559 17.153 -9.794 1.00 97.25 201 GLY A N 1
ATOM 1500 C CA . GLY A 1 201 ? 21.423 18.073 -9.802 1.00 97.25 201 GLY A CA 1
ATOM 1501 C C . GLY A 1 201 ? 21.168 18.690 -8.427 1.00 97.25 201 GLY A C 1
ATOM 1502 O O . GLY A 1 201 ? 22.062 18.718 -7.585 1.00 97.25 201 GLY A O 1
ATOM 1503 N N . ALA A 1 202 ? 19.977 19.246 -8.234 1.00 95.38 202 ALA A N 1
ATOM 1504 C CA . ALA A 1 202 ? 19.626 20.062 -7.067 1.00 95.38 202 ALA A CA 1
ATOM 1505 C C . ALA A 1 202 ? 18.219 19.748 -6.526 1.00 95.38 202 ALA A C 1
ATOM 1507 O O . ALA A 1 202 ? 17.579 20.618 -5.942 1.00 95.38 202 ALA A O 1
ATOM 1508 N N . GLY A 1 203 ? 17.723 18.539 -6.791 1.00 93.88 203 GLY A N 1
ATOM 1509 C CA . GLY A 1 203 ? 16.532 17.986 -6.150 1.00 93.88 203 GLY A CA 1
ATOM 1510 C C . GLY A 1 203 ? 16.878 17.001 -5.040 1.00 93.88 203 GLY A C 1
ATOM 1511 O O . GLY A 1 203 ? 18.048 16.794 -4.707 1.00 93.88 203 GLY A O 1
ATOM 1512 N N . THR A 1 204 ? 15.839 16.370 -4.510 1.00 93.12 204 THR A N 1
ATOM 1513 C CA . THR A 1 204 ? 15.887 15.592 -3.271 1.00 93.12 204 THR A CA 1
ATOM 1514 C C . THR A 1 204 ? 15.826 14.096 -3.564 1.00 93.12 204 THR A C 1
ATOM 1516 O O . THR A 1 204 ? 15.028 13.634 -4.383 1.00 93.12 204 THR A O 1
ATOM 1519 N N . VAL A 1 205 ? 16.652 13.314 -2.872 1.00 95.88 205 VAL A N 1
ATOM 1520 C CA . VAL A 1 205 ? 16.574 11.848 -2.864 1.00 95.88 205 VAL A CA 1
ATOM 1521 C C . VAL A 1 205 ? 16.055 11.414 -1.497 1.00 95.88 205 VAL A C 1
ATOM 1523 O O . VAL A 1 205 ? 16.673 11.718 -0.484 1.00 95.88 205 VAL A O 1
ATOM 1526 N N . GLN A 1 206 ? 14.925 10.716 -1.450 1.00 94.44 206 GLN A N 1
ATOM 1527 C CA . GLN A 1 206 ? 14.353 10.188 -0.206 1.00 94.44 206 GLN A CA 1
ATOM 1528 C C . GLN A 1 206 ? 14.621 8.684 -0.120 1.00 94.44 206 GLN A C 1
ATOM 1530 O O . GLN A 1 206 ? 14.436 7.967 -1.105 1.00 94.44 206 GLN A O 1
ATOM 1535 N N . ILE A 1 207 ? 15.061 8.192 1.039 1.00 93.50 207 ILE A N 1
ATOM 1536 C CA . ILE A 1 207 ? 15.340 6.770 1.281 1.00 93.50 207 ILE A CA 1
ATOM 1537 C C . ILE A 1 207 ? 14.694 6.369 2.607 1.00 93.50 207 ILE A C 1
ATOM 1539 O O . ILE A 1 207 ? 15.212 6.665 3.684 1.00 93.50 207 ILE A O 1
ATOM 1543 N N . GLY A 1 208 ? 13.546 5.691 2.535 1.00 88.25 208 GLY A N 1
ATOM 1544 C CA . GLY A 1 208 ? 12.698 5.507 3.716 1.00 88.25 208 GLY A CA 1
ATOM 1545 C C . GLY A 1 208 ? 12.254 6.863 4.276 1.00 88.25 208 GLY A C 1
ATOM 1546 O O . GLY A 1 208 ? 11.713 7.678 3.538 1.00 88.25 208 GLY A O 1
ATOM 1547 N N . ASP A 1 209 ? 12.516 7.109 5.560 1.00 87.75 209 ASP A N 1
ATOM 1548 C CA . ASP A 1 209 ? 12.110 8.335 6.261 1.00 87.75 209 ASP A CA 1
ATOM 1549 C C . ASP A 1 209 ? 13.177 9.451 6.268 1.00 87.75 209 ASP A C 1
ATOM 1551 O O . ASP A 1 209 ? 13.006 10.448 6.966 1.00 87.75 209 ASP A O 1
ATOM 1555 N N . MET A 1 210 ? 14.270 9.314 5.506 1.00 90.62 210 MET A N 1
ATOM 1556 C CA . MET A 1 210 ? 15.373 10.288 5.458 1.00 90.62 210 MET A CA 1
ATOM 1557 C C . MET A 1 210 ? 15.544 10.889 4.057 1.00 90.62 210 MET A C 1
ATOM 1559 O O . MET A 1 210 ? 15.517 10.171 3.053 1.00 90.62 210 MET A O 1
ATOM 1563 N N . ALA A 1 211 ? 15.728 12.205 3.992 1.00 91.81 211 ALA A N 1
ATOM 1564 C CA . ALA A 1 211 ? 16.008 12.963 2.782 1.00 91.81 211 ALA A CA 1
ATOM 1565 C C . ALA A 1 211 ? 17.509 13.262 2.646 1.00 91.81 211 ALA A C 1
ATOM 1567 O O . ALA A 1 211 ? 18.219 13.483 3.628 1.00 91.81 211 ALA A O 1
ATOM 1568 N N . TYR A 1 212 ? 17.980 13.297 1.403 1.00 93.94 212 TYR A N 1
ATOM 1569 C CA . TYR A 1 212 ? 19.368 13.518 1.020 1.00 93.94 212 TYR A CA 1
ATOM 1570 C C . TYR A 1 212 ? 19.444 14.474 -0.174 1.00 93.94 212 TYR A C 1
ATOM 1572 O O . TYR A 1 212 ? 18.568 14.466 -1.046 1.00 93.94 212 TYR A O 1
ATOM 1580 N N . ASP A 1 213 ? 20.524 15.248 -0.256 1.00 94.56 213 ASP A N 1
ATOM 1581 C CA . ASP A 1 213 ? 20.892 15.928 -1.498 1.00 94.56 213 ASP A CA 1
ATOM 1582 C C . ASP A 1 213 ? 21.476 14.931 -2.522 1.00 94.56 213 ASP A C 1
ATOM 1584 O O . ASP A 1 213 ? 21.744 13.763 -2.226 1.00 94.56 213 ASP A O 1
ATOM 1588 N N . THR A 1 214 ? 21.715 15.381 -3.758 1.00 96.50 214 THR A N 1
ATOM 1589 C CA . THR A 1 214 ? 22.291 14.507 -4.800 1.00 96.50 214 THR A CA 1
ATOM 1590 C C . THR A 1 214 ? 23.771 14.151 -4.584 1.00 96.50 214 THR A C 1
ATOM 1592 O O . THR A 1 214 ? 24.311 13.353 -5.348 1.00 96.50 214 THR A O 1
ATOM 1595 N N . ALA A 1 215 ? 24.426 14.697 -3.553 1.00 96.50 215 ALA A N 1
ATOM 1596 C CA . ALA A 1 215 ? 25.776 14.326 -3.128 1.00 96.50 215 ALA A CA 1
ATOM 1597 C C . ALA A 1 215 ? 25.781 13.314 -1.960 1.00 96.50 215 ALA A C 1
ATOM 1599 O O . ALA A 1 215 ? 26.853 12.826 -1.593 1.00 96.50 215 ALA A O 1
ATOM 1600 N N . GLY A 1 216 ? 24.610 12.970 -1.411 1.00 94.88 216 GLY A N 1
ATOM 1601 C CA . GLY A 1 216 ? 24.440 12.022 -0.310 1.00 94.88 216 GLY A CA 1
ATOM 1602 C C . GLY A 1 216 ? 24.534 12.636 1.088 1.00 94.88 216 GLY A C 1
ATOM 1603 O O . GLY A 1 216 ? 24.707 11.893 2.054 1.00 94.88 216 GLY A O 1
ATOM 1604 N N . ASN A 1 217 ? 24.432 13.962 1.224 1.00 94.12 217 ASN A N 1
ATOM 1605 C CA . ASN A 1 217 ? 24.362 14.616 2.532 1.00 94.12 217 ASN A CA 1
ATOM 1606 C C . ASN A 1 217 ? 22.922 14.578 3.060 1.00 94.12 217 ASN A C 1
ATOM 1608 O O . ASN A 1 217 ? 22.001 15.001 2.359 1.00 94.12 217 ASN A O 1
ATOM 1612 N N . GLU A 1 218 ? 22.735 14.123 4.299 1.00 93.12 218 GLU A N 1
ATOM 1613 C CA . GLU A 1 218 ? 21.439 14.128 4.994 1.00 93.12 218 GLU A CA 1
ATOM 1614 C C . GLU A 1 218 ? 20.868 15.553 5.075 1.00 93.12 218 GLU A C 1
ATOM 1616 O O . GLU A 1 218 ? 21.566 16.484 5.477 1.00 93.12 218 GLU A O 1
ATOM 1621 N N . GLN A 1 219 ? 19.605 15.712 4.671 1.00 87.31 219 GLN A N 1
ATOM 1622 C CA . GLN A 1 219 ? 18.835 16.963 4.745 1.00 87.31 219 GLN A CA 1
ATOM 1623 C C . GLN A 1 219 ? 17.771 16.929 5.855 1.00 87.31 219 GLN A C 1
ATOM 1625 O O . GLN A 1 219 ? 17.134 17.942 6.114 1.00 87.31 219 GLN A O 1
ATOM 1630 N N . GLY A 1 220 ? 17.580 15.778 6.508 1.00 87.38 220 GLY A N 1
ATOM 1631 C CA . GLY A 1 220 ? 16.588 15.585 7.565 1.00 87.38 220 GLY A CA 1
ATOM 1632 C C . GLY A 1 220 ? 15.420 14.691 7.149 1.00 87.38 220 GLY A C 1
ATOM 1633 O O . GLY A 1 220 ? 15.468 13.966 6.155 1.00 87.38 220 GLY A O 1
ATOM 1634 N N . THR A 1 221 ? 14.368 14.712 7.955 1.00 89.38 221 THR A N 1
ATOM 1635 C CA . THR A 1 221 ? 13.209 13.819 7.853 1.00 89.38 221 THR A CA 1
ATOM 1636 C C . THR A 1 221 ? 12.443 14.020 6.542 1.00 89.38 221 THR A C 1
ATOM 1638 O O . THR A 1 221 ? 12.019 15.126 6.212 1.00 89.38 221 THR A O 1
ATOM 1641 N N . ALA A 1 222 ? 12.223 12.937 5.794 1.00 87.25 222 ALA A N 1
ATOM 1642 C CA . ALA A 1 222 ? 11.541 12.976 4.504 1.00 87.25 222 ALA A CA 1
ATOM 1643 C C . ALA A 1 222 ? 10.021 13.200 4.627 1.00 87.25 222 ALA A C 1
ATOM 1645 O O . ALA A 1 222 ? 9.352 12.631 5.500 1.00 87.25 222 ALA A O 1
ATOM 1646 N N . MET A 1 223 ? 9.465 13.957 3.672 1.00 87.94 223 MET A N 1
ATOM 1647 C CA . MET A 1 223 ? 8.023 14.000 3.399 1.00 87.94 223 MET A CA 1
ATOM 1648 C C . MET A 1 223 ? 7.524 12.595 3.037 1.00 87.94 223 MET A C 1
ATOM 1650 O O . MET A 1 223 ? 8.111 11.919 2.193 1.00 87.94 223 MET A O 1
ATOM 1654 N N . LEU A 1 224 ? 6.409 12.156 3.619 1.00 90.88 224 LEU A N 1
ATOM 1655 C CA . LEU A 1 224 ? 5.807 10.871 3.268 1.00 90.88 224 LEU A CA 1
ATOM 1656 C C . LEU A 1 224 ? 5.084 10.987 1.917 1.00 90.88 224 LEU A C 1
ATOM 1658 O O . LEU A 1 224 ? 3.976 11.517 1.844 1.00 90.88 224 LEU A O 1
ATOM 1662 N N . THR A 1 225 ? 5.699 10.481 0.845 1.00 89.12 225 THR A N 1
ATOM 1663 C CA . THR A 1 225 ? 5.082 10.460 -0.492 1.00 89.12 225 THR A CA 1
ATOM 1664 C C . THR A 1 225 ? 4.248 9.191 -0.697 1.00 89.12 225 THR A C 1
ATOM 1666 O O . THR A 1 225 ? 4.785 8.086 -0.777 1.00 89.12 225 THR A O 1
ATOM 1669 N N . LEU A 1 226 ? 2.935 9.352 -0.846 1.00 91.44 226 LEU A N 1
ATOM 1670 C CA . LEU A 1 226 ? 1.967 8.303 -1.164 1.00 91.44 226 LEU A CA 1
ATOM 1671 C C . LEU A 1 226 ? 1.517 8.452 -2.621 1.00 91.44 226 LEU A C 1
ATOM 1673 O O . LEU A 1 226 ? 1.267 9.565 -3.078 1.00 91.44 226 LEU A O 1
ATOM 1677 N N . THR A 1 227 ? 1.388 7.351 -3.366 1.00 87.38 227 THR A N 1
ATOM 1678 C CA . THR A 1 227 ? 0.922 7.407 -4.763 1.00 87.38 227 THR A CA 1
ATOM 1679 C C . THR A 1 227 ? -0.149 6.365 -5.055 1.00 87.38 227 THR A C 1
ATOM 1681 O O . THR A 1 227 ? -0.222 5.310 -4.422 1.00 87.38 227 THR A O 1
ATOM 1684 N N . SER A 1 228 ? -0.967 6.619 -6.074 1.00 83.00 228 SER A N 1
ATOM 1685 C CA . SER A 1 228 ? -1.974 5.670 -6.566 1.00 83.00 228 SER A CA 1
ATOM 1686 C C . SER A 1 228 ? -1.403 4.359 -7.143 1.00 83.00 228 SER A C 1
ATOM 1688 O O . SER A 1 228 ? -2.178 3.451 -7.448 1.00 83.00 228 SER A O 1
ATOM 1690 N N . GLY A 1 229 ? -0.076 4.226 -7.280 1.00 80.19 229 GLY A N 1
ATOM 1691 C CA . GLY A 1 229 ? 0.580 3.028 -7.815 1.00 80.19 229 GLY A CA 1
ATOM 1692 C C . GLY A 1 229 ? 0.930 1.946 -6.783 1.00 80.19 229 GLY A C 1
ATOM 1693 O O . GLY A 1 229 ? 1.056 0.772 -7.147 1.00 80.19 229 GLY A O 1
ATOM 1694 N N . ALA A 1 230 ? 1.062 2.297 -5.500 1.00 85.69 230 ALA A N 1
ATOM 1695 C CA . ALA A 1 230 ? 1.485 1.365 -4.453 1.00 85.69 230 ALA A CA 1
ATOM 1696 C C . ALA A 1 230 ? 0.833 1.667 -3.099 1.00 85.69 230 ALA A C 1
ATOM 1698 O O . ALA A 1 230 ? 0.708 2.823 -2.706 1.00 85.69 230 ALA A O 1
ATOM 1699 N N . SER A 1 231 ? 0.439 0.613 -2.382 1.00 90.38 231 SER A N 1
ATOM 1700 C CA . SER A 1 231 ? -0.017 0.713 -0.993 1.00 90.38 231 SER A CA 1
ATOM 1701 C C . SER A 1 231 ? 1.189 0.834 -0.060 1.00 90.38 231 SER A C 1
ATOM 1703 O O . SER A 1 231 ? 2.245 0.261 -0.338 1.00 90.38 231 SER A O 1
ATOM 1705 N N . ALA A 1 232 ? 1.032 1.552 1.050 1.00 90.56 232 ALA A N 1
ATOM 1706 C CA . ALA A 1 232 ? 2.089 1.791 2.033 1.00 90.56 232 ALA A CA 1
ATOM 1707 C C . ALA A 1 232 ? 1.528 1.739 3.461 1.00 90.56 232 ALA A C 1
ATOM 1709 O O . ALA A 1 232 ? 0.333 1.921 3.680 1.00 90.56 232 ALA A O 1
ATOM 1710 N N . SER A 1 233 ? 2.381 1.491 4.449 1.00 92.94 233 SER A N 1
ATOM 1711 C CA . SER A 1 233 ? 1.987 1.476 5.860 1.00 92.94 233 SER A CA 1
ATOM 1712 C C . SER A 1 233 ? 3.200 1.667 6.755 1.00 92.94 233 SER A C 1
ATOM 1714 O O . SER A 1 233 ? 4.263 1.116 6.462 1.00 92.94 233 SER A O 1
ATOM 1716 N N . GLY A 1 234 ? 3.015 2.352 7.877 1.00 91.50 234 GLY A N 1
ATOM 1717 C CA . GLY A 1 234 ? 4.040 2.537 8.896 1.00 91.50 234 GLY A CA 1
ATOM 1718 C C . GLY A 1 234 ? 3.419 2.817 10.259 1.00 91.50 234 GLY A C 1
ATOM 1719 O O . GLY A 1 234 ? 2.248 2.522 10.496 1.00 91.50 234 GLY A O 1
ATOM 1720 N N . GLU A 1 235 ? 4.209 3.377 11.169 1.00 93.69 235 GLU A N 1
ATOM 1721 C CA . GLU A 1 235 ? 3.710 3.780 12.483 1.00 93.69 235 GLU A CA 1
ATOM 1722 C C . GLU A 1 235 ? 2.640 4.873 12.332 1.00 93.69 235 GLU A C 1
ATOM 1724 O O . GLU A 1 235 ? 2.856 5.886 11.669 1.00 93.69 235 GLU A O 1
ATOM 1729 N N . GLY A 1 236 ? 1.450 4.617 12.880 1.00 95.06 236 GLY A N 1
ATOM 1730 C CA . GLY A 1 236 ? 0.306 5.529 12.845 1.00 95.06 236 GLY A CA 1
ATOM 1731 C C . GLY A 1 236 ? -0.387 5.735 11.489 1.00 95.06 236 GLY A C 1
ATOM 1732 O O . GLY A 1 236 ? -1.358 6.486 11.455 1.00 95.06 236 GLY A O 1
ATOM 1733 N N . TYR A 1 237 ? 0.034 5.095 10.384 1.00 97.50 237 TYR A N 1
ATOM 1734 C CA . TYR A 1 237 ? -0.625 5.281 9.077 1.00 97.50 237 TYR A CA 1
ATOM 1735 C C . TYR A 1 237 ? -0.763 4.022 8.207 1.00 97.50 237 TYR A C 1
ATOM 1737 O O . TYR A 1 237 ? 0.107 3.146 8.174 1.00 97.50 237 TYR A O 1
ATOM 1745 N N . THR A 1 238 ? -1.831 3.989 7.403 1.00 97.75 238 THR A N 1
ATOM 1746 C CA . THR A 1 238 ? -2.001 3.056 6.278 1.00 97.75 238 THR A CA 1
ATOM 1747 C C . THR A 1 238 ? -2.549 3.764 5.038 1.00 97.75 238 THR A C 1
ATOM 1749 O O . THR A 1 238 ? -3.512 4.523 5.112 1.00 97.75 238 THR A O 1
ATOM 1752 N N . TRP A 1 239 ? -1.946 3.491 3.881 1.00 96.62 239 TRP A N 1
ATOM 1753 C CA . TRP A 1 239 ? -2.374 3.944 2.559 1.00 96.62 239 TRP A CA 1
ATOM 1754 C C . TRP A 1 239 ? -2.741 2.743 1.690 1.00 96.62 239 TRP A C 1
ATOM 1756 O O . TRP A 1 239 ? -1.895 1.903 1.372 1.00 96.62 239 TRP A O 1
ATOM 1766 N N . ASP A 1 240 ? -4.003 2.684 1.283 1.00 95.19 240 ASP A N 1
ATOM 1767 C CA . ASP A 1 240 ? -4.527 1.700 0.344 1.00 95.19 240 ASP A CA 1
ATOM 1768 C C . ASP A 1 240 ? -4.686 2.347 -1.039 1.00 95.19 240 ASP A C 1
ATOM 1770 O O . ASP A 1 240 ? -5.535 3.218 -1.240 1.00 95.19 240 ASP A O 1
ATOM 1774 N N . ARG A 1 241 ? -3.876 1.905 -2.010 1.00 89.25 241 ARG A N 1
ATOM 1775 C CA . ARG A 1 241 ? -3.904 2.412 -3.393 1.00 89.25 241 ARG A CA 1
ATOM 1776 C C . ARG A 1 241 ? -5.162 2.001 -4.167 1.00 89.25 241 ARG A C 1
ATOM 1778 O O . ARG A 1 241 ? -5.510 2.642 -5.162 1.00 89.25 241 ARG A O 1
ATOM 1785 N N . ASP A 1 242 ? -5.788 0.885 -3.794 1.00 88.75 242 ASP A N 1
ATOM 1786 C CA . ASP A 1 242 ? -6.891 0.297 -4.548 1.00 88.75 242 ASP A CA 1
ATOM 1787 C C . ASP A 1 242 ? -8.168 1.080 -4.202 1.00 88.75 242 ASP A C 1
ATOM 1789 O O . ASP A 1 242 ? -8.914 1.468 -5.104 1.00 88.75 242 ASP A O 1
ATOM 1793 N N . THR A 1 243 ? -8.340 1.453 -2.926 1.00 93.62 243 THR A N 1
ATOM 1794 C CA . THR A 1 243 ? -9.425 2.340 -2.462 1.00 93.62 243 THR A CA 1
ATOM 1795 C C . THR A 1 243 ? -9.078 3.837 -2.428 1.00 93.62 243 THR A C 1
ATOM 1797 O O . THR A 1 243 ? -9.985 4.644 -2.245 1.00 93.62 243 THR A O 1
ATOM 1800 N N . CYS A 1 244 ? -7.808 4.224 -2.611 1.00 95.00 244 CYS A N 1
ATOM 1801 C CA . CYS A 1 244 ? -7.298 5.588 -2.373 1.00 95.00 244 CYS A CA 1
ATOM 1802 C C . CYS A 1 244 ? -7.635 6.124 -0.968 1.00 95.00 244 CYS A C 1
ATOM 1804 O O . CYS A 1 244 ? -8.019 7.284 -0.797 1.00 95.00 244 CYS A O 1
ATOM 1806 N N . THR A 1 245 ? -7.485 5.267 0.045 1.00 97.62 245 THR A N 1
ATOM 1807 C CA . THR A 1 245 ? -7.754 5.616 1.446 1.00 97.62 245 THR A CA 1
ATOM 1808 C C . THR A 1 245 ? -6.454 5.782 2.224 1.00 97.62 245 THR A C 1
ATOM 1810 O O . THR A 1 245 ? -5.701 4.819 2.372 1.00 97.62 245 THR A O 1
ATOM 1813 N N . LEU A 1 246 ? -6.230 6.972 2.788 1.00 98.50 246 LEU A N 1
ATOM 1814 C CA . LEU A 1 246 ? -5.280 7.184 3.881 1.00 98.50 246 LEU A CA 1
ATOM 1815 C C . LEU A 1 246 ? -6.037 7.068 5.208 1.00 98.50 246 LEU A C 1
ATOM 1817 O O . LEU A 1 246 ? -7.031 7.760 5.420 1.00 98.50 246 LEU A O 1
ATOM 1821 N N . THR A 1 247 ? -5.573 6.208 6.109 1.00 98.38 247 THR A N 1
ATOM 1822 C CA . THR A 1 247 ? -5.978 6.223 7.519 1.00 98.38 247 THR A CA 1
ATOM 1823 C C . THR A 1 247 ? -4.800 6.680 8.362 1.00 98.38 247 THR A C 1
ATOM 1825 O O . THR A 1 247 ? -3.731 6.078 8.270 1.00 98.38 247 THR A O 1
ATOM 1828 N N . LEU A 1 248 ? -5.015 7.701 9.191 1.00 98.44 248 LEU A N 1
ATOM 1829 C CA . LEU A 1 248 ? -4.113 8.101 10.269 1.00 98.44 248 LEU A CA 1
ATOM 1830 C C . LEU A 1 248 ? -4.749 7.711 11.612 1.00 98.44 248 LEU A C 1
ATOM 1832 O O . LEU A 1 248 ? -5.947 7.923 11.820 1.00 98.44 248 LEU A O 1
ATOM 1836 N N . ASP A 1 249 ? -3.970 7.075 12.481 1.00 97.12 249 ASP A N 1
ATOM 1837 C CA . ASP A 1 249 ? -4.403 6.539 13.777 1.00 97.12 249 ASP A CA 1
ATOM 1838 C C . ASP A 1 249 ? -3.249 6.674 14.782 1.00 97.12 249 ASP A C 1
ATOM 1840 O O . ASP A 1 249 ? -2.451 5.752 14.964 1.00 97.12 249 ASP A O 1
ATOM 1844 N N . GLY A 1 250 ? -3.101 7.867 15.365 1.00 95.75 250 GLY A N 1
ATOM 1845 C CA . GLY A 1 250 ? -1.955 8.200 16.218 1.00 95.75 250 GLY A CA 1
ATOM 1846 C C . GLY A 1 250 ? -0.665 8.502 15.443 1.00 95.75 250 GLY A C 1
ATOM 1847 O O . GLY A 1 250 ? 0.425 8.233 15.946 1.00 95.75 250 GLY A O 1
ATOM 1848 N N . PHE A 1 251 ? -0.761 9.004 14.207 1.00 97.25 251 PHE A N 1
ATOM 1849 C CA . PHE A 1 251 ? 0.406 9.383 13.407 1.00 97.25 251 PHE A CA 1
ATOM 1850 C C . PHE A 1 251 ? 1.134 10.570 14.038 1.00 97.25 251 PHE A C 1
ATOM 1852 O O . PHE A 1 251 ? 0.586 11.667 14.105 1.00 97.25 251 PHE A O 1
ATOM 1859 N N . ALA A 1 252 ? 2.382 10.367 14.451 1.00 95.12 252 ALA A N 1
ATOM 1860 C CA . ALA A 1 252 ? 3.239 11.415 14.985 1.00 95.12 252 ALA A CA 1
ATOM 1861 C C . ALA A 1 252 ? 4.542 11.490 14.182 1.00 95.12 252 ALA A C 1
ATOM 1863 O O . ALA A 1 252 ? 5.242 10.486 14.029 1.00 95.12 252 ALA A O 1
ATOM 1864 N N . ARG A 1 253 ? 4.897 12.681 13.691 1.00 92.44 253 ARG A N 1
ATOM 1865 C CA . ARG A 1 253 ? 6.188 12.930 13.035 1.00 92.44 253 ARG A CA 1
ATOM 1866 C C . ARG A 1 253 ? 6.697 14.333 13.357 1.00 92.44 253 ARG A C 1
ATOM 1868 O O . ARG A 1 253 ? 5.942 15.300 13.354 1.00 92.44 253 ARG A O 1
ATOM 1875 N N . THR A 1 254 ? 7.994 14.437 13.611 1.00 90.56 254 THR A N 1
ATOM 1876 C CA . THR A 1 254 ? 8.695 15.719 13.693 1.00 90.56 254 THR A CA 1
ATOM 1877 C C . THR A 1 254 ? 9.620 15.802 12.496 1.00 90.56 254 THR A C 1
ATOM 1879 O O . THR A 1 254 ? 10.422 14.896 12.284 1.00 90.56 254 THR A O 1
ATOM 1882 N N . TYR A 1 255 ? 9.476 16.867 11.726 1.00 87.12 255 TYR A N 1
ATOM 1883 C CA . TYR A 1 255 ? 10.329 17.204 10.606 1.00 87.12 255 TYR A CA 1
ATOM 1884 C C . TYR A 1 255 ? 11.393 18.204 11.050 1.00 87.12 255 TYR A C 1
ATOM 1886 O O . TYR A 1 255 ? 11.231 18.922 12.041 1.00 87.12 255 TYR A O 1
ATOM 1894 N N . ASP A 1 256 ? 12.492 18.236 10.314 1.00 76.12 256 ASP A N 1
ATOM 1895 C CA . ASP A 1 256 ? 13.530 19.236 10.499 1.00 76.12 256 ASP A CA 1
ATOM 1896 C C . ASP A 1 256 ? 13.088 20.557 9.851 1.00 76.12 256 ASP A C 1
ATOM 1898 O O . ASP A 1 256 ? 12.363 20.567 8.852 1.00 76.12 256 ASP A O 1
ATOM 1902 N N . THR A 1 257 ? 13.506 21.683 10.433 1.00 60.16 257 THR A N 1
ATOM 1903 C CA . THR A 1 257 ? 13.150 23.015 9.924 1.00 60.16 257 THR A CA 1
ATOM 1904 C C . THR A 1 257 ? 13.586 23.153 8.466 1.00 60.16 257 THR A C 1
ATOM 1906 O O . THR A 1 257 ? 14.759 22.913 8.195 1.00 60.16 257 THR A O 1
ATOM 1909 N N . GLU A 1 258 ? 12.675 23.608 7.593 1.00 59.47 258 GLU A N 1
ATOM 1910 C CA . GLU A 1 258 ? 12.765 23.656 6.111 1.00 59.47 258 GLU A CA 1
ATOM 1911 C C . GLU A 1 258 ? 12.112 22.473 5.355 1.00 59.47 258 GLU A C 1
ATOM 1913 O O . GLU A 1 258 ? 12.135 22.454 4.126 1.00 59.47 258 GLU A O 1
ATOM 1918 N N . ALA A 1 259 ? 11.424 21.536 6.023 1.00 72.56 259 ALA A N 1
ATOM 1919 C CA . ALA A 1 259 ? 10.609 20.539 5.316 1.00 72.56 259 ALA A CA 1
ATOM 1920 C C . ALA A 1 259 ? 9.450 21.172 4.505 1.00 72.56 259 ALA A C 1
ATOM 1922 O O . ALA A 1 259 ? 8.554 21.810 5.064 1.00 72.56 259 ALA A O 1
ATOM 1923 N N . GLU A 1 260 ? 9.445 20.932 3.187 1.00 74.69 260 GLU A N 1
ATOM 1924 C CA . GLU A 1 260 ? 8.478 21.459 2.198 1.00 74.69 260 GLU A CA 1
ATOM 1925 C C . GLU A 1 260 ? 7.064 20.831 2.281 1.00 74.69 260 GLU A C 1
ATOM 1927 O O . GLU A 1 260 ? 6.209 21.113 1.445 1.00 74.69 260 GLU A O 1
ATOM 1932 N N . GLY A 1 261 ? 6.791 19.968 3.265 1.00 84.56 261 GLY A N 1
ATOM 1933 C CA . GLY A 1 261 ? 5.478 19.349 3.474 1.00 84.56 261 GLY A CA 1
ATOM 1934 C C . GLY A 1 261 ? 5.537 18.067 4.308 1.00 84.56 261 GLY A C 1
ATOM 1935 O O . GLY A 1 261 ? 6.594 17.449 4.455 1.00 84.56 261 GLY A O 1
ATOM 1936 N N . GLY A 1 262 ? 4.392 17.665 4.864 1.00 91.75 262 GLY A N 1
ATOM 1937 C CA . GLY A 1 262 ? 4.288 16.497 5.737 1.00 91.75 262 GLY A CA 1
ATOM 1938 C C . GLY A 1 262 ? 4.029 15.186 4.986 1.00 91.75 262 GLY A C 1
ATOM 1939 O O . GLY A 1 262 ? 4.909 14.320 4.879 1.00 91.75 262 GLY A O 1
ATOM 1940 N N . ILE A 1 263 ? 2.811 15.036 4.466 1.00 94.38 263 ILE A N 1
ATOM 1941 C CA . ILE A 1 263 ? 2.356 13.898 3.660 1.00 94.38 263 ILE A CA 1
ATOM 1942 C C . ILE A 1 263 ? 1.889 14.419 2.297 1.00 94.38 263 ILE A C 1
ATOM 1944 O O . ILE A 1 263 ? 0.953 15.214 2.220 1.00 94.38 263 ILE A O 1
ATOM 1948 N N . GLY A 1 264 ? 2.507 13.941 1.218 1.00 92.44 264 GLY A N 1
ATOM 1949 C CA . GLY A 1 264 ? 2.101 14.240 -0.156 1.00 92.44 264 GLY A CA 1
ATOM 1950 C C . GLY A 1 264 ? 1.364 13.056 -0.780 1.00 92.44 264 GLY A C 1
ATOM 1951 O O . GLY A 1 264 ? 1.948 11.979 -0.885 1.00 92.44 264 GLY A O 1
ATOM 1952 N N . ILE A 1 265 ? 0.117 13.232 -1.225 1.00 93.31 265 ILE A N 1
ATOM 1953 C CA . ILE A 1 265 ? -0.674 12.184 -1.896 1.00 93.31 265 ILE A CA 1
ATOM 1954 C C . ILE A 1 265 ? -0.829 12.502 -3.386 1.00 93.31 265 ILE A C 1
ATOM 1956 O O . ILE A 1 265 ? -1.506 13.461 -3.743 1.00 93.31 265 ILE A O 1
ATOM 1960 N N . GLN A 1 266 ? -0.259 11.658 -4.248 1.00 89.75 266 GLN A N 1
ATOM 1961 C CA . GLN A 1 266 ? -0.368 11.736 -5.711 1.00 89.75 266 GLN A CA 1
ATOM 1962 C C . GLN A 1 266 ? -1.363 10.672 -6.213 1.00 89.75 266 GLN A C 1
ATOM 1964 O O . GLN A 1 266 ? -1.018 9.498 -6.429 1.00 89.75 266 GLN A O 1
ATOM 1969 N N . ALA A 1 267 ? -2.642 11.047 -6.292 1.00 88.25 267 ALA A N 1
ATOM 1970 C CA . ALA A 1 267 ? -3.752 10.181 -6.687 1.00 88.25 267 ALA A CA 1
ATOM 1971 C C . ALA A 1 267 ? -4.659 10.859 -7.731 1.00 88.25 267 ALA A C 1
ATOM 1973 O O . ALA A 1 267 ? -5.888 10.860 -7.634 1.00 88.25 267 ALA A O 1
ATOM 1974 N N . GLU A 1 268 ? -4.037 11.445 -8.745 1.00 81.25 268 GLU A N 1
ATOM 1975 C CA . GLU A 1 268 ? -4.671 12.351 -9.692 1.00 81.25 268 GLU A CA 1
ATOM 1976 C C . GLU A 1 268 ? -5.799 11.693 -10.497 1.00 81.25 268 GLU A C 1
ATOM 1978 O O . GLU A 1 268 ? -5.738 10.530 -10.904 1.00 81.25 268 GLU A O 1
ATOM 1983 N N . GLY A 1 269 ? -6.896 12.436 -10.665 1.00 81.06 269 GLY A N 1
ATOM 1984 C CA . GLY A 1 269 ? -8.132 11.919 -11.256 1.00 81.06 269 GLY A CA 1
ATOM 1985 C C . GLY A 1 269 ? -8.867 10.860 -10.418 1.00 81.06 269 GLY A C 1
ATOM 1986 O O . GLY A 1 269 ? -9.856 10.306 -10.901 1.00 81.06 269 GLY A O 1
ATOM 1987 N N . ARG A 1 270 ? -8.422 10.558 -9.186 1.00 88.25 270 ARG A N 1
ATOM 1988 C CA . ARG A 1 270 ? -9.092 9.632 -8.257 1.00 88.25 270 ARG A CA 1
ATOM 1989 C C . ARG A 1 270 ? -9.634 10.378 -7.037 1.00 88.25 270 ARG A C 1
ATOM 1991 O O . ARG A 1 270 ? -9.043 11.348 -6.570 1.00 88.25 270 ARG A O 1
ATOM 1998 N N . ALA A 1 271 ? -10.758 9.896 -6.513 1.00 94.19 271 ALA A N 1
ATOM 1999 C CA . ALA A 1 271 ? -11.301 10.361 -5.243 1.00 94.19 271 ALA A CA 1
ATOM 2000 C C . ALA A 1 271 ? -10.470 9.783 -4.088 1.00 94.19 271 ALA A C 1
ATOM 2002 O O . ALA A 1 271 ? -10.203 8.580 -4.059 1.00 94.19 271 ALA A O 1
ATOM 2003 N N . ILE A 1 272 ? -10.077 10.639 -3.149 1.00 97.06 272 ILE A N 1
ATOM 2004 C CA . ILE A 1 272 ? -9.271 10.300 -1.976 1.00 97.06 272 ILE A CA 1
ATOM 2005 C C . ILE A 1 272 ? -10.187 10.249 -0.751 1.00 97.06 272 ILE A C 1
ATOM 2007 O O . ILE A 1 272 ? -11.050 11.107 -0.568 1.00 97.06 272 ILE A O 1
ATOM 2011 N N . THR A 1 273 ? -9.985 9.268 0.125 1.00 98.00 273 THR A N 1
ATOM 2012 C CA . THR A 1 273 ? -10.590 9.260 1.465 1.00 98.00 273 THR A CA 1
ATOM 2013 C C . THR A 1 273 ? -9.501 9.452 2.515 1.00 98.00 273 THR A C 1
ATOM 2015 O O . THR A 1 273 ? -8.557 8.666 2.560 1.00 98.00 273 THR A O 1
ATOM 2018 N N . LEU A 1 274 ? -9.653 10.447 3.392 1.00 98.25 274 LEU A N 1
ATOM 2019 C CA . LEU A 1 274 ? -8.827 10.598 4.590 1.00 98.25 274 LEU A CA 1
ATOM 2020 C C . LEU A 1 274 ? -9.648 10.216 5.826 1.00 98.25 274 LEU A C 1
ATOM 2022 O O . LEU A 1 274 ? -10.707 10.787 6.095 1.00 98.25 274 LEU A O 1
ATOM 2026 N N . VAL A 1 275 ? -9.154 9.230 6.569 1.00 97.94 275 VAL A N 1
ATOM 2027 C CA . VAL A 1 275 ? -9.739 8.753 7.823 1.00 97.94 275 VAL A CA 1
ATOM 2028 C C . VAL A 1 275 ? -8.844 9.181 8.976 1.00 97.94 275 VAL A C 1
ATOM 2030 O O . VAL A 1 275 ? -7.729 8.675 9.091 1.00 97.94 275 VAL A O 1
ATOM 2033 N N . LEU A 1 276 ? -9.333 10.072 9.839 1.00 97.62 276 LEU A N 1
ATOM 2034 C CA . LEU A 1 276 ? -8.618 10.475 11.052 1.00 97.62 276 LEU A CA 1
ATOM 2035 C C . LEU A 1 276 ? -9.153 9.736 12.279 1.00 97.62 276 LEU A C 1
ATOM 2037 O O . LEU A 1 276 ? -10.364 9.657 12.518 1.00 97.62 276 LEU A O 1
ATOM 2041 N N . LYS A 1 277 ? -8.232 9.215 13.082 1.00 94.69 277 LYS A N 1
ATOM 2042 C CA . LYS A 1 277 ? -8.484 8.601 14.385 1.00 94.69 277 LYS A CA 1
ATOM 2043 C C . LYS A 1 277 ? -7.389 9.016 15.360 1.00 94.69 277 LYS A C 1
ATOM 2045 O O . LYS A 1 277 ? -6.260 9.269 14.944 1.00 94.69 277 LYS A O 1
ATOM 2050 N N . GLY A 1 278 ? -7.726 9.058 16.646 1.00 93.00 278 GLY A N 1
ATOM 2051 C CA . GLY A 1 278 ? -6.796 9.506 17.681 1.00 93.00 278 GLY A CA 1
ATOM 2052 C C . GLY A 1 278 ? -6.303 10.936 17.441 1.00 93.00 278 GLY A C 1
ATOM 2053 O O . GLY A 1 278 ? -6.938 11.715 16.730 1.00 93.00 278 GLY A O 1
ATOM 2054 N N . GLU A 1 279 ? -5.164 11.258 18.038 1.00 96.44 279 GLU A N 1
ATOM 2055 C CA . GLU A 1 279 ? -4.467 12.532 17.858 1.00 96.44 279 GLU A CA 1
ATOM 2056 C C . GLU A 1 279 ? -3.330 12.322 16.851 1.00 96.44 279 GLU A C 1
ATOM 2058 O O . GLU A 1 279 ? -2.488 11.448 17.058 1.00 96.44 279 GLU A O 1
ATOM 2063 N N . ASN A 1 280 ? -3.314 13.078 15.750 1.00 98.06 280 ASN A N 1
ATOM 2064 C CA . ASN A 1 280 ? -2.270 12.985 14.724 1.00 98.06 280 ASN A CA 1
ATOM 2065 C C . ASN A 1 280 ? -1.513 14.313 14.664 1.00 98.06 280 ASN A C 1
ATOM 2067 O O . ASN A 1 280 ? -2.146 15.356 14.535 1.00 98.06 280 ASN A O 1
ATOM 2071 N N . VAL A 1 281 ? -0.183 14.280 14.765 1.00 96.62 281 VAL A N 1
ATOM 2072 C CA . VAL A 1 281 ? 0.655 15.466 15.002 1.00 96.62 281 VAL A CA 1
ATOM 2073 C C . VAL A 1 281 ? 1.844 15.501 14.037 1.00 96.62 281 VAL A C 1
ATOM 2075 O O . VAL A 1 281 ? 2.620 14.545 13.958 1.00 96.62 281 VAL A O 1
ATOM 2078 N N . MET A 1 282 ? 2.024 16.622 13.337 1.00 94.56 282 MET A N 1
ATOM 2079 C CA . MET A 1 282 ? 3.155 16.883 12.443 1.00 94.56 282 MET A CA 1
ATOM 2080 C C . MET A 1 282 ? 3.829 18.218 12.768 1.00 94.56 282 MET A C 1
ATOM 2082 O O . MET A 1 282 ? 3.321 19.280 12.430 1.00 94.56 282 MET A O 1
ATOM 2086 N N . ASN A 1 283 ? 5.001 18.155 13.400 1.00 91.06 283 ASN A N 1
ATOM 2087 C CA . ASN A 1 283 ? 5.748 19.331 13.863 1.00 91.06 283 ASN A CA 1
ATOM 2088 C C . ASN A 1 283 ? 6.938 19.661 12.955 1.00 91.06 283 ASN A C 1
ATOM 2090 O O . ASN A 1 283 ? 7.519 18.758 12.361 1.00 91.06 283 ASN A O 1
ATOM 2094 N N . GLY A 1 284 ? 7.381 20.922 12.935 1.00 87.12 284 GLY A N 1
ATOM 2095 C CA . GLY A 1 284 ? 8.646 21.325 12.294 1.00 87.12 284 GLY A CA 1
ATOM 2096 C C . GLY A 1 284 ? 8.583 21.530 10.776 1.00 87.12 284 GLY A C 1
ATOM 2097 O O . GLY A 1 284 ? 9.620 21.656 10.130 1.00 87.12 284 GLY A O 1
ATOM 2098 N N . LEU A 1 285 ? 7.376 21.584 10.215 1.00 88.31 285 LEU A N 1
ATOM 2099 C CA . LEU A 1 285 ? 7.134 21.937 8.816 1.00 88.31 285 LEU A CA 1
ATOM 2100 C C . LEU A 1 285 ? 7.473 23.410 8.535 1.00 88.31 285 LEU A C 1
ATOM 2102 O O . LEU A 1 285 ?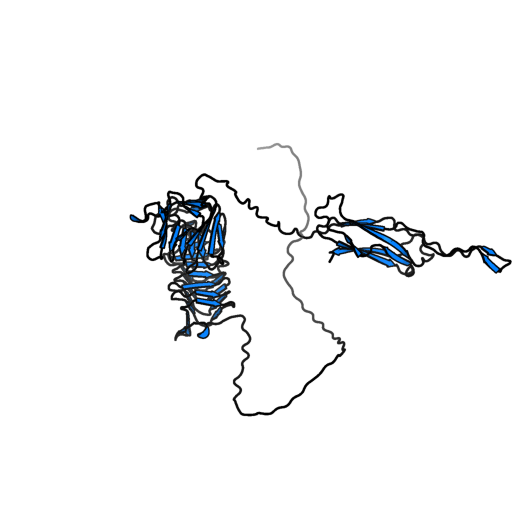 7.527 24.236 9.447 1.00 88.31 285 LEU A O 1
ATOM 2106 N N . SER A 1 286 ? 7.709 23.738 7.265 1.00 82.06 286 SER A N 1
ATOM 2107 C CA . SER A 1 286 ? 7.878 25.127 6.829 1.00 82.06 286 SER A CA 1
ATOM 2108 C C . SER A 1 286 ? 6.550 25.905 6.846 1.00 82.06 286 SER A C 1
ATOM 2110 O O . SER A 1 286 ? 5.469 25.330 6.727 1.00 82.06 286 SER A O 1
ATOM 2112 N N . VAL A 1 287 ? 6.646 27.235 6.942 1.00 78.81 287 VAL A N 1
ATOM 2113 C CA . VAL A 1 287 ? 5.531 28.186 6.734 1.00 78.81 287 VAL A CA 1
ATOM 2114 C C . VAL A 1 287 ? 5.508 28.764 5.312 1.00 78.81 287 VAL A C 1
ATOM 2116 O O . VAL A 1 287 ? 4.749 29.692 5.033 1.00 78.81 287 VAL A O 1
ATOM 2119 N N . GLU A 1 288 ? 6.372 28.278 4.416 1.00 79.81 288 GLU A N 1
ATOM 2120 C CA . GLU A 1 288 ? 6.337 28.665 3.004 1.00 79.81 288 GLU A CA 1
ATOM 2121 C C . GLU A 1 288 ? 5.050 28.182 2.317 1.00 79.81 288 GLU A C 1
ATOM 2123 O O . GLU A 1 288 ? 4.437 27.190 2.709 1.00 79.81 288 GLU A O 1
ATOM 2128 N N . GLU A 1 289 ? 4.628 28.908 1.280 1.00 65.56 289 GLU A N 1
ATOM 2129 C CA . GLU A 1 289 ? 3.428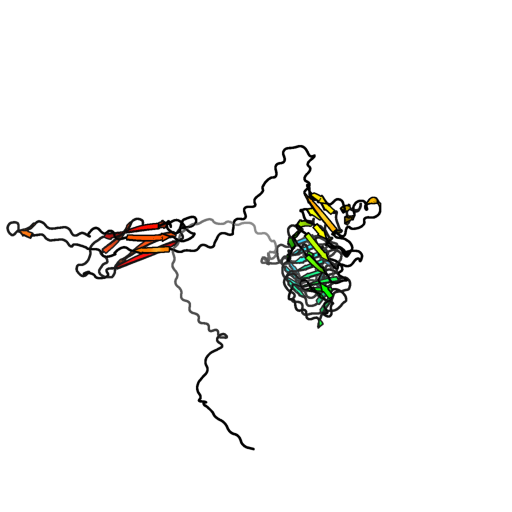 28.589 0.505 1.00 65.56 289 GLU A CA 1
ATOM 2130 C C . GLU A 1 289 ? 3.476 27.118 0.037 1.00 65.56 289 GLU A C 1
ATOM 2132 O O . GLU A 1 289 ? 4.492 26.667 -0.490 1.00 65.56 289 GLU A O 1
ATOM 2137 N N . TYR A 1 290 ? 2.380 26.377 0.235 1.00 69.12 290 TYR A N 1
ATOM 2138 C CA . TYR A 1 290 ? 2.232 24.933 -0.040 1.00 69.12 290 TYR A CA 1
ATOM 2139 C C . TYR A 1 290 ? 2.938 23.944 0.911 1.00 69.12 290 TYR A C 1
ATOM 2141 O O . TYR A 1 290 ? 2.728 22.741 0.747 1.00 69.12 290 TYR A O 1
ATOM 2149 N N . ALA A 1 291 ? 3.658 24.391 1.950 1.00 82.94 291 ALA A N 1
ATOM 2150 C CA . ALA A 1 291 ? 4.222 23.514 2.988 1.00 82.94 291 ALA A CA 1
ATOM 2151 C C . ALA A 1 291 ? 3.152 23.005 3.981 1.00 82.94 291 ALA A C 1
ATOM 2153 O O . ALA A 1 291 ? 3.130 23.337 5.169 1.00 82.94 291 ALA A O 1
ATOM 2154 N N . MET A 1 292 ? 2.215 22.211 3.461 1.00 91.38 292 MET A N 1
ATOM 2155 C CA . MET A 1 292 ? 1.065 21.683 4.195 1.00 91.38 292 MET A CA 1
ATOM 2156 C C . MET A 1 292 ? 1.433 20.453 5.032 1.00 91.38 292 MET A C 1
ATOM 2158 O O . MET A 1 292 ? 2.277 19.643 4.637 1.00 91.38 292 MET A O 1
ATOM 2162 N N . GLY A 1 293 ? 0.704 20.236 6.129 1.00 94.75 293 GLY A N 1
ATOM 2163 C CA . GLY A 1 293 ? 0.681 18.962 6.849 1.00 94.75 293 GLY A CA 1
ATOM 2164 C C . GLY A 1 293 ? 0.327 17.796 5.928 1.00 94.75 293 GLY A C 1
ATOM 2165 O O . GLY A 1 293 ? 1.083 16.834 5.809 1.00 94.75 293 GLY A O 1
ATOM 2166 N N . ILE A 1 294 ? -0.790 17.910 5.209 1.00 96.38 294 ILE A N 1
ATOM 2167 C CA . ILE A 1 294 ? -1.190 16.980 4.152 1.00 96.38 294 ILE A CA 1
ATOM 2168 C C . ILE A 1 294 ? -1.517 17.771 2.881 1.00 96.38 294 ILE A C 1
ATOM 2170 O O . ILE A 1 294 ? -2.444 18.584 2.861 1.00 96.38 294 ILE A O 1
ATOM 2174 N N . TYR A 1 295 ? -0.788 17.487 1.802 1.00 94.31 295 TYR A N 1
ATOM 2175 C CA . TYR A 1 295 ? -1.069 17.995 0.461 1.00 94.31 295 TYR A CA 1
ATOM 2176 C C . TYR A 1 295 ? -1.509 16.851 -0.454 1.00 94.31 295 TYR A C 1
ATOM 2178 O O . TYR A 1 295 ? -0.808 15.851 -0.608 1.00 94.31 295 TYR A O 1
ATOM 2186 N N . CYS A 1 296 ? -2.678 16.989 -1.070 1.00 93.75 296 CYS A N 1
ATOM 2187 C CA . CYS A 1 296 ? -3.259 15.976 -1.945 1.00 93.75 296 CYS A CA 1
ATOM 2188 C C . CYS A 1 296 ? -3.420 16.499 -3.372 1.00 93.75 296 CYS A C 1
ATOM 2190 O O . CYS A 1 296 ? -3.859 17.628 -3.573 1.00 93.75 296 CYS A O 1
ATOM 2192 N N . VAL A 1 297 ? -3.176 15.644 -4.363 1.00 91.25 297 VAL A N 1
ATOM 2193 C CA . VAL A 1 297 ? -3.583 15.869 -5.752 1.00 91.25 297 VAL A CA 1
ATOM 2194 C C . VAL A 1 297 ? -4.523 14.735 -6.161 1.00 91.25 297 VAL A C 1
ATOM 2196 O O . VAL A 1 297 ? -4.162 13.559 -6.097 1.00 91.25 297 VAL A O 1
ATOM 2199 N N . GLY A 1 298 ? -5.761 15.077 -6.519 1.00 90.19 298 GLY A N 1
ATOM 2200 C CA . GLY A 1 298 ? -6.850 14.120 -6.737 1.00 90.19 298 GLY A CA 1
ATOM 2201 C C . GLY A 1 298 ? -8.100 14.791 -7.305 1.00 90.19 298 GLY A C 1
ATOM 2202 O O . GLY A 1 298 ? -8.131 16.004 -7.466 1.00 90.19 298 GLY A O 1
ATOM 2203 N N . SER A 1 299 ? -9.145 14.021 -7.621 1.00 90.31 299 SER A N 1
ATOM 2204 C CA . SER A 1 299 ? -10.411 14.581 -8.138 1.00 90.31 299 SER A CA 1
ATOM 2205 C C . SER A 1 299 ? -11.355 15.092 -7.046 1.00 90.31 299 SER A C 1
ATOM 2207 O O . SER A 1 299 ? -12.295 15.828 -7.335 1.00 90.31 299 SER A O 1
ATOM 2209 N N . SER A 1 300 ? -11.163 14.637 -5.808 1.00 94.31 300 SER A N 1
ATOM 2210 C CA . SER A 1 300 ? -11.894 15.060 -4.609 1.00 94.31 300 SER A CA 1
ATOM 2211 C C . SER A 1 300 ? -11.251 14.446 -3.364 1.00 94.31 300 SER A C 1
ATOM 2213 O O . SER A 1 300 ? -10.569 13.421 -3.465 1.00 94.31 300 SER A O 1
ATOM 2215 N N . LEU A 1 301 ? -11.490 15.035 -2.191 1.00 97.25 301 LEU A N 1
ATOM 2216 C CA . LEU A 1 301 ? -11.108 14.463 -0.901 1.00 97.25 301 LEU A CA 1
ATOM 2217 C C . LEU A 1 301 ? -12.311 14.412 0.041 1.00 97.25 301 LEU A C 1
ATOM 2219 O O . LEU A 1 301 ? -12.991 15.414 0.255 1.00 97.25 301 LEU A O 1
ATOM 2223 N N . THR A 1 302 ? -12.560 13.241 0.624 1.00 97.50 302 THR A N 1
ATOM 2224 C CA . THR A 1 302 ? -13.591 13.040 1.648 1.00 97.50 302 THR A CA 1
ATOM 2225 C C . THR A 1 302 ? -12.960 12.767 3.010 1.00 97.50 302 THR A C 1
ATOM 2227 O O . THR A 1 302 ? -12.232 11.786 3.181 1.00 97.50 302 THR A O 1
ATOM 2230 N N . LEU A 1 303 ? -13.276 13.620 3.983 1.00 96.56 303 LEU A N 1
ATOM 2231 C CA . LEU A 1 303 ? -12.883 13.508 5.385 1.00 96.56 303 LEU A CA 1
ATOM 2232 C C . LEU A 1 303 ? -13.896 12.689 6.184 1.00 96.56 303 LEU A C 1
ATOM 2234 O O . LEU A 1 303 ? -15.103 12.894 6.061 1.00 96.56 303 LEU A O 1
ATOM 2238 N N . LYS A 1 304 ? -13.413 11.788 7.043 1.00 95.06 304 LYS A N 1
ATOM 2239 C CA . LYS A 1 304 ? -14.245 11.086 8.032 1.00 95.06 304 LYS A CA 1
ATOM 2240 C C . LYS A 1 304 ? -13.435 10.613 9.236 1.00 95.06 304 LYS A C 1
ATOM 2242 O O . LYS A 1 304 ? -12.211 10.526 9.179 1.00 95.06 304 LYS A O 1
ATOM 2247 N N . GLY A 1 305 ? -14.135 10.214 10.292 1.00 92.31 305 GLY A N 1
ATOM 2248 C CA . GLY A 1 305 ? -13.537 9.643 11.497 1.00 92.31 305 GLY A CA 1
ATOM 2249 C C . GLY A 1 305 ? -13.803 10.491 12.736 1.00 92.31 305 GLY A C 1
ATOM 2250 O O . GLY A 1 305 ? -14.723 11.299 12.752 1.00 92.31 305 GLY A O 1
ATOM 2251 N N . THR A 1 306 ? -13.044 10.257 13.799 1.00 89.69 306 THR A N 1
ATOM 2252 C CA . THR A 1 306 ? -13.249 10.904 15.109 1.00 89.69 306 THR A CA 1
ATOM 2253 C C . THR A 1 306 ? -11.902 11.229 15.753 1.00 89.69 306 THR A C 1
ATOM 2255 O O . THR A 1 306 ? -11.634 10.839 16.890 1.00 89.69 306 THR A O 1
ATOM 2258 N N . GLY A 1 307 ? -11.005 11.821 14.968 1.00 94.31 307 GLY A N 1
ATOM 2259 C CA . GLY A 1 307 ? -9.649 12.177 15.371 1.00 94.31 307 GLY A CA 1
ATOM 2260 C C . GLY A 1 307 ? -9.286 13.592 14.941 1.00 94.31 307 GLY A C 1
ATOM 2261 O O . GLY A 1 307 ? -10.030 14.236 14.194 1.00 94.31 307 GLY A O 1
ATOM 2262 N N . SER A 1 308 ? -8.133 14.056 15.406 1.00 96.38 308 SER A N 1
ATOM 2263 C CA . SER A 1 308 ? -7.568 15.358 15.056 1.00 96.38 308 SER A CA 1
ATOM 2264 C C . SER A 1 308 ? -6.390 15.234 14.097 1.00 96.38 308 SER A C 1
ATOM 2266 O O . SER A 1 308 ? -5.762 14.177 13.981 1.00 96.38 308 SER A O 1
ATOM 2268 N N . LEU A 1 309 ? -6.104 16.334 13.409 1.00 98.06 309 LEU A N 1
ATOM 2269 C CA . LEU A 1 309 ? -4.848 16.577 12.721 1.00 98.06 309 LEU A CA 1
ATOM 2270 C C . LEU A 1 309 ? -4.304 17.914 13.221 1.00 98.06 309 LEU A C 1
ATOM 2272 O O . LEU A 1 309 ? -4.976 18.935 13.096 1.00 98.06 309 LEU A O 1
ATOM 2276 N N . ASP A 1 310 ? -3.108 17.886 13.793 1.00 96.88 310 ASP A N 1
ATOM 2277 C CA . ASP A 1 310 ? -2.390 19.043 14.311 1.00 96.88 310 ASP A CA 1
ATOM 2278 C C . ASP A 1 310 ? -1.070 19.205 13.554 1.00 96.88 310 ASP A C 1
ATOM 2280 O O . ASP A 1 310 ? -0.252 18.285 13.472 1.00 96.88 310 ASP A O 1
ATOM 2284 N N . CYS A 1 311 ? -0.903 20.358 12.924 1.00 94.31 311 CYS A N 1
ATOM 2285 C CA . CYS A 1 311 ? 0.251 20.743 12.127 1.00 94.31 311 CYS A CA 1
ATOM 2286 C C . CYS A 1 311 ? 0.691 22.166 12.513 1.00 94.31 311 CYS A C 1
ATOM 2288 O O . CYS A 1 311 ? 0.985 22.985 11.634 1.00 94.31 311 CYS A O 1
ATOM 2290 N N . GLU A 1 312 ? 0.675 22.499 13.813 1.00 88.44 312 GLU A N 1
ATOM 2291 C CA . GLU A 1 312 ? 1.105 23.809 14.315 1.00 88.44 312 GLU A CA 1
ATOM 2292 C C . GLU A 1 312 ? 2.487 24.207 13.753 1.00 88.44 312 GLU A C 1
ATOM 2294 O O . GLU A 1 312 ? 3.452 23.439 13.762 1.00 88.44 312 GLU A O 1
ATOM 2299 N N . GLY A 1 313 ? 2.576 25.431 13.223 1.00 83.44 313 GLY A N 1
ATOM 2300 C CA . GLY A 1 313 ? 3.786 25.952 12.581 1.00 83.44 313 GLY A CA 1
ATOM 2301 C C . GLY A 1 313 ? 3.970 25.582 11.103 1.00 83.44 313 GLY A C 1
ATOM 2302 O O . GLY A 1 313 ? 4.963 26.004 10.524 1.00 83.44 313 GLY A O 1
ATOM 2303 N N . SER A 1 314 ? 3.038 24.850 10.485 1.00 89.69 314 SER A N 1
ATOM 2304 C CA . SER A 1 314 ? 2.978 24.664 9.023 1.00 89.69 314 SER A CA 1
ATOM 2305 C C . SER A 1 314 ? 2.251 25.813 8.307 1.00 89.69 314 SER A C 1
ATOM 2307 O O . SER A 1 314 ? 1.646 26.676 8.947 1.00 89.69 314 SER A O 1
ATOM 2309 N N . ALA A 1 315 ? 2.233 25.789 6.969 1.00 90.88 315 ALA A N 1
ATOM 2310 C CA . ALA A 1 315 ? 1.366 26.658 6.165 1.00 90.88 315 ALA A CA 1
ATOM 2311 C C . ALA A 1 315 ? -0.136 26.290 6.239 1.00 90.88 315 ALA A C 1
ATOM 2313 O O . ALA A 1 315 ? -0.972 27.038 5.735 1.00 90.88 315 ALA A O 1
ATOM 2314 N N . GLY A 1 316 ? -0.481 25.146 6.845 1.00 93.94 316 GLY A N 1
ATOM 2315 C CA . GLY A 1 316 ? -1.847 24.660 7.040 1.00 93.94 316 GLY A CA 1
ATOM 2316 C C . GLY A 1 316 ? -1.909 23.131 7.154 1.00 93.94 316 GLY A C 1
ATOM 2317 O O . GLY A 1 316 ? -1.034 22.415 6.668 1.00 93.94 316 GLY A O 1
ATOM 2318 N N . ALA A 1 317 ? -2.969 22.599 7.760 1.00 96.31 317 ALA A N 1
ATOM 2319 C CA . ALA A 1 317 ? -3.107 21.171 8.043 1.00 96.31 317 ALA A CA 1
ATOM 2320 C C . ALA A 1 317 ? -3.417 20.327 6.798 1.00 96.31 317 ALA A C 1
ATOM 2322 O O . ALA A 1 317 ? -2.842 19.253 6.627 1.00 96.31 317 ALA A O 1
ATOM 2323 N N . LEU A 1 318 ? -4.338 20.780 5.938 1.00 97.12 318 LEU A N 1
ATOM 2324 C CA . LEU A 1 318 ? -4.865 19.970 4.835 1.00 97.12 318 LEU A CA 1
ATOM 2325 C C . LEU A 1 318 ? -5.309 20.805 3.626 1.00 97.12 318 LEU A C 1
ATOM 2327 O O . LEU A 1 318 ? -6.149 21.698 3.750 1.00 97.12 318 LEU A O 1
ATOM 2331 N N . MET A 1 319 ? -4.819 20.427 2.443 1.00 95.62 319 MET A N 1
ATOM 2332 C CA . MET A 1 319 ? -5.266 20.935 1.142 1.00 95.62 319 MET A CA 1
ATOM 2333 C C . MET A 1 319 ? -5.342 19.807 0.104 1.00 95.62 319 MET A C 1
ATOM 2335 O O . MET A 1 319 ? -4.511 18.897 0.087 1.00 95.62 319 MET A O 1
ATOM 2339 N N . ILE A 1 320 ? -6.318 19.903 -0.799 1.00 95.06 320 ILE A N 1
ATOM 2340 C CA . ILE A 1 320 ? -6.382 19.169 -2.062 1.00 95.06 320 ILE A CA 1
ATOM 2341 C C . ILE A 1 320 ? -6.329 20.138 -3.251 1.00 95.06 320 ILE A C 1
ATOM 2343 O O . ILE A 1 320 ? -6.993 21.173 -3.261 1.00 95.06 320 ILE A O 1
ATOM 2347 N N . SER A 1 321 ? -5.559 19.752 -4.265 1.00 91.69 321 SER A N 1
ATOM 2348 C CA . SER A 1 321 ? -5.519 20.321 -5.609 1.00 91.69 321 SER A CA 1
ATOM 2349 C C . SER A 1 321 ? -6.127 19.344 -6.625 1.00 91.69 321 SER A C 1
ATOM 2351 O O . SER A 1 321 ? -6.001 18.124 -6.490 1.00 91.69 321 SER A O 1
ATOM 2353 N N . GLY A 1 322 ? -6.788 19.878 -7.652 1.00 86.38 322 GLY A N 1
ATOM 2354 C CA . GLY A 1 322 ? -7.488 19.123 -8.697 1.00 86.38 322 GLY A CA 1
ATOM 2355 C C . GLY A 1 322 ? -8.940 18.749 -8.370 1.00 86.38 322 GLY A C 1
ATOM 2356 O O . GLY A 1 322 ? -9.606 18.142 -9.212 1.00 86.38 322 GLY A O 1
ATOM 2357 N N . GLY A 1 323 ? -9.446 19.116 -7.189 1.00 89.12 323 GLY A N 1
ATOM 2358 C CA . GLY A 1 323 ? -10.776 18.722 -6.735 1.00 89.12 323 GLY A CA 1
ATOM 2359 C C . GLY A 1 323 ? -11.216 19.371 -5.427 1.00 89.12 323 GLY A C 1
ATOM 2360 O O . GLY A 1 323 ? -10.443 20.056 -4.758 1.00 89.12 323 GLY A O 1
ATOM 2361 N N . SER A 1 324 ? -12.471 19.118 -5.053 1.00 92.75 324 SER A N 1
ATOM 2362 C CA . SER A 1 324 ? -13.091 19.662 -3.843 1.00 92.75 324 SER A CA 1
ATOM 2363 C C . SER A 1 324 ? -12.845 18.817 -2.589 1.00 92.75 324 SER A C 1
ATOM 2365 O O . SER A 1 324 ? -12.713 17.589 -2.642 1.00 92.75 324 SER A O 1
ATOM 2367 N N . LEU A 1 325 ? -12.848 19.492 -1.442 1.00 96.06 325 LEU A N 1
ATOM 2368 C CA . LEU A 1 325 ? -12.839 18.921 -0.101 1.00 96.06 325 LEU A CA 1
ATOM 2369 C C . LEU A 1 325 ? -14.271 18.829 0.450 1.00 96.06 325 LEU A C 1
ATOM 2371 O O . LEU A 1 325 ? -15.050 19.774 0.324 1.00 96.06 325 LEU A O 1
ATOM 2375 N N . ALA A 1 326 ? -14.615 17.711 1.089 1.00 95.19 326 ALA A N 1
ATOM 2376 C CA . ALA A 1 326 ? -15.895 17.522 1.773 1.00 95.19 326 ALA A CA 1
ATOM 2377 C C . ALA A 1 326 ? -15.764 16.605 2.999 1.00 95.19 326 ALA A C 1
ATOM 2379 O O . ALA A 1 326 ? -14.856 15.777 3.078 1.00 95.19 326 ALA A O 1
ATOM 2380 N N . LEU A 1 327 ? -16.714 16.702 3.928 1.00 94.94 327 LEU A N 1
ATOM 2381 C CA . LEU A 1 327 ? -16.941 15.699 4.972 1.00 94.94 327 LEU A CA 1
ATOM 2382 C C . LEU A 1 327 ? -17.850 14.575 4.455 1.00 94.94 327 LEU A C 1
ATOM 2384 O O . LEU A 1 327 ? -18.691 14.787 3.580 1.00 94.94 327 LEU A O 1
ATOM 2388 N N . ALA A 1 328 ? -17.689 13.374 5.004 1.00 93.25 328 ALA A N 1
ATOM 2389 C CA . ALA A 1 328 ? -18.675 12.310 4.862 1.00 93.25 328 ALA A CA 1
ATOM 2390 C C . ALA A 1 328 ? -19.945 12.626 5.675 1.00 93.25 328 ALA A C 1
ATOM 2392 O O . ALA A 1 328 ? -19.893 13.335 6.675 1.00 93.25 328 ALA A O 1
ATOM 2393 N N . GLU A 1 329 ? -21.079 12.053 5.267 1.00 89.81 329 GLU A N 1
ATOM 2394 C CA . GLU A 1 329 ? -22.359 12.194 5.973 1.00 89.81 329 GLU A CA 1
ATOM 2395 C C . GLU A 1 329 ? -22.247 11.760 7.448 1.00 89.81 329 GLU A C 1
ATOM 2397 O O . GLU A 1 329 ? -21.691 10.699 7.747 1.00 89.81 329 GLU A O 1
ATOM 2402 N N . GLY A 1 330 ? -22.781 12.578 8.362 1.00 86.62 330 GLY A N 1
ATOM 2403 C CA . GLY A 1 330 ? -22.724 12.335 9.804 1.00 86.62 330 GLY A CA 1
ATOM 2404 C C . GLY A 1 330 ? -21.400 12.726 10.470 1.00 86.62 330 GLY A C 1
ATOM 2405 O O . GLY A 1 330 ? -21.100 12.208 11.549 1.00 86.62 330 GLY A O 1
ATOM 2406 N N . TYR A 1 331 ? -20.602 13.607 9.856 1.00 89.69 331 TYR A N 1
ATOM 2407 C CA . TYR A 1 331 ? -19.366 14.150 10.428 1.00 89.69 331 TYR A CA 1
ATOM 2408 C C . TYR A 1 331 ? -19.287 15.674 10.282 1.00 89.69 331 TYR A C 1
ATOM 2410 O O . TYR A 1 331 ? -19.639 16.214 9.237 1.00 89.69 331 TYR A O 1
ATOM 2418 N N . SER A 1 332 ? -18.746 16.344 11.303 1.00 91.31 332 SER A N 1
ATOM 2419 C CA . SER A 1 332 ? -18.494 17.791 11.342 1.00 91.31 332 SER A CA 1
ATOM 2420 C C . SER A 1 332 ? -17.046 18.097 11.753 1.00 91.31 332 SER A C 1
ATOM 2422 O O . SER A 1 332 ? -16.356 17.238 12.311 1.00 91.31 332 SER A O 1
ATOM 2424 N N . LEU A 1 333 ? -16.586 19.328 11.507 1.00 93.62 333 LEU A N 1
ATOM 2425 C CA . LEU A 1 333 ? -15.375 19.872 12.140 1.00 93.62 333 LEU A CA 1
ATOM 2426 C C . LEU A 1 333 ? -15.688 20.436 13.543 1.00 93.62 333 LEU A C 1
ATOM 2428 O O . LEU A 1 333 ? -16.852 20.502 13.952 1.00 93.62 333 LEU A O 1
ATOM 2432 N N . ASN A 1 334 ? -14.648 20.824 14.287 1.00 90.62 334 ASN A N 1
ATOM 2433 C CA . ASN A 1 334 ? -14.753 21.674 15.477 1.00 90.62 334 ASN A CA 1
ATOM 2434 C C . ASN A 1 334 ? -15.108 23.126 15.103 1.00 90.62 334 ASN A C 1
ATOM 2436 O O . ASN A 1 334 ? -14.840 23.566 13.993 1.00 90.62 334 ASN A O 1
ATOM 2440 N N . GLU A 1 335 ? -15.651 23.885 16.060 1.00 88.94 335 GLU A N 1
ATOM 2441 C CA . GLU A 1 335 ? -16.158 25.263 15.875 1.00 88.94 335 GLU A CA 1
ATOM 2442 C C . GLU A 1 335 ? -15.114 26.283 15.364 1.00 88.94 335 GLU A C 1
ATOM 2444 O O . GLU A 1 335 ? -15.476 27.381 14.950 1.00 88.94 335 GLU A O 1
ATOM 2449 N N . GLU A 1 336 ? -13.827 25.935 15.403 1.00 91.31 336 GLU A N 1
ATOM 2450 C CA . GLU A 1 336 ? -12.699 26.790 15.009 1.00 91.31 336 GLU A CA 1
ATOM 2451 C C . GLU A 1 336 ? -12.257 26.564 13.552 1.00 91.31 336 GLU A C 1
ATOM 2453 O O . GLU A 1 336 ? -11.450 27.340 13.039 1.00 91.31 336 GLU A O 1
ATOM 2458 N N . ALA A 1 337 ? -12.777 25.531 12.874 1.00 95.19 337 ALA A N 1
ATOM 2459 C CA . ALA A 1 337 ? -12.376 25.146 11.523 1.00 95.19 337 ALA A CA 1
ATOM 2460 C C . ALA A 1 337 ? -13.575 24.986 10.571 1.00 95.19 337 ALA A C 1
ATOM 2462 O O . ALA A 1 337 ? -14.633 24.491 10.955 1.00 95.19 337 ALA A O 1
ATOM 2463 N N . ASP A 1 338 ? -13.385 25.356 9.305 1.00 94.94 338 ASP A N 1
ATOM 2464 C CA . ASP A 1 338 ? -14.382 25.231 8.234 1.00 94.94 338 ASP A CA 1
ATOM 2465 C C . ASP A 1 338 ? -13.740 24.694 6.936 1.00 94.94 338 ASP A C 1
ATOM 2467 O O . ASP A 1 338 ? -12.516 24.585 6.825 1.00 94.94 338 ASP A O 1
ATOM 2471 N N . ILE A 1 339 ? -14.551 24.323 5.944 1.00 95.50 339 ILE A N 1
ATOM 2472 C CA . ILE A 1 339 ? -14.093 23.836 4.637 1.00 95.50 339 ILE A CA 1
ATOM 2473 C C . ILE A 1 339 ? -14.273 24.926 3.584 1.00 95.50 339 ILE A C 1
ATOM 2475 O O . ILE A 1 339 ? -15.387 25.229 3.155 1.00 95.50 339 ILE A O 1
ATOM 2479 N N . PHE A 1 340 ? -13.154 25.428 3.066 1.00 94.81 340 PHE A N 1
ATOM 2480 C CA . PHE A 1 340 ? -13.152 26.271 1.879 1.00 94.81 340 PHE A CA 1
ATOM 2481 C C . PHE A 1 340 ? -13.000 25.421 0.615 1.00 94.81 340 PHE A C 1
ATOM 2483 O O . PHE A 1 340 ? -12.108 24.578 0.514 1.00 94.81 340 PHE A O 1
ATOM 2490 N N . ASN A 1 341 ? -13.837 25.696 -0.383 1.00 93.81 341 ASN A N 1
ATOM 2491 C CA . ASN A 1 341 ? -13.669 25.215 -1.750 1.00 93.81 341 ASN A CA 1
ATOM 2492 C C . ASN A 1 341 ? -13.672 26.416 -2.693 1.00 93.81 341 ASN A C 1
ATOM 2494 O O . ASN A 1 341 ? -14.595 27.230 -2.658 1.00 93.81 341 ASN A O 1
ATOM 2498 N N . GLU A 1 342 ? -12.668 26.514 -3.563 1.00 89.06 342 GLU A N 1
ATOM 2499 C CA . GLU A 1 342 ? -12.634 27.569 -4.574 1.00 89.06 342 GLU A CA 1
ATOM 2500 C C . GLU A 1 342 ? -13.807 27.400 -5.559 1.00 89.06 342 GLU A C 1
ATOM 2502 O O . GLU A 1 342 ? -14.168 26.282 -5.928 1.00 89.06 342 GLU A O 1
ATOM 2507 N N . THR A 1 343 ? -14.374 28.503 -6.058 1.00 83.00 343 THR A N 1
ATOM 2508 C CA . THR A 1 343 ? -15.481 28.505 -7.038 1.00 83.00 343 THR A CA 1
ATOM 2509 C C . THR A 1 343 ? -15.172 27.714 -8.319 1.00 83.00 343 THR A C 1
ATOM 2511 O O . THR A 1 343 ? -16.084 27.263 -9.010 1.00 83.00 343 THR A O 1
ATOM 2514 N N . SER A 1 344 ? -13.888 27.546 -8.648 1.00 80.25 344 SER A N 1
ATOM 2515 C CA . SER A 1 344 ? -13.396 26.719 -9.755 1.00 80.25 344 SER A CA 1
ATOM 2516 C C . SER A 1 344 ? -13.609 25.209 -9.538 1.00 80.25 344 SER A C 1
ATOM 2518 O O . SER A 1 344 ? -13.603 24.448 -10.506 1.00 80.25 344 SER A O 1
ATOM 2520 N N . GLY A 1 345 ? -13.760 24.771 -8.282 1.00 76.19 345 GLY A N 1
ATOM 2521 C CA . GLY A 1 345 ? -13.683 23.373 -7.854 1.00 76.19 345 GLY A CA 1
ATOM 2522 C C . GLY A 1 345 ? -12.268 22.776 -7.879 1.00 76.19 345 GLY A C 1
ATOM 2523 O O . GLY A 1 345 ? -12.127 21.580 -7.645 1.00 76.19 345 GLY A O 1
ATOM 2524 N N . ALA A 1 346 ? -11.235 23.572 -8.183 1.00 82.75 346 ALA A N 1
ATOM 2525 C CA . ALA A 1 346 ? -9.866 23.096 -8.383 1.00 82.75 346 ALA A CA 1
ATOM 2526 C C . ALA A 1 346 ? -9.038 23.000 -7.092 1.00 82.75 346 ALA A C 1
ATOM 2528 O O . ALA A 1 346 ? -8.032 22.294 -7.087 1.00 82.75 346 ALA A O 1
ATOM 2529 N N . VAL A 1 347 ? -9.439 23.690 -6.020 1.00 90.19 347 VAL A N 1
ATOM 2530 C CA . VAL A 1 347 ? -8.768 23.651 -4.712 1.00 90.19 347 VAL A CA 1
ATOM 2531 C C . VAL A 1 347 ? -9.804 23.542 -3.596 1.00 90.19 347 VAL A C 1
ATOM 2533 O O . VAL A 1 347 ? -10.779 24.298 -3.574 1.00 90.19 347 VAL A O 1
ATOM 2536 N N . GLY A 1 348 ? -9.554 22.641 -2.646 1.00 94.44 348 GLY A N 1
ATOM 2537 C CA . GLY A 1 348 ? -10.274 22.537 -1.378 1.00 94.44 348 GLY A CA 1
ATOM 2538 C C . GLY A 1 348 ? -9.297 22.492 -0.203 1.00 94.44 348 GLY A C 1
ATOM 2539 O O . GLY A 1 348 ? -8.239 21.874 -0.302 1.00 94.44 348 GLY A O 1
ATOM 2540 N N . MET A 1 349 ? -9.615 23.145 0.912 1.00 95.50 349 MET A N 1
ATOM 2541 C CA . MET A 1 349 ? -8.734 23.223 2.086 1.00 95.50 349 MET A CA 1
ATOM 2542 C C . MET A 1 349 ? -9.531 23.389 3.384 1.00 95.50 349 MET A C 1
ATOM 2544 O O . MET A 1 349 ? -10.665 23.873 3.362 1.00 95.50 349 MET A O 1
ATOM 2548 N N . VAL A 1 350 ? -8.934 22.999 4.512 1.00 97.00 350 VAL A N 1
ATOM 2549 C CA . VAL A 1 350 ? -9.475 23.334 5.840 1.00 97.00 350 VAL A CA 1
ATOM 2550 C C . VAL A 1 350 ? -8.952 24.711 6.244 1.00 97.00 350 VAL A C 1
ATOM 2552 O O . VAL A 1 350 ? -7.749 24.966 6.166 1.00 97.00 350 VAL A O 1
ATOM 2555 N N . ILE A 1 351 ? -9.855 25.594 6.658 1.00 96.62 351 ILE A N 1
ATOM 2556 C CA . ILE A 1 351 ? -9.582 26.992 7.009 1.00 96.62 351 ILE A CA 1
ATOM 2557 C C . ILE A 1 351 ? -9.980 27.295 8.450 1.00 96.62 351 ILE A C 1
ATOM 2559 O O . ILE A 1 351 ? -10.788 26.576 9.034 1.00 96.62 351 ILE A O 1
ATOM 2563 N N . GLU A 1 352 ? -9.451 28.380 9.007 1.00 95.56 352 GLU A N 1
ATOM 2564 C CA . GLU A 1 352 ? -9.981 28.978 10.232 1.00 95.56 352 GLU A CA 1
ATOM 2565 C C . GLU A 1 352 ? -11.428 29.448 9.992 1.00 95.56 352 GLU A C 1
ATOM 2567 O O . GLU A 1 352 ? -11.731 30.086 8.973 1.00 95.56 352 GLU A O 1
ATOM 2572 N N . ALA A 1 353 ? -12.329 29.132 10.924 1.00 92.81 353 ALA A N 1
ATOM 2573 C CA . ALA A 1 353 ? -13.756 29.404 10.782 1.00 92.81 353 ALA A CA 1
ATOM 2574 C C . ALA A 1 353 ? -14.057 30.905 10.584 1.00 92.81 353 ALA A C 1
ATOM 2576 O O . ALA A 1 353 ? -13.587 31.765 11.332 1.00 92.81 353 ALA A O 1
ATOM 2577 N N . GLY A 1 354 ? -14.880 31.219 9.577 1.00 90.50 354 GLY A N 1
ATOM 2578 C CA . GLY A 1 354 ? -15.279 32.592 9.240 1.00 90.50 354 GLY A CA 1
ATOM 2579 C C . GLY A 1 354 ? -14.242 33.414 8.462 1.00 90.50 354 GLY A C 1
ATOM 2580 O O . GLY A 1 354 ? -14.388 34.635 8.372 1.00 90.50 354 GLY A O 1
ATOM 2581 N N . THR A 1 355 ? -13.194 32.788 7.910 1.00 92.25 355 THR A N 1
ATOM 2582 C CA . THR A 1 355 ? -12.207 33.477 7.051 1.00 92.25 355 THR A CA 1
ATOM 2583 C C . THR A 1 355 ? -12.535 33.420 5.552 1.00 92.25 355 THR A C 1
ATOM 2585 O O . THR A 1 355 ? -12.005 34.219 4.779 1.00 92.25 355 THR A O 1
ATOM 2588 N N . ASP A 1 356 ? -13.472 32.562 5.143 1.00 85.88 356 ASP A N 1
ATOM 2589 C CA . ASP A 1 356 ? -13.914 32.331 3.761 1.00 85.88 356 ASP A CA 1
ATOM 2590 C C . ASP A 1 356 ? -14.284 33.614 2.988 1.00 85.88 356 ASP A C 1
ATOM 2592 O O . ASP A 1 356 ? -13.793 33.824 1.876 1.00 85.88 356 ASP A O 1
ATOM 2596 N N . GLU A 1 357 ? -15.084 34.508 3.580 1.00 80.75 357 GLU A N 1
ATOM 2597 C CA . GLU A 1 357 ? -15.525 35.755 2.934 1.00 80.75 357 GLU A CA 1
ATOM 2598 C C . GLU A 1 357 ? -14.422 36.829 2.842 1.00 80.75 357 GLU A C 1
ATOM 2600 O O . GLU A 1 357 ? -14.538 37.774 2.056 1.00 80.75 357 GLU A O 1
ATOM 2605 N N . THR A 1 358 ? -13.358 36.722 3.649 1.00 81.25 358 THR A N 1
ATOM 2606 C CA . THR A 1 358 ? -12.329 37.777 3.792 1.00 81.25 358 THR A CA 1
ATOM 2607 C C . THR A 1 358 ? -10.972 37.421 3.186 1.00 81.25 358 THR A C 1
ATOM 2609 O O . THR A 1 358 ? -10.126 38.302 3.019 1.00 81.25 358 THR A O 1
ATOM 2612 N N . GLY A 1 359 ? -10.797 36.159 2.798 1.00 86.75 359 GLY A N 1
ATOM 2613 C CA . GLY A 1 359 ? -9.542 35.574 2.346 1.00 86.75 359 GLY A CA 1
ATOM 2614 C C . GLY A 1 359 ? -9.253 34.338 3.199 1.00 86.75 359 GLY A C 1
ATOM 2615 O O . GLY A 1 359 ? -8.885 34.517 4.359 1.00 86.75 359 GLY A O 1
ATOM 2616 N N . PRO A 1 360 ? -9.425 33.111 2.667 1.00 90.69 360 PRO A N 1
ATOM 2617 C CA . PRO A 1 360 ? -9.316 31.887 3.456 1.00 90.69 360 PRO A CA 1
ATOM 2618 C C . PRO A 1 360 ? -7.936 31.773 4.109 1.00 90.69 360 PRO A C 1
ATOM 2620 O O . PRO A 1 360 ? -6.917 31.769 3.415 1.00 90.69 360 PRO A O 1
ATOM 2623 N N . ILE A 1 361 ? -7.910 31.664 5.439 1.00 93.25 361 ILE A N 1
ATOM 2624 C CA . ILE A 1 361 ? -6.693 31.403 6.215 1.00 93.25 361 ILE A CA 1
ATOM 2625 C C . ILE A 1 361 ? -6.651 29.894 6.477 1.00 93.25 361 ILE A C 1
ATOM 2627 O O . ILE A 1 361 ? -7.557 29.398 7.145 1.00 93.25 361 ILE A O 1
ATOM 2631 N N . PRO A 1 362 ? -5.664 29.137 5.962 1.00 94.44 362 PRO A N 1
ATOM 2632 C CA . PRO A 1 362 ? -5.582 27.701 6.213 1.00 94.44 362 PRO A CA 1
ATOM 2633 C C . PRO A 1 362 ? -5.448 27.406 7.712 1.00 94.44 362 PRO A C 1
ATOM 2635 O O . PRO A 1 362 ? -4.552 27.930 8.371 1.00 94.44 362 PRO A O 1
ATOM 2638 N N . ALA A 1 363 ? -6.304 26.535 8.248 1.00 95.75 363 ALA A N 1
ATOM 2639 C CA . ALA A 1 363 ? -6.189 26.109 9.639 1.00 95.75 363 ALA A CA 1
ATOM 2640 C C . ALA A 1 363 ? -4.975 25.189 9.789 1.00 95.75 363 ALA A C 1
ATOM 2642 O O . ALA A 1 363 ? -4.823 24.229 9.030 1.00 95.75 363 ALA A O 1
ATOM 2643 N N . THR A 1 364 ? -4.124 25.441 10.782 1.00 95.25 364 THR A N 1
ATOM 2644 C CA . THR A 1 364 ? -2.972 24.582 11.106 1.00 95.25 364 THR A CA 1
ATOM 2645 C C . THR A 1 364 ? -3.354 23.351 11.923 1.00 95.25 364 THR A C 1
ATOM 2647 O O . THR A 1 364 ? -2.577 22.401 11.967 1.00 95.25 364 THR A O 1
ATOM 2650 N N . SER A 1 365 ? -4.554 23.306 12.503 1.00 96.25 365 SER A N 1
ATOM 2651 C CA . SER A 1 365 ? -5.108 22.114 13.147 1.00 96.25 365 SER A CA 1
ATOM 2652 C C . SER A 1 365 ? -6.636 22.053 13.032 1.00 96.25 365 SER A C 1
ATOM 2654 O O . SER A 1 365 ? -7.301 23.069 12.835 1.00 96.25 365 SER A O 1
ATOM 2656 N N . PHE A 1 366 ? -7.206 20.848 13.118 1.00 97.19 366 PHE A N 1
ATOM 2657 C CA . PHE A 1 366 ? -8.656 20.629 13.198 1.00 97.19 366 PHE A CA 1
ATOM 2658 C C . PHE A 1 366 ? -8.988 19.271 13.831 1.00 97.19 366 PHE A C 1
ATOM 2660 O O . PHE A 1 366 ? -8.151 18.370 13.914 1.00 97.19 366 PHE A O 1
ATOM 2667 N N . THR A 1 367 ? -10.242 19.097 14.253 1.00 95.44 367 THR A N 1
ATOM 2668 C CA . THR A 1 367 ? -10.780 17.826 14.761 1.00 95.44 367 THR A CA 1
ATOM 2669 C C . THR A 1 367 ? -12.046 17.441 14.007 1.00 95.44 367 THR A C 1
ATOM 2671 O O . THR A 1 367 ? -12.952 18.258 13.873 1.00 95.44 367 THR A O 1
ATOM 2674 N N . ILE A 1 368 ? -12.140 16.184 13.566 1.00 93.56 368 ILE A N 1
ATOM 2675 C CA . ILE A 1 368 ? -13.381 15.619 13.022 1.00 93.56 368 ILE A CA 1
ATOM 2676 C C . ILE A 1 368 ? -14.173 14.982 14.166 1.00 93.56 368 ILE A C 1
ATOM 2678 O O . ILE A 1 368 ? -13.624 14.212 14.958 1.00 93.56 368 ILE A O 1
ATOM 2682 N N . GLN A 1 369 ? -15.471 15.261 14.234 1.00 88.75 369 GLN A N 1
ATOM 2683 C CA . GLN A 1 369 ? -16.398 14.651 15.186 1.00 88.75 369 GLN A CA 1
ATOM 2684 C C . GLN A 1 369 ? -17.558 13.989 14.438 1.00 88.75 369 GLN A C 1
ATOM 2686 O O . GLN A 1 369 ? -17.936 14.421 13.353 1.00 88.75 369 GLN A O 1
ATOM 2691 N N . SER A 1 370 ? -18.134 12.926 15.004 1.00 83.69 370 SER A N 1
ATOM 2692 C CA . SER A 1 370 ? -19.381 12.356 14.485 1.00 83.69 370 SER A CA 1
ATOM 2693 C C . SER A 1 370 ? -20.572 13.198 14.938 1.00 83.69 370 SER A C 1
ATOM 2695 O O . SER A 1 370 ? -20.730 13.426 16.140 1.00 83.69 370 SER A O 1
ATOM 2697 N N . GLU A 1 371 ? -21.449 13.574 14.014 1.00 68.81 371 GLU A N 1
ATOM 2698 C CA . GLU A 1 371 ? -22.679 14.303 14.313 1.00 68.81 371 GLU A CA 1
ATOM 2699 C C . GLU A 1 371 ? -23.654 13.423 15.112 1.00 68.81 371 GLU A C 1
ATOM 2701 O O . GLU A 1 371 ? -24.404 12.615 14.562 1.00 68.81 371 GLU A O 1
ATOM 2706 N N . GLN A 1 372 ? -23.705 13.606 16.433 1.00 52.28 372 GLN A N 1
ATOM 2707 C CA . GLN A 1 372 ? -24.898 13.252 17.202 1.00 52.28 372 GLN A CA 1
ATOM 2708 C C . GLN A 1 372 ? -25.875 14.429 17.202 1.00 52.28 372 GLN A C 1
ATOM 2710 O O . GLN A 1 372 ? -25.879 15.253 18.115 1.00 52.28 372 GLN A O 1
ATOM 2715 N N . SER A 1 373 ? -26.757 14.487 16.202 1.00 41.22 373 SER A N 1
ATOM 2716 C CA . SER A 1 373 ? -27.907 15.392 16.250 1.00 41.22 373 SER A CA 1
ATOM 2717 C C . SER A 1 373 ? -28.887 14.937 17.342 1.00 41.22 373 SER A C 1
ATOM 2719 O O . SER A 1 373 ? -29.534 13.895 17.205 1.00 41.22 373 SER A O 1
ATOM 2721 N N . GLY A 1 374 ? -29.019 15.711 18.421 1.00 39.59 374 GLY A N 1
ATOM 2722 C CA . GLY A 1 374 ? -29.961 15.434 19.507 1.00 39.59 374 GLY A CA 1
ATOM 2723 C C . GLY A 1 374 ? -30.398 16.708 20.223 1.00 39.59 374 GLY A C 1
ATOM 2724 O O . GLY A 1 374 ? -29.643 17.286 20.997 1.00 39.59 374 GLY A O 1
ATOM 2725 N N . ASP A 1 375 ? -31.647 17.116 20.014 1.00 36.00 375 ASP A N 1
ATOM 2726 C CA . ASP A 1 375 ? -32.279 18.343 20.526 1.00 36.00 375 ASP A CA 1
ATOM 2727 C C . ASP A 1 375 ? -32.708 18.274 22.010 1.00 36.00 375 ASP A C 1
ATOM 2729 O O . ASP A 1 375 ? -33.586 19.003 22.471 1.00 36.00 375 ASP A O 1
ATOM 2733 N N . GLY A 1 376 ? -32.059 17.415 22.799 1.00 40.53 376 GLY A N 1
ATO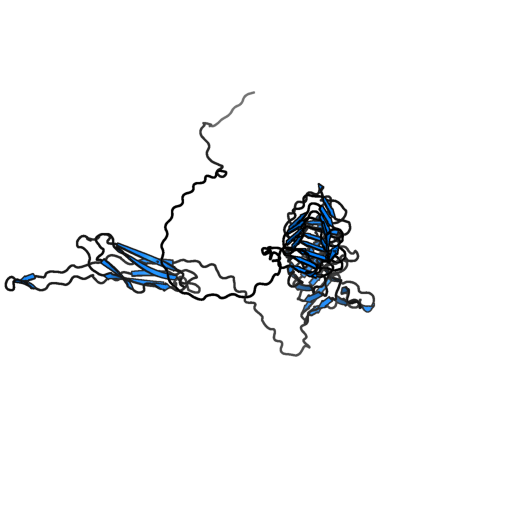M 2734 C CA . GLY A 1 376 ? -32.169 17.403 24.258 1.00 40.53 376 GLY A CA 1
ATOM 2735 C C . GLY A 1 376 ? -33.394 16.695 24.850 1.00 40.53 376 GLY A C 1
ATOM 2736 O O . GLY A 1 376 ? -33.405 16.476 26.063 1.00 40.53 376 GLY A O 1
ATOM 2737 N N . THR A 1 377 ? -34.380 16.242 24.062 1.00 30.41 377 THR A N 1
ATOM 2738 C CA . THR A 1 377 ? -35.517 15.451 24.585 1.00 30.41 377 THR A CA 1
ATOM 2739 C C . THR A 1 377 ? -35.836 14.192 23.775 1.00 30.41 377 THR A C 1
ATOM 2741 O O . THR A 1 377 ? -36.516 14.248 22.756 1.00 30.41 377 THR A O 1
ATOM 2744 N N . GLY A 1 378 ? -35.452 13.022 24.294 1.00 39.94 378 GLY A N 1
ATOM 2745 C CA . GLY A 1 378 ? -35.788 11.722 23.708 1.00 39.94 378 GLY A CA 1
ATOM 2746 C C . GLY A 1 378 ? -35.267 10.541 24.532 1.00 39.94 378 GLY A C 1
ATOM 2747 O O . GLY A 1 378 ? -34.579 10.721 25.536 1.00 39.94 378 GLY A O 1
ATOM 2748 N N . SER A 1 379 ? -35.597 9.314 24.117 1.00 26.75 379 SER A N 1
ATOM 2749 C CA . SER A 1 379 ? -34.884 8.111 24.566 1.00 26.75 379 SER A CA 1
ATOM 2750 C C . SER A 1 379 ? -33.763 7.805 23.581 1.00 26.75 379 SER A C 1
ATOM 2752 O O . SER A 1 379 ? -34.029 7.449 22.438 1.00 26.75 379 SER A O 1
ATOM 2754 N N . TYR A 1 380 ? -32.520 7.942 24.033 1.00 36.94 380 TYR A N 1
ATOM 2755 C CA . TYR A 1 380 ? -31.335 7.718 23.211 1.00 36.94 380 TYR A CA 1
ATOM 2756 C C . TYR A 1 380 ? -30.876 6.264 23.328 1.00 36.94 380 TYR A C 1
ATOM 2758 O O . TYR A 1 380 ? -30.615 5.771 24.426 1.00 36.94 380 TYR A O 1
ATOM 2766 N N . SER A 1 381 ? -30.759 5.580 22.192 1.00 31.66 381 SER A N 1
ATOM 2767 C CA . SER A 1 381 ? -30.218 4.224 22.091 1.00 31.66 381 SER A CA 1
ATOM 2768 C C . SER A 1 381 ? -29.007 4.225 21.167 1.00 31.66 381 SER A C 1
ATOM 2770 O O . SER A 1 381 ? -29.145 4.523 19.983 1.00 31.66 381 SER A O 1
ATOM 2772 N N . ALA A 1 382 ? -27.838 3.867 21.693 1.00 32.75 382 ALA A N 1
ATOM 2773 C CA . ALA A 1 382 ? -26.643 3.631 20.891 1.00 32.75 382 ALA A CA 1
ATOM 2774 C C . ALA A 1 382 ? -26.581 2.158 20.458 1.00 32.75 382 ALA A C 1
ATOM 2776 O O . ALA A 1 382 ? -26.791 1.258 21.274 1.00 32.75 382 ALA A O 1
ATOM 2777 N N . GLU A 1 383 ? -26.258 1.898 19.190 1.00 32.94 383 GLU A N 1
ATOM 2778 C CA . GLU A 1 383 ? -25.972 0.538 18.730 1.00 32.94 383 GLU A CA 1
ATOM 2779 C C . GLU A 1 383 ? -24.617 0.073 19.282 1.00 32.94 383 GLU A C 1
ATOM 2781 O O . GLU A 1 383 ? -23.560 0.523 18.839 1.00 32.94 383 GLU A O 1
ATOM 2786 N N . VAL A 1 384 ? -24.634 -0.863 20.233 1.00 32.75 384 VAL A N 1
ATOM 2787 C CA . VAL A 1 384 ? -23.412 -1.507 20.735 1.00 32.75 384 VAL A CA 1
ATOM 2788 C C . VAL A 1 384 ? -22.914 -2.509 19.691 1.00 32.75 384 VAL A C 1
ATOM 2790 O O . VAL A 1 384 ? -23.336 -3.665 19.659 1.00 32.75 384 VAL A O 1
ATOM 2793 N N . LYS A 1 385 ? -22.016 -2.055 18.813 1.00 34.28 385 LYS A N 1
ATOM 2794 C CA . LYS A 1 385 ? -21.393 -2.879 17.768 1.00 34.28 385 LYS A CA 1
ATOM 2795 C C . LYS A 1 385 ? -20.098 -3.503 18.282 1.00 34.28 385 LYS A C 1
ATOM 2797 O O . LYS A 1 385 ? -19.079 -2.832 18.404 1.00 34.28 385 LYS A O 1
ATOM 2802 N N . GLY A 1 386 ? -20.143 -4.803 18.566 1.00 30.02 386 GLY A N 1
ATOM 2803 C CA . GLY A 1 386 ? -18.953 -5.617 18.808 1.00 30.02 386 GLY A CA 1
ATOM 2804 C C . GLY A 1 386 ? -18.493 -6.296 17.520 1.00 30.02 386 GLY A C 1
ATOM 2805 O O . GLY A 1 386 ? -19.218 -7.124 16.972 1.00 30.02 386 GLY A O 1
ATOM 2806 N N . THR A 1 387 ? -17.289 -5.982 17.045 1.00 39.22 387 THR A N 1
ATOM 2807 C CA . THR A 1 387 ? -16.695 -6.670 15.891 1.00 39.22 387 THR A CA 1
ATOM 2808 C C . THR A 1 387 ? -16.129 -8.016 16.335 1.00 39.22 387 THR A C 1
ATOM 2810 O O . THR A 1 387 ? -15.063 -8.072 16.947 1.00 39.22 387 THR A O 1
ATOM 2813 N N . TYR A 1 388 ? -16.817 -9.115 16.016 1.00 33.34 388 TYR A N 1
ATOM 2814 C CA . TYR A 1 388 ? -16.233 -10.450 16.145 1.00 33.34 388 TYR A CA 1
ATOM 2815 C C . TYR A 1 388 ? -15.161 -10.637 15.064 1.00 33.34 388 TYR A C 1
ATOM 2817 O O . TYR A 1 388 ? -15.458 -10.981 13.923 1.00 33.34 388 TYR A O 1
ATOM 2825 N N . GLN A 1 389 ? -13.908 -10.384 15.436 1.00 35.16 389 GLN A N 1
ATOM 2826 C CA . GLN A 1 389 ? -12.744 -10.895 14.723 1.00 35.16 389 GLN A CA 1
ATOM 2827 C C . GLN A 1 389 ? -12.648 -12.398 15.034 1.00 35.16 389 GLN A C 1
ATOM 2829 O O . GLN A 1 389 ? -12.373 -12.740 16.190 1.00 35.16 389 GLN A O 1
ATOM 2834 N N . PRO A 1 390 ? -12.866 -13.315 14.071 1.00 38.16 390 PRO A N 1
ATOM 2835 C CA . PRO A 1 390 ? -12.473 -14.697 14.279 1.00 38.16 390 PRO A CA 1
ATOM 2836 C C . PRO A 1 390 ? -10.954 -14.716 14.458 1.00 38.16 390 PRO A C 1
ATOM 2838 O O . PRO A 1 390 ? -10.209 -14.331 13.557 1.00 38.16 390 PRO A O 1
ATOM 2841 N N . GLY A 1 391 ? -10.487 -15.166 15.625 1.00 40.69 391 GLY A N 1
ATOM 2842 C CA . GLY A 1 391 ? -9.082 -15.529 15.774 1.00 40.69 391 GLY A CA 1
ATOM 2843 C C . GLY A 1 391 ? -8.731 -16.533 14.678 1.00 40.69 391 GLY A C 1
ATOM 2844 O O . GLY A 1 391 ? -9.507 -17.461 14.436 1.00 40.69 391 GLY A O 1
ATOM 2845 N N . GLY A 1 392 ? -7.610 -16.319 13.982 1.00 45.66 392 GLY A N 1
ATOM 2846 C CA . GLY A 1 392 ? -7.193 -17.200 12.894 1.00 45.66 392 GLY A CA 1
ATOM 2847 C C . GLY A 1 392 ? -7.217 -18.657 13.353 1.00 45.66 392 GLY A C 1
ATOM 2848 O O . GLY A 1 392 ? -6.734 -18.954 14.446 1.00 45.66 392 GLY A O 1
ATOM 2849 N N . SER A 1 393 ? -7.821 -19.536 12.545 1.00 53.75 393 SER A N 1
ATOM 2850 C CA . SER A 1 393 ? -7.994 -20.951 12.890 1.00 53.75 393 SER A CA 1
ATOM 2851 C C . SER A 1 393 ? -6.664 -21.534 13.365 1.00 53.75 393 SER A C 1
ATOM 2853 O O . SER A 1 393 ? -5.658 -21.464 12.653 1.00 53.75 393 SER A O 1
ATOM 2855 N N . GLY A 1 394 ? -6.651 -22.053 14.596 1.00 59.31 394 GLY A N 1
ATOM 2856 C CA . GLY A 1 394 ? -5.462 -22.675 15.158 1.00 59.31 394 GLY A CA 1
ATOM 2857 C C . GLY A 1 394 ? -5.000 -23.810 14.250 1.00 59.31 394 GLY A C 1
ATOM 2858 O O . GLY A 1 394 ? -5.819 -24.581 13.753 1.00 59.31 394 GLY A O 1
ATOM 2859 N N . ALA A 1 395 ? -3.689 -23.918 14.027 1.00 70.81 395 ALA A N 1
ATOM 2860 C CA . ALA A 1 395 ? -3.141 -25.018 13.242 1.00 70.81 395 ALA A CA 1
ATOM 2861 C C . ALA A 1 395 ? -3.618 -26.367 13.808 1.00 70.81 395 ALA A C 1
ATOM 2863 O O . ALA A 1 395 ? -3.724 -26.534 15.026 1.00 70.81 395 ALA A O 1
ATOM 2864 N N . VAL A 1 396 ? -3.896 -27.335 12.933 1.00 80.38 396 VAL A N 1
ATOM 2865 C CA . VAL A 1 396 ? -4.298 -28.674 13.375 1.00 80.38 396 VAL A CA 1
ATOM 2866 C C . VAL A 1 396 ? -3.116 -29.354 14.072 1.00 80.38 396 VAL A C 1
ATOM 2868 O O . VAL A 1 396 ? -2.041 -29.514 13.492 1.00 80.38 396 VAL A O 1
ATOM 2871 N N . VAL A 1 397 ? -3.327 -29.756 15.323 1.00 86.31 397 VAL A N 1
ATOM 2872 C CA . VAL A 1 397 ? -2.367 -30.433 16.196 1.00 86.31 397 VAL A CA 1
ATOM 2873 C C . VAL A 1 397 ? -2.964 -31.769 16.615 1.00 86.31 397 VAL A C 1
ATOM 2875 O O . VAL A 1 397 ? -3.983 -31.818 17.306 1.00 86.31 397 VAL A O 1
ATOM 2878 N N . TYR A 1 398 ? -2.293 -32.851 16.225 1.00 87.12 398 TYR A N 1
ATOM 2879 C CA . TYR A 1 398 ? -2.659 -34.205 16.623 1.00 87.12 398 TYR A CA 1
ATOM 2880 C C . TYR A 1 398 ? -1.921 -34.627 17.898 1.00 87.12 398 TYR A C 1
ATOM 2882 O O . TYR A 1 398 ? -0.696 -34.541 17.973 1.00 87.12 398 TYR A O 1
ATOM 2890 N N . SER A 1 399 ? -2.673 -35.104 18.889 1.00 91.56 399 SER A N 1
ATOM 2891 C CA . SER A 1 399 ? -2.181 -35.664 20.149 1.00 91.56 399 SER A CA 1
ATOM 2892 C C . SER A 1 399 ? -3.139 -36.766 20.594 1.00 91.56 399 SER A C 1
ATOM 2894 O O . SER A 1 399 ? -4.332 -36.513 20.762 1.00 91.56 399 SER A O 1
ATOM 2896 N N . VAL A 1 400 ? -2.650 -37.998 20.729 1.00 91.81 400 VAL A N 1
ATOM 2897 C CA . VAL A 1 400 ? -3.490 -39.177 20.971 1.00 91.81 400 VAL A CA 1
ATOM 2898 C C . VAL A 1 400 ? -2.766 -40.158 21.887 1.00 91.81 400 VAL A C 1
ATOM 2900 O O . VAL A 1 400 ? -1.638 -40.554 21.593 1.00 91.81 400 VAL A O 1
ATOM 2903 N N . ASP A 1 401 ? -3.442 -40.593 22.949 1.00 91.62 401 ASP A N 1
ATOM 2904 C CA . ASP A 1 401 ? -2.958 -41.629 23.862 1.00 91.62 401 ASP A CA 1
ATOM 2905 C C . ASP A 1 401 ? -3.564 -42.994 23.510 1.00 91.62 401 ASP A C 1
ATOM 2907 O O . ASP A 1 401 ? -4.743 -43.100 23.167 1.00 91.62 401 ASP A O 1
ATOM 2911 N N . ILE A 1 402 ? -2.757 -44.056 23.612 1.00 91.62 402 ILE A N 1
ATOM 2912 C CA . ILE A 1 402 ? -3.159 -45.438 23.306 1.00 91.62 402 ILE A CA 1
ATOM 2913 C C . ILE A 1 402 ? -2.867 -46.330 24.516 1.00 91.62 402 ILE A C 1
ATOM 2915 O O . ILE A 1 402 ? -1.711 -46.504 24.906 1.00 91.62 402 ILE A O 1
ATOM 2919 N N . ALA A 1 403 ? -3.910 -46.941 25.074 1.00 89.81 403 ALA A N 1
ATOM 2920 C CA . ALA A 1 403 ? -3.828 -47.872 26.195 1.00 89.81 403 ALA A CA 1
ATOM 2921 C C . ALA A 1 403 ? -4.287 -49.275 25.776 1.00 89.81 403 ALA A C 1
ATOM 2923 O O . ALA A 1 403 ? -5.334 -49.435 25.151 1.00 89.81 403 ALA A O 1
ATOM 2924 N N . TRP A 1 404 ? -3.521 -50.297 26.154 1.00 92.31 404 TRP A N 1
ATOM 2925 C CA . TRP A 1 404 ? -3.787 -51.700 25.825 1.00 92.31 404 TRP A CA 1
ATOM 2926 C C . TRP A 1 404 ? -4.139 -52.483 27.091 1.00 92.31 404 TRP A C 1
ATOM 2928 O O . TRP A 1 404 ? -3.516 -52.280 28.135 1.00 92.31 404 TRP A O 1
ATOM 2938 N N . THR A 1 405 ? -5.102 -53.401 27.003 1.00 92.38 405 THR A N 1
ATOM 2939 C CA . THR A 1 405 ? -5.264 -54.456 28.016 1.00 92.38 405 THR A CA 1
ATOM 2940 C C . THR A 1 405 ? -4.232 -55.567 27.804 1.00 92.38 405 THR A C 1
ATOM 2942 O O . THR A 1 405 ? -3.390 -55.490 26.908 1.00 92.38 405 THR A O 1
ATOM 2945 N N . ASP A 1 406 ? -4.321 -56.641 28.592 1.00 88.56 406 ASP A N 1
ATOM 2946 C CA . ASP A 1 406 ? -3.574 -57.859 28.289 1.00 88.56 406 ASP A CA 1
ATOM 2947 C C . ASP A 1 406 ? -3.964 -58.420 26.903 1.00 88.56 406 ASP A C 1
ATOM 2949 O O . ASP A 1 406 ? -5.128 -58.344 26.498 1.00 88.56 406 ASP A O 1
ATOM 2953 N N . MET A 1 407 ? -2.969 -58.950 26.186 1.00 89.88 407 MET A N 1
ATOM 2954 C CA . MET A 1 407 ? -3.053 -59.470 24.810 1.00 89.88 407 MET A CA 1
ATOM 2955 C C . MET A 1 407 ? -2.665 -60.957 24.752 1.00 89.88 407 MET A C 1
ATOM 2957 O O . MET A 1 407 ? -2.172 -61.452 23.736 1.00 89.88 407 MET A O 1
ATOM 2961 N N . ASN A 1 408 ? -2.856 -61.668 25.864 1.00 89.19 408 ASN A N 1
ATOM 2962 C CA . ASN A 1 408 ? -2.700 -63.112 25.958 1.00 89.19 408 ASN A CA 1
ATOM 2963 C C . ASN A 1 408 ? -4.049 -63.803 25.720 1.00 89.19 408 ASN A C 1
ATOM 2965 O O . ASN A 1 408 ? -5.050 -63.484 26.358 1.00 89.19 408 ASN A O 1
ATOM 2969 N N . PHE A 1 409 ? -4.062 -64.787 24.821 1.00 91.06 409 PHE A N 1
ATOM 2970 C CA . PHE A 1 409 ? -5.262 -65.526 24.431 1.00 91.06 409 PHE A CA 1
ATOM 2971 C C . PHE A 1 409 ? -5.042 -67.024 24.639 1.00 91.06 409 PHE A C 1
ATOM 2973 O O . PHE A 1 409 ? -3.979 -67.551 24.316 1.00 91.06 409 PHE A O 1
ATOM 2980 N N . THR A 1 410 ? -6.052 -67.722 25.163 1.00 90.94 410 THR A N 1
ATOM 2981 C CA . THR A 1 410 ? -5.990 -69.171 25.406 1.00 90.94 410 THR A CA 1
ATOM 2982 C C . THR A 1 410 ? -6.858 -69.905 24.394 1.00 90.94 410 THR A C 1
ATOM 2984 O O . THR A 1 410 ? -8.058 -69.647 24.320 1.00 90.94 410 THR A O 1
ATOM 2987 N N . TYR A 1 411 ? -6.260 -70.827 23.639 1.00 90.88 411 TYR A N 1
ATOM 2988 C CA . TYR A 1 411 ? -6.972 -71.763 22.769 1.00 90.88 411 TYR A CA 1
ATOM 2989 C C . TYR A 1 411 ? -6.933 -73.160 23.384 1.00 90.88 411 TYR A C 1
ATOM 2991 O O . TYR A 1 411 ? -5.856 -73.695 23.655 1.00 90.88 411 TYR A O 1
ATOM 2999 N N . THR A 1 412 ? -8.102 -73.758 23.580 1.00 91.12 412 THR A N 1
ATOM 3000 C CA . THR A 1 412 ? -8.245 -75.151 24.005 1.00 91.12 412 THR A CA 1
ATOM 3001 C C . THR A 1 412 ? -8.481 -75.998 22.761 1.00 91.12 412 THR A C 1
ATOM 3003 O O . THR A 1 412 ? -9.427 -75.754 22.019 1.00 91.12 412 THR A O 1
ATOM 3006 N N . GLY A 1 413 ? -7.605 -76.971 22.502 1.00 86.38 413 GLY A N 1
ATOM 3007 C CA . GLY A 1 413 ? -7.771 -77.912 21.390 1.00 86.38 413 GLY A CA 1
ATOM 3008 C C . GLY A 1 413 ? -8.902 -78.918 21.631 1.00 86.38 413 GLY A C 1
ATOM 3009 O O . GLY A 1 413 ? -9.383 -79.061 22.753 1.00 86.38 413 GLY A O 1
ATOM 3010 N N . THR A 1 414 ? -9.302 -79.643 20.583 1.00 87.31 414 THR A N 1
ATOM 3011 C CA . THR A 1 414 ? -10.344 -80.675 20.681 1.00 87.31 414 THR A CA 1
ATOM 3012 C C . THR A 1 414 ? -9.923 -81.758 21.672 1.00 87.31 414 THR A C 1
ATOM 3014 O O . THR A 1 414 ? -8.853 -82.352 21.530 1.00 87.31 414 THR A O 1
ATOM 3017 N N . GLY A 1 415 ? -10.773 -82.041 22.656 1.00 85.50 415 GLY A N 1
ATOM 3018 C CA . GLY A 1 415 ? -10.620 -83.196 23.531 1.00 85.50 415 GLY A CA 1
ATOM 3019 C C . GLY A 1 415 ? -11.263 -84.408 22.873 1.00 85.50 415 GLY A C 1
ATOM 3020 O O . GLY A 1 415 ? -12.465 -84.384 22.627 1.00 85.50 415 GLY A O 1
ATOM 3021 N N . GLU A 1 416 ? -10.495 -85.468 22.605 1.00 82.69 416 GLU A N 1
ATOM 3022 C CA . GLU A 1 416 ? -11.027 -86.687 21.967 1.00 82.69 416 GLU A CA 1
ATOM 3023 C C . GLU A 1 416 ? -12.140 -87.346 22.800 1.00 82.69 416 GLU A C 1
ATOM 3025 O O . GLU A 1 416 ? -13.047 -87.946 22.237 1.00 82.69 416 GLU A O 1
ATOM 3030 N N . GLY A 1 417 ? -12.115 -87.181 24.127 1.00 83.44 417 GLY A N 1
ATOM 3031 C CA . GLY A 1 417 ? -13.039 -87.813 25.070 1.00 83.44 417 GLY A CA 1
ATOM 3032 C C . GLY A 1 417 ? -12.423 -89.048 25.727 1.00 83.44 417 GLY A C 1
ATOM 3033 O O . GLY A 1 417 ? -11.207 -89.242 25.714 1.00 83.44 417 GLY A O 1
ATOM 3034 N N . THR A 1 418 ? -13.259 -89.900 26.318 1.00 88.44 418 THR A N 1
ATOM 3035 C CA . THR A 1 418 ? -12.832 -91.187 26.889 1.00 88.44 418 THR A CA 1
ATOM 3036 C C . THR A 1 418 ? -13.136 -92.311 25.907 1.00 88.44 418 THR A C 1
ATOM 3038 O O . THR A 1 418 ? -14.270 -92.440 25.456 1.00 88.44 418 THR A O 1
ATOM 3041 N N . TRP A 1 419 ? -12.142 -93.143 25.588 1.00 90.31 419 TRP A N 1
ATOM 3042 C CA . TRP A 1 419 ? -12.343 -94.332 24.757 1.00 90.31 419 TRP A CA 1
ATOM 3043 C C . TRP A 1 419 ? -13.240 -95.353 25.466 1.00 90.31 419 TRP A C 1
ATOM 3045 O O . TRP A 1 419 ? -12.868 -95.885 26.516 1.00 90.31 419 TRP A O 1
ATOM 3055 N N . ASN A 1 420 ? -14.390 -95.663 24.870 1.00 85.25 420 ASN A N 1
ATOM 3056 C CA . ASN A 1 420 ? -15.262 -96.744 25.302 1.00 85.25 420 ASN A CA 1
ATOM 3057 C C . ASN A 1 420 ? -14.918 -98.030 24.512 1.00 85.25 420 ASN A C 1
ATOM 3059 O O . ASN A 1 420 ? -15.161 -98.105 23.302 1.00 85.25 420 ASN A O 1
ATOM 3063 N N . PRO A 1 421 ? -14.360 -99.070 25.166 1.00 86.31 421 PRO A N 1
ATOM 3064 C CA . PRO A 1 421 ? -13.964 -100.304 24.493 1.00 86.31 421 PRO A CA 1
ATOM 3065 C C . PRO A 1 421 ? -15.146 -101.195 24.084 1.00 86.31 421 PRO A C 1
ATOM 3067 O O . PRO A 1 421 ? -14.936 -102.120 23.307 1.00 86.31 421 PRO A O 1
ATOM 3070 N N . GLU A 1 422 ? -16.367 -100.954 24.575 1.00 86.44 422 GLU A N 1
ATOM 3071 C CA . GLU A 1 422 ? -17.553 -101.729 24.181 1.00 86.44 422 GLU A CA 1
ATOM 3072 C C . GLU A 1 422 ? -18.169 -101.211 22.874 1.00 86.44 422 GLU A C 1
ATOM 3074 O O . GLU A 1 422 ? -18.628 -101.999 22.047 1.00 86.44 422 GLU A O 1
ATOM 3079 N N . THR A 1 423 ? -18.151 -99.891 22.663 1.00 90.38 423 THR A N 1
ATOM 3080 C CA . THR A 1 423 ? -18.670 -99.241 21.446 1.00 90.38 423 THR A CA 1
ATOM 3081 C C . THR A 1 423 ? -17.591 -99.004 20.386 1.00 90.38 423 THR A C 1
ATOM 3083 O O . THR A 1 423 ? -17.927 -98.743 19.230 1.00 90.38 423 THR A O 1
ATOM 3086 N N . HIS A 1 424 ? -16.307 -99.110 20.757 1.00 83.56 424 HIS A N 1
ATOM 3087 C CA . HIS A 1 424 ? -15.151 -98.692 19.953 1.00 83.56 424 HIS A CA 1
ATOM 3088 C C . HIS A 1 424 ? -15.259 -97.234 19.465 1.00 83.56 424 HIS A C 1
ATOM 3090 O O . HIS A 1 424 ? -14.899 -96.907 18.331 1.00 83.56 424 HIS A O 1
ATOM 3096 N N . GLN A 1 425 ? -15.782 -96.356 20.323 1.00 86.50 425 GLN A N 1
ATOM 3097 C CA . GLN A 1 425 ? -15.927 -94.923 20.071 1.00 86.50 425 GLN A CA 1
ATOM 3098 C C . GLN A 1 425 ? -15.413 -94.131 21.274 1.00 86.50 425 GLN A C 1
ATOM 3100 O O . GLN A 1 425 ? -15.336 -94.648 22.388 1.00 86.50 425 GLN A O 1
ATOM 3105 N N . TYR A 1 426 ? -15.051 -92.870 21.051 1.00 84.88 426 TYR A N 1
ATOM 3106 C CA . TYR A 1 426 ? -14.783 -91.947 22.147 1.00 84.88 426 TYR A CA 1
ATOM 3107 C C . TYR A 1 426 ? -16.070 -91.227 22.558 1.00 84.88 426 TYR A C 1
ATOM 3109 O O . TYR A 1 426 ? -16.837 -90.777 21.708 1.00 84.88 426 TYR A O 1
ATOM 3117 N N . GLU A 1 427 ? -16.286 -91.091 23.863 1.00 84.44 427 GLU A N 1
ATOM 3118 C CA . GLU A 1 427 ? -17.459 -90.442 24.449 1.00 84.44 427 GLU A CA 1
ATOM 3119 C C . GLU A 1 427 ? -17.045 -89.248 25.323 1.00 84.44 427 GLU A C 1
ATOM 3121 O O . GLU A 1 427 ? -16.003 -89.266 25.981 1.00 84.44 427 GLU A O 1
ATOM 3126 N N . GLY A 1 428 ? -17.865 -88.191 25.337 1.00 84.81 428 GLY A N 1
ATOM 3127 C CA . GLY A 1 428 ? -17.611 -86.994 26.150 1.00 84.81 428 GLY A CA 1
ATOM 3128 C C . GLY A 1 428 ? -16.460 -86.105 25.661 1.00 84.81 428 GLY A C 1
ATOM 3129 O O . GLY A 1 428 ? -15.837 -85.426 26.474 1.00 84.81 428 GLY A O 1
ATOM 3130 N N . GLY A 1 429 ? -16.156 -86.122 24.359 1.00 85.62 429 GLY A N 1
ATOM 3131 C CA . GLY A 1 429 ? -15.209 -85.183 23.753 1.00 85.62 429 GLY A CA 1
ATOM 3132 C C . GLY A 1 429 ? -15.686 -83.726 23.815 1.00 85.62 429 GLY A C 1
ATOM 3133 O O . GLY A 1 429 ? -16.881 -83.453 23.948 1.00 85.62 429 GLY A O 1
ATOM 3134 N N . THR A 1 430 ? -14.748 -82.786 23.708 1.00 87.56 430 THR A N 1
ATOM 3135 C CA . THR A 1 430 ? -15.012 -81.337 23.731 1.00 87.56 430 THR A CA 1
ATOM 3136 C C . THR A 1 430 ? -14.502 -80.687 22.454 1.00 87.56 430 THR A C 1
ATOM 3138 O O . THR A 1 430 ? -13.376 -80.953 22.033 1.00 87.56 430 THR A O 1
ATOM 3141 N N . GLU A 1 431 ? -15.303 -79.814 21.846 1.00 87.81 431 GLU A N 1
ATOM 3142 C CA . GLU A 1 431 ? -14.872 -79.031 20.684 1.00 87.81 431 GLU A CA 1
ATOM 3143 C C . GLU A 1 431 ? -13.743 -78.058 21.052 1.00 87.81 431 GLU A C 1
ATOM 3145 O O . GLU A 1 431 ? -13.618 -77.633 22.203 1.00 87.81 431 GLU A O 1
ATOM 3150 N N . ALA A 1 432 ? -12.903 -77.719 20.073 1.00 89.44 432 ALA A N 1
ATOM 3151 C CA . ALA A 1 432 ? -11.855 -76.727 20.264 1.00 89.44 432 ALA A CA 1
ATOM 3152 C C . ALA A 1 432 ? -12.447 -75.312 20.309 1.00 89.44 432 ALA A C 1
ATOM 3154 O O . ALA A 1 432 ? -13.266 -74.955 19.460 1.00 89.44 432 ALA A O 1
ATOM 3155 N N . SER A 1 433 ? -12.001 -74.481 21.251 1.00 91.38 433 SER A N 1
ATOM 3156 C CA . SER A 1 433 ? -12.468 -73.099 21.371 1.00 91.38 433 SER A CA 1
ATOM 3157 C C . SER A 1 433 ? -11.390 -72.164 21.907 1.00 91.38 433 SER A C 1
ATOM 3159 O O . SER A 1 433 ? -10.480 -72.562 22.639 1.00 91.38 433 SER A O 1
ATOM 3161 N N . TRP A 1 434 ? -11.525 -70.882 21.582 1.00 92.38 434 TRP A N 1
ATOM 3162 C CA . TRP A 1 434 ? -10.877 -69.827 22.352 1.00 92.38 434 TRP A CA 1
ATOM 3163 C C . TRP A 1 434 ? -11.626 -69.621 23.671 1.00 92.38 434 TRP A C 1
ATOM 3165 O O . TRP A 1 434 ? -12.843 -69.798 23.736 1.00 92.38 434 TRP A O 1
ATOM 3175 N N . THR A 1 435 ? -10.899 -69.255 24.722 1.00 91.56 435 THR A N 1
ATOM 3176 C CA . THR A 1 435 ? -11.490 -68.707 25.946 1.00 91.56 435 THR A CA 1
ATOM 3177 C C . THR A 1 435 ? -11.882 -67.252 25.700 1.00 91.56 435 THR A C 1
ATOM 3179 O O . THR A 1 435 ? -11.095 -66.504 25.115 1.00 91.56 435 THR A O 1
ATOM 3182 N N . ASP A 1 436 ? -13.058 -66.840 26.178 1.00 87.69 436 ASP A N 1
ATOM 3183 C CA . ASP A 1 436 ? -13.505 -65.446 26.102 1.00 87.69 436 ASP A CA 1
ATOM 3184 C C . ASP A 1 436 ? -12.474 -64.491 26.725 1.00 87.69 436 ASP A C 1
ATOM 3186 O O . ASP A 1 436 ? -12.006 -64.688 27.849 1.00 87.69 436 ASP A O 1
ATOM 3190 N N . SER A 1 437 ? -12.138 -63.429 25.993 1.00 85.06 437 SER A N 1
ATOM 3191 C CA . SER A 1 437 ? -11.150 -62.424 26.389 1.00 85.06 437 SER A CA 1
ATOM 3192 C C . SER A 1 437 ? -11.764 -61.029 26.435 1.00 85.06 437 SER A C 1
ATOM 3194 O O . SER A 1 437 ? -12.466 -60.630 25.510 1.00 85.06 437 SER A O 1
ATOM 3196 N N . ASN A 1 438 ? -11.397 -60.230 27.436 1.00 88.69 438 ASN A N 1
ATOM 3197 C CA . ASN A 1 438 ? -11.683 -58.790 27.488 1.00 88.69 438 ASN A CA 1
ATOM 3198 C C . ASN A 1 438 ? -10.614 -57.939 26.765 1.00 88.69 438 ASN A C 1
ATOM 3200 O O . ASN A 1 438 ? -10.446 -56.757 27.077 1.00 88.69 438 ASN A O 1
ATOM 3204 N N . ALA A 1 439 ? -9.881 -58.544 25.824 1.00 92.56 439 ALA A N 1
ATOM 3205 C CA . ALA A 1 439 ? -8.788 -57.903 25.112 1.00 92.56 439 ALA A CA 1
ATOM 3206 C C . ALA A 1 439 ? -9.291 -56.693 24.313 1.00 92.56 439 ALA A C 1
ATOM 3208 O O . ALA A 1 439 ? -10.253 -56.778 23.545 1.00 92.56 439 ALA A O 1
ATOM 3209 N N . SER A 1 440 ? -8.657 -55.543 24.514 1.00 94.44 440 SER A N 1
ATOM 3210 C CA . SER A 1 440 ? -9.041 -54.296 23.866 1.00 94.44 440 SER A CA 1
ATOM 3211 C C . SER A 1 440 ? -7.907 -53.275 23.842 1.00 94.44 440 SER A C 1
ATOM 3213 O O . SER A 1 440 ? -6.948 -53.334 24.618 1.00 94.44 440 SER A O 1
ATOM 3215 N N . VAL A 1 441 ? -8.039 -52.319 22.929 1.00 92.50 441 VAL A N 1
ATOM 3216 C CA . VAL A 1 441 ? -7.207 -51.119 22.866 1.00 92.50 441 VAL A CA 1
ATOM 3217 C C . VAL A 1 441 ? -8.110 -49.893 22.925 1.00 92.50 441 VAL A C 1
ATOM 3219 O O . VAL A 1 441 ? -9.080 -49.786 22.176 1.00 92.50 441 VAL A O 1
ATOM 3222 N N . THR A 1 442 ? -7.806 -48.981 23.841 1.00 94.06 442 THR A N 1
ATO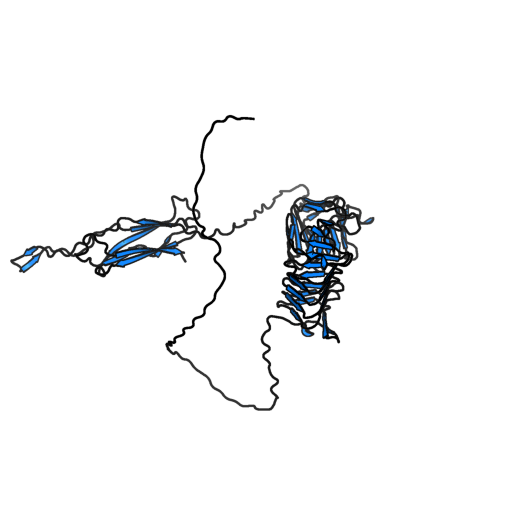M 3223 C CA . THR A 1 442 ? -8.522 -47.718 24.028 1.00 94.06 442 THR A CA 1
ATOM 3224 C C . THR A 1 442 ? -7.653 -46.581 23.522 1.00 94.06 442 THR A C 1
ATOM 3226 O O . THR A 1 442 ? -6.476 -46.489 23.868 1.00 94.06 442 THR A O 1
ATOM 3229 N N . VAL A 1 443 ? -8.250 -45.715 22.712 1.00 92.88 443 VAL A N 1
ATOM 3230 C CA . VAL A 1 443 ? -7.604 -44.552 22.112 1.00 92.88 443 VAL A CA 1
ATOM 3231 C C . VAL A 1 443 ? -8.309 -43.297 22.610 1.00 92.88 443 VAL A C 1
ATOM 3233 O O . VAL A 1 443 ? -9.527 -43.184 22.469 1.00 92.88 443 VAL A O 1
ATOM 3236 N N . ILE A 1 444 ? -7.553 -42.377 23.212 1.00 93.44 444 ILE A N 1
ATOM 3237 C CA . ILE A 1 444 ? -8.044 -41.110 23.770 1.00 93.44 444 ILE A CA 1
ATOM 3238 C C . ILE A 1 444 ? -7.504 -39.977 22.901 1.00 93.44 444 ILE A C 1
ATOM 3240 O O . ILE A 1 444 ? -6.290 -39.819 22.764 1.00 93.44 444 ILE A O 1
ATOM 3244 N N . ASN A 1 445 ? -8.396 -39.201 22.291 1.00 95.12 445 ASN A N 1
ATOM 3245 C CA . ASN A 1 445 ? -8.019 -38.099 21.418 1.00 95.12 445 ASN A CA 1
ATOM 3246 C C . ASN A 1 445 ? -7.907 -36.799 22.221 1.00 95.12 445 ASN A C 1
ATOM 3248 O O . ASN A 1 445 ? -8.896 -36.333 22.777 1.00 95.12 445 ASN A O 1
ATOM 3252 N N . HIS A 1 446 ? -6.718 -36.197 22.228 1.00 92.69 446 HIS A N 1
ATOM 3253 C CA . HIS A 1 446 ? -6.434 -34.865 22.772 1.00 92.69 446 HIS A CA 1
ATOM 3254 C C . HIS A 1 446 ? -6.194 -33.815 21.664 1.00 92.69 446 HIS A C 1
ATOM 3256 O O . HIS A 1 446 ? -5.833 -32.676 21.956 1.00 92.69 446 HIS A O 1
ATOM 3262 N N . SER A 1 447 ? -6.374 -34.190 20.393 1.00 91.88 447 SER A N 1
ATOM 3263 C CA . SER A 1 447 ? -6.185 -33.325 19.221 1.00 91.88 447 SER A CA 1
ATOM 3264 C C . SER A 1 447 ? -7.281 -32.262 19.103 1.00 91.88 447 SER A C 1
ATOM 3266 O O . SER A 1 447 ? -8.423 -32.508 19.489 1.00 91.88 447 SER A O 1
ATOM 3268 N N . ASN A 1 448 ? -6.978 -31.132 18.452 1.00 89.94 448 ASN A N 1
ATOM 3269 C CA . ASN A 1 448 ? -7.997 -30.157 18.024 1.00 89.94 448 ASN A CA 1
ATOM 3270 C C . ASN A 1 448 ? -8.705 -30.545 16.703 1.00 89.94 448 ASN A C 1
ATOM 3272 O O . ASN A 1 448 ? -9.474 -29.759 16.159 1.00 89.94 448 ASN A O 1
ATOM 3276 N N . ALA A 1 449 ? -8.502 -31.770 16.215 1.00 90.12 449 ALA A N 1
ATOM 3277 C CA . ALA A 1 449 ? -9.227 -32.367 15.097 1.00 90.12 449 ALA A CA 1
ATOM 3278 C C . ALA A 1 449 ? -9.735 -33.772 15.458 1.00 90.12 449 ALA A C 1
ATOM 3280 O O . ALA A 1 449 ? -9.227 -34.421 16.376 1.00 90.12 449 A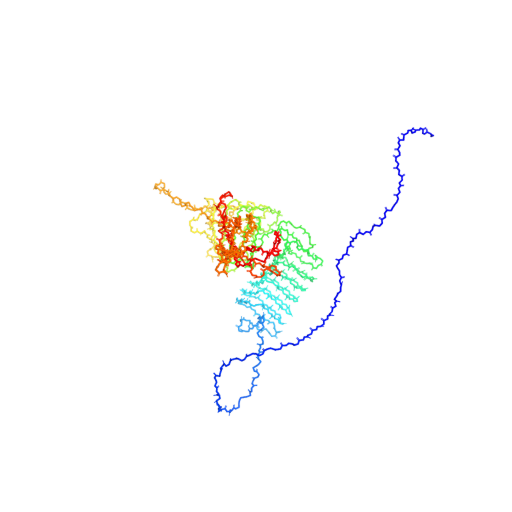LA A O 1
ATOM 3281 N N . ALA A 1 450 ? -10.753 -34.246 14.741 1.00 93.81 450 ALA A N 1
ATOM 3282 C CA . ALA A 1 450 ? -11.218 -35.624 14.860 1.00 93.81 450 ALA A CA 1
ATOM 3283 C C . ALA A 1 450 ? -10.237 -36.596 14.179 1.00 93.81 450 ALA A C 1
ATOM 3285 O O . ALA A 1 450 ? -9.571 -36.246 13.202 1.00 93.81 450 ALA A O 1
ATOM 3286 N N . VAL A 1 451 ? -10.160 -37.824 14.693 1.00 91.94 451 VAL A N 1
ATOM 3287 C CA . VAL A 1 451 ? -9.276 -38.876 14.169 1.00 91.94 451 VAL A CA 1
ATOM 3288 C C . VAL A 1 451 ? -10.039 -40.173 13.940 1.00 91.94 451 VAL A C 1
ATOM 3290 O O . VAL A 1 451 ? -10.908 -40.528 14.732 1.00 91.94 451 VAL A O 1
ATOM 3293 N N . THR A 1 452 ? -9.689 -40.914 12.894 1.00 94.94 452 THR A N 1
ATOM 3294 C CA . THR A 1 452 ? -10.221 -42.260 12.643 1.00 94.94 452 THR A CA 1
ATOM 3295 C C . THR A 1 452 ? -9.199 -43.305 13.075 1.00 94.94 452 THR A C 1
ATOM 3297 O O . THR A 1 452 ? -8.024 -43.240 12.704 1.00 94.94 452 THR A O 1
ATOM 3300 N N . VAL A 1 453 ? -9.648 -44.271 13.877 1.00 92.00 453 VAL A N 1
ATOM 3301 C CA . VAL A 1 453 ? -8.810 -45.317 14.473 1.00 92.00 453 VAL A CA 1
ATOM 3302 C C . VAL A 1 453 ? -9.121 -46.656 13.818 1.00 92.00 453 VAL A C 1
ATOM 3304 O O . VAL A 1 453 ? -10.258 -47.128 13.848 1.00 92.00 453 VAL A O 1
ATOM 3307 N N . THR A 1 454 ? -8.098 -47.303 13.267 1.00 92.69 454 THR A N 1
ATOM 3308 C CA . THR A 1 454 ? -8.199 -48.661 12.719 1.00 92.69 454 THR A CA 1
ATOM 3309 C C . THR A 1 454 ? -7.210 -49.610 13.383 1.00 92.69 454 THR A C 1
ATOM 3311 O O . THR A 1 454 ? -6.153 -49.201 13.855 1.00 92.69 454 THR A O 1
ATOM 3314 N N . ALA A 1 455 ? -7.553 -50.894 13.419 1.00 92.38 455 ALA A N 1
ATOM 3315 C CA . ALA A 1 455 ? -6.724 -51.980 13.914 1.00 92.38 455 ALA A CA 1
ATOM 3316 C C . ALA A 1 455 ? -6.649 -53.115 12.883 1.00 92.38 455 ALA A C 1
ATOM 3318 O O . ALA A 1 455 ? -7.602 -53.384 12.146 1.00 92.38 455 ALA A O 1
ATOM 3319 N N . SER A 1 456 ? -5.498 -53.778 12.839 1.00 91.88 456 SER A N 1
ATOM 3320 C CA . SER A 1 456 ? -5.202 -54.904 11.948 1.00 91.88 456 SER A CA 1
ATOM 3321 C C . SER A 1 456 ? -4.342 -55.943 12.669 1.00 91.88 456 SER A C 1
ATOM 3323 O O . SER A 1 456 ? -3.675 -55.617 13.651 1.00 91.88 456 SER A O 1
ATOM 3325 N N . PHE A 1 457 ? -4.360 -57.192 12.196 1.00 94.75 457 PHE A N 1
ATOM 3326 C CA . PHE A 1 457 ? -3.532 -58.280 12.719 1.00 94.75 457 PHE A CA 1
ATOM 3327 C C . PHE A 1 457 ? -2.756 -58.952 11.590 1.00 94.75 457 PHE A C 1
ATOM 3329 O O . PHE A 1 457 ? -3.333 -59.309 10.564 1.00 94.75 457 PHE A O 1
ATOM 3336 N N . GLU A 1 458 ? -1.463 -59.160 11.814 1.00 93.06 458 GLU A N 1
ATOM 3337 C CA . GLU A 1 458 ? -0.584 -59.938 10.946 1.00 93.06 458 GLU A CA 1
ATOM 3338 C C . GLU A 1 458 ? -0.088 -61.168 11.718 1.00 93.06 458 GLU A C 1
ATOM 3340 O O . GLU A 1 458 ? 0.624 -61.039 12.721 1.00 93.06 458 GLU A O 1
ATOM 3345 N N . ALA A 1 459 ? -0.482 -62.361 11.270 1.00 90.88 459 ALA A N 1
ATOM 3346 C CA . ALA A 1 459 ? 0.004 -63.623 11.820 1.00 90.88 459 ALA A CA 1
ATOM 3347 C C . ALA A 1 459 ? 1.476 -63.853 11.437 1.00 90.88 459 ALA A C 1
ATOM 3349 O O . ALA A 1 459 ? 1.905 -63.516 10.334 1.00 90.88 459 ALA A O 1
ATOM 3350 N N . LEU A 1 460 ? 2.254 -64.458 12.336 1.00 89.12 460 LEU A N 1
ATOM 3351 C CA . LEU A 1 460 ? 3.600 -64.927 12.005 1.00 89.12 460 LEU A CA 1
ATOM 3352 C C . LEU A 1 460 ? 3.539 -66.247 11.209 1.00 89.12 460 LEU A C 1
ATOM 3354 O O . LEU A 1 460 ? 2.577 -67.004 11.368 1.00 89.12 460 LEU A O 1
ATOM 3358 N N . PRO A 1 461 ? 4.575 -66.567 10.407 1.00 88.75 461 PRO A N 1
ATOM 3359 C CA . PRO A 1 461 ? 4.643 -67.828 9.676 1.00 88.75 461 PRO A CA 1
ATOM 3360 C C . PRO A 1 461 ? 4.460 -69.051 10.587 1.00 88.75 461 PRO A C 1
ATOM 3362 O O . PRO A 1 461 ? 5.135 -69.170 11.613 1.00 88.75 461 PRO A O 1
ATOM 3365 N N . GLY A 1 462 ? 3.564 -69.962 10.203 1.00 86.56 462 GLY A N 1
ATOM 3366 C CA . GLY A 1 462 ? 3.142 -71.120 10.999 1.00 86.56 462 GLY A CA 1
ATOM 3367 C C . GLY A 1 462 ? 1.924 -70.890 11.909 1.00 86.56 462 GLY A C 1
ATOM 3368 O O . GLY A 1 462 ? 1.499 -71.833 12.579 1.00 86.56 462 GLY A O 1
ATOM 3369 N N . TYR A 1 463 ? 1.355 -69.679 11.941 1.00 90.38 463 TYR A N 1
ATOM 3370 C CA . TYR A 1 463 ? 0.138 -69.335 12.694 1.00 90.38 463 TYR A CA 1
ATOM 3371 C C . TYR A 1 463 ? -0.967 -68.723 11.816 1.00 90.38 463 TYR A C 1
ATOM 3373 O O . TYR A 1 463 ? -1.899 -68.108 12.328 1.00 90.38 463 TYR A O 1
ATOM 3381 N N . GLU A 1 464 ? -0.907 -68.917 10.497 1.00 91.81 464 GLU A N 1
ATOM 3382 C CA . GLU A 1 464 ? -1.818 -68.326 9.504 1.00 91.81 464 GLU A CA 1
ATOM 3383 C C . GLU A 1 464 ? -3.286 -68.766 9.673 1.00 91.81 464 GLU A C 1
ATOM 3385 O O . GLU A 1 464 ? -4.191 -68.136 9.132 1.00 91.81 464 GLU A O 1
ATOM 3390 N N . THR A 1 465 ? -3.542 -69.836 10.436 1.00 90.94 465 THR A N 1
ATOM 3391 C CA . THR A 1 465 ? -4.895 -70.285 10.804 1.00 90.94 465 THR A CA 1
ATOM 3392 C C . THR A 1 465 ? -5.507 -69.517 11.977 1.00 90.94 465 THR A C 1
ATOM 3394 O O . THR A 1 465 ? -6.675 -69.740 12.290 1.00 90.94 465 THR A O 1
ATOM 3397 N N . THR A 1 466 ? -4.741 -68.655 12.653 1.00 91.81 466 THR A N 1
ATOM 3398 C CA . THR A 1 466 ? -5.228 -67.747 13.699 1.00 91.81 466 THR A CA 1
ATOM 3399 C C . THR A 1 466 ? -5.424 -66.347 13.119 1.00 91.81 466 THR A C 1
ATOM 3401 O O . THR A 1 466 ? -4.564 -65.835 12.407 1.00 91.81 466 THR A O 1
ATOM 3404 N N . SER A 1 467 ? -6.540 -65.702 13.456 1.00 93.06 467 SER A N 1
ATOM 3405 C CA . SER A 1 467 ? -6.824 -64.313 13.081 1.00 93.06 467 SER A CA 1
ATOM 3406 C C . SER A 1 467 ? -7.508 -63.560 14.225 1.00 93.06 467 SER A C 1
ATOM 3408 O O . SER A 1 467 ? -7.942 -64.170 15.202 1.00 93.06 467 SER A O 1
ATOM 3410 N N . MET A 1 468 ? -7.629 -62.239 14.106 1.00 94.06 468 MET A N 1
ATOM 3411 C CA . MET A 1 468 ? -8.290 -61.373 15.086 1.00 94.06 468 MET A CA 1
ATOM 3412 C C . MET A 1 468 ? -9.444 -60.623 14.423 1.00 94.06 468 MET A C 1
ATOM 3414 O O . MET A 1 468 ? -9.264 -60.005 13.372 1.00 94.06 468 MET A O 1
ATOM 3418 N N . THR A 1 469 ? -10.618 -60.633 15.051 1.00 94.62 469 THR A N 1
ATOM 3419 C CA . THR A 1 469 ? -11.719 -59.731 14.702 1.00 94.62 469 THR A CA 1
ATOM 3420 C C . THR A 1 469 ? -11.691 -58.509 15.614 1.00 94.62 469 THR A C 1
ATOM 3422 O O . THR A 1 469 ? -11.451 -58.608 16.818 1.00 94.62 469 THR A O 1
ATOM 3425 N N . PHE A 1 470 ? -11.914 -57.339 15.014 1.00 95.31 470 PHE A N 1
ATOM 3426 C CA . PHE A 1 470 ? -11.831 -56.044 15.681 1.00 95.31 470 PHE A CA 1
ATOM 3427 C C . PHE A 1 470 ? -13.221 -55.406 15.746 1.00 95.31 470 PHE A C 1
ATOM 3429 O O . PHE A 1 470 ? -13.766 -54.986 14.723 1.00 95.31 470 PHE A O 1
ATOM 3436 N N . GLY A 1 471 ? -13.807 -55.343 16.940 1.00 93.94 471 GLY A N 1
ATOM 3437 C CA . GLY A 1 471 ? -15.052 -54.616 17.180 1.00 93.94 471 GLY A CA 1
ATOM 3438 C C . GLY A 1 471 ? -14.801 -53.110 17.206 1.00 93.94 471 GLY A C 1
ATOM 3439 O O . GLY A 1 471 ? -13.777 -52.671 17.719 1.00 93.94 471 GLY A O 1
ATOM 3440 N N . ASN A 1 472 ? -15.730 -52.318 16.661 1.00 92.81 472 ASN A N 1
ATOM 3441 C CA . ASN A 1 472 ? -15.603 -50.855 16.555 1.00 92.81 472 ASN A CA 1
ATOM 3442 C C . ASN A 1 472 ? -14.372 -50.385 15.734 1.00 92.81 472 ASN A C 1
ATOM 3444 O O . ASN A 1 472 ? -13.833 -49.302 15.949 1.00 92.81 472 ASN A O 1
ATOM 3448 N N . ASN A 1 473 ? -13.904 -51.215 14.795 1.00 93.56 473 ASN A N 1
ATOM 3449 C CA . ASN A 1 473 ? -12.787 -50.892 13.908 1.00 93.56 473 ASN A CA 1
ATOM 3450 C C . ASN A 1 473 ? -13.187 -49.817 12.882 1.00 93.56 473 ASN A C 1
ATOM 3452 O O . ASN A 1 473 ? -14.236 -49.943 12.251 1.00 93.56 473 ASN A O 1
ATOM 3456 N N . GLY A 1 474 ? -12.361 -48.784 12.699 1.00 90.88 474 GLY A N 1
ATOM 3457 C CA . GLY A 1 474 ? -12.708 -47.611 11.887 1.00 90.88 474 GLY A CA 1
ATOM 3458 C C . GLY A 1 474 ? -13.523 -46.556 12.640 1.00 90.88 474 GLY A C 1
ATOM 3459 O O . GLY A 1 474 ? -14.122 -45.691 12.008 1.00 90.88 474 GLY A O 1
ATOM 3460 N N . ALA A 1 475 ? -13.572 -46.611 13.975 1.00 92.44 475 ALA A N 1
ATOM 3461 C CA . ALA A 1 475 ? -14.257 -45.602 14.777 1.00 92.44 475 ALA A CA 1
ATOM 3462 C C . ALA A 1 475 ? -13.606 -44.219 14.631 1.00 92.44 475 ALA A C 1
ATOM 3464 O O . ALA A 1 475 ? -12.393 -44.065 14.795 1.00 92.44 475 ALA A O 1
ATOM 3465 N N . THR A 1 476 ? -14.433 -43.201 14.396 1.00 96.00 476 THR A N 1
ATOM 3466 C CA . THR A 1 476 ? -14.022 -41.796 14.470 1.00 96.00 476 THR A CA 1
ATOM 3467 C C . THR A 1 476 ? -14.164 -41.287 15.901 1.00 96.00 476 THR A C 1
ATOM 3469 O O . THR A 1 476 ? -15.249 -41.316 16.483 1.00 96.00 476 THR A O 1
ATOM 3472 N N . VAL A 1 477 ? -13.062 -40.799 16.463 1.00 95.62 477 VAL A N 1
ATOM 3473 C CA . VAL A 1 477 ? -12.986 -40.153 17.773 1.00 95.62 477 VAL A CA 1
ATOM 3474 C C . VAL A 1 477 ? -13.011 -38.642 17.562 1.00 95.62 477 VAL A C 1
ATOM 3476 O O . VAL A 1 477 ? -12.177 -38.094 16.841 1.00 95.62 477 VAL A O 1
ATOM 3479 N N . ALA A 1 478 ? -13.983 -37.965 18.175 1.00 96.44 478 ALA A N 1
ATOM 3480 C CA . ALA A 1 478 ? -14.166 -36.520 18.044 1.00 96.44 478 ALA A CA 1
ATOM 3481 C C . ALA A 1 478 ? -12.951 -35.714 18.548 1.00 96.44 478 ALA A C 1
ATOM 3483 O O . ALA A 1 478 ? -12.131 -36.221 19.315 1.00 96.44 478 ALA A O 1
ATOM 3484 N N . THR A 1 479 ? -12.852 -34.452 18.122 1.00 94.31 479 THR A N 1
ATOM 3485 C CA . THR A 1 479 ? -11.867 -33.483 18.635 1.00 94.31 479 THR A CA 1
ATOM 3486 C C . THR A 1 479 ? -12.038 -33.240 20.137 1.00 94.31 479 THR A C 1
ATOM 3488 O O . THR A 1 479 ? -13.159 -33.241 20.647 1.00 94.31 479 THR A O 1
ATOM 3491 N N . ALA A 1 480 ? -10.931 -32.993 20.840 1.00 92.56 480 ALA A N 1
ATOM 3492 C CA . ALA A 1 480 ? -10.935 -32.548 22.232 1.00 92.56 480 ALA A CA 1
ATOM 3493 C C . ALA A 1 480 ? -11.196 -31.040 22.390 1.00 92.56 480 ALA A C 1
ATOM 3495 O O . ALA A 1 480 ? -11.272 -30.552 23.521 1.00 92.56 480 ALA A O 1
ATOM 3496 N N . GLU A 1 481 ? -11.318 -30.284 21.297 1.00 91.12 481 GLU A N 1
ATOM 3497 C CA . GLU A 1 481 ? -11.607 -28.851 21.354 1.00 91.12 481 GLU A CA 1
ATOM 3498 C C . GLU A 1 481 ? -12.912 -28.575 22.124 1.00 91.12 481 GLU A C 1
ATOM 3500 O O . GLU A 1 481 ? -13.944 -29.205 21.900 1.00 91.12 481 GLU A O 1
ATOM 3505 N N . GLY A 1 482 ? -12.849 -27.660 23.097 1.00 90.19 482 GLY A N 1
ATOM 3506 C CA . GLY A 1 482 ? -13.965 -27.364 24.000 1.00 90.19 482 GLY A CA 1
ATOM 3507 C C . GLY A 1 482 ? -14.242 -28.417 25.087 1.00 90.19 482 GLY A C 1
ATOM 3508 O O . GLY A 1 482 ? -15.161 -28.221 25.882 1.00 90.19 482 GLY A O 1
ATOM 3509 N N . THR A 1 483 ? -13.466 -29.504 25.172 1.00 89.50 483 THR A N 1
ATOM 3510 C CA . THR A 1 483 ? -13.602 -30.521 26.233 1.00 89.50 483 THR A CA 1
ATOM 3511 C C . THR A 1 483 ? -12.656 -30.259 27.411 1.00 89.50 483 THR A C 1
ATOM 3513 O O . THR A 1 483 ? -11.556 -29.730 27.253 1.00 89.50 483 THR A O 1
ATOM 3516 N N . GLU A 1 484 ? -13.065 -30.636 28.626 1.00 90.50 484 GLU A N 1
ATOM 3517 C CA . GLU A 1 484 ? -12.136 -30.704 29.762 1.00 90.50 484 GLU A CA 1
ATOM 3518 C C . GLU A 1 484 ? -11.107 -31.817 29.520 1.00 90.50 484 GLU A C 1
ATOM 3520 O O . GLU A 1 484 ? -11.482 -32.911 29.108 1.00 90.50 484 GLU A O 1
ATOM 3525 N N . PHE A 1 485 ? -9.836 -31.597 29.873 1.00 87.56 485 PHE A N 1
ATOM 3526 C CA . PHE A 1 485 ? -8.754 -32.573 29.657 1.00 87.56 485 PHE A CA 1
ATOM 3527 C C . PHE A 1 485 ? -9.075 -33.988 30.186 1.00 87.56 485 PHE A C 1
ATOM 3529 O O . PHE A 1 485 ? -8.793 -34.981 29.524 1.00 87.56 485 PHE A O 1
ATOM 3536 N N . ALA A 1 486 ? -9.724 -34.090 31.352 1.00 89.81 486 ALA A N 1
ATOM 3537 C CA . ALA A 1 486 ? -10.124 -35.364 31.962 1.00 89.81 486 ALA A CA 1
ATOM 3538 C C . ALA A 1 486 ? -11.369 -36.026 31.323 1.00 89.81 486 ALA A C 1
ATOM 3540 O O . ALA A 1 486 ? -11.770 -37.110 31.741 1.00 89.81 486 ALA A O 1
ATOM 3541 N N . LYS A 1 487 ? -12.001 -35.367 30.344 1.00 92.19 487 LYS A N 1
ATOM 3542 C CA . LYS A 1 487 ? -13.192 -35.811 29.598 1.00 92.19 487 LYS A CA 1
ATOM 3543 C C . LYS A 1 487 ? -12.919 -35.890 28.087 1.00 92.19 487 LYS A C 1
ATOM 3545 O O . LYS A 1 487 ? -13.859 -35.833 27.296 1.00 92.19 487 LYS A O 1
ATOM 3550 N N . ALA A 1 488 ? -11.647 -35.995 27.698 1.00 93.81 488 ALA A N 1
ATOM 3551 C CA . ALA A 1 488 ? -11.231 -36.114 26.307 1.00 93.81 488 ALA A CA 1
ATOM 3552 C C . ALA A 1 488 ? -11.959 -37.282 25.599 1.00 93.81 488 ALA A C 1
ATOM 3554 O O . ALA A 1 488 ? -12.098 -38.361 26.194 1.00 93.81 488 ALA A O 1
ATOM 3555 N N . PRO A 1 489 ? -12.446 -37.101 24.355 1.00 96.88 489 PRO A N 1
ATOM 3556 C CA . PRO A 1 489 ? -13.156 -38.152 23.635 1.00 96.88 489 PRO A CA 1
ATOM 3557 C C . PRO A 1 489 ? -12.295 -39.402 23.450 1.00 96.88 489 PRO A C 1
ATOM 3559 O O . PRO A 1 489 ? -11.090 -39.321 23.217 1.00 96.88 489 PRO A O 1
ATOM 3562 N N . SER A 1 490 ? -12.916 -40.576 23.524 1.00 95.69 490 SER A N 1
ATOM 3563 C CA . SER A 1 490 ? -12.213 -41.847 23.367 1.00 95.69 490 SER A CA 1
ATOM 3564 C C . SER A 1 490 ? -13.063 -42.903 22.673 1.00 95.69 490 SER A C 1
ATOM 3566 O O . SER A 1 490 ? -14.294 -42.841 22.684 1.00 95.69 490 SER A O 1
ATOM 3568 N N . ALA A 1 491 ? -12.393 -43.883 22.071 1.00 95.25 491 ALA A N 1
ATOM 3569 C CA . ALA A 1 491 ? -13.012 -45.102 21.567 1.00 95.25 491 ALA A CA 1
ATOM 3570 C C . ALA A 1 491 ? -12.197 -46.327 21.986 1.00 95.25 491 ALA A C 1
ATOM 3572 O O . ALA A 1 491 ? -10.968 -46.287 22.056 1.00 95.25 491 ALA A O 1
ATOM 3573 N N . THR A 1 492 ? -12.895 -47.433 22.224 1.00 96.25 492 THR A N 1
ATOM 3574 C CA . THR A 1 492 ? -12.294 -48.741 22.492 1.00 96.25 492 THR A CA 1
ATOM 3575 C C . THR A 1 492 ? -12.562 -49.654 21.301 1.00 96.25 492 THR A C 1
ATOM 3577 O O . THR A 1 492 ? -13.709 -49.781 20.865 1.00 96.25 492 THR A O 1
ATOM 3580 N N . ILE A 1 493 ? -11.508 -50.289 20.791 1.00 94.94 493 ILE A N 1
ATOM 3581 C CA . ILE A 1 493 ? -11.582 -51.397 19.838 1.00 94.94 493 ILE A CA 1
ATOM 3582 C C . ILE A 1 493 ? -11.472 -52.687 20.651 1.00 94.94 493 ILE A C 1
ATOM 3584 O O . ILE A 1 493 ? -10.476 -52.903 21.347 1.00 94.94 493 ILE A O 1
ATOM 3588 N N . THR A 1 494 ? -12.491 -53.543 20.582 1.00 96.25 494 THR A N 1
ATOM 3589 C CA . THR A 1 494 ? -12.446 -54.880 21.192 1.00 96.25 494 THR A CA 1
ATOM 3590 C C . THR A 1 494 ? -11.775 -55.865 20.245 1.00 96.25 494 THR A C 1
ATOM 3592 O O . THR A 1 494 ? -11.897 -55.750 19.026 1.00 96.25 494 THR A O 1
ATOM 3595 N N . ILE A 1 495 ? -11.041 -56.825 20.800 1.00 95.69 495 ILE A N 1
ATOM 3596 C CA . ILE A 1 495 ? -10.226 -57.779 20.048 1.00 95.69 495 ILE A CA 1
ATOM 3597 C C . ILE A 1 495 ? -10.691 -59.182 20.427 1.00 95.69 495 ILE A C 1
ATOM 3599 O O . ILE A 1 495 ? -10.740 -59.531 21.607 1.00 95.69 495 ILE A O 1
ATOM 3603 N N . THR A 1 496 ? -11.040 -59.994 19.433 1.00 94.88 496 THR A N 1
ATOM 3604 C CA . THR A 1 496 ? -11.478 -61.377 19.650 1.00 94.88 496 THR A CA 1
ATOM 3605 C C . THR A 1 496 ? -10.685 -62.320 18.742 1.00 94.88 496 THR A C 1
ATOM 3607 O O . THR A 1 496 ? -10.658 -62.111 17.526 1.00 94.88 496 THR A O 1
ATOM 3610 N N . PRO A 1 497 ? -10.017 -63.348 19.294 1.00 92.94 497 PRO A N 1
ATOM 3611 C CA . PRO A 1 497 ? -9.274 -64.311 18.497 1.00 92.94 497 PRO A CA 1
ATOM 3612 C C . PRO A 1 497 ? -10.232 -65.259 17.769 1.00 92.94 497 PRO A C 1
ATOM 3614 O O . PRO A 1 497 ? -11.308 -65.604 18.258 1.00 92.94 497 PRO A O 1
ATOM 3617 N N . THR A 1 498 ? -9.838 -65.683 16.574 1.00 92.25 498 THR A N 1
ATOM 3618 C CA . THR A 1 498 ? -10.636 -66.535 15.685 1.00 92.25 498 THR A CA 1
ATOM 3619 C C . THR A 1 498 ? -9.754 -67.543 14.952 1.00 92.25 498 THR A C 1
ATOM 3621 O O . THR A 1 498 ? -8.532 -67.395 14.876 1.00 92.25 498 THR A O 1
ATOM 3624 N N . GLY A 1 499 ? -10.382 -68.588 14.408 1.00 91.12 499 GLY A N 1
ATOM 3625 C CA . GLY A 1 499 ? -9.674 -69.706 13.788 1.00 91.12 499 GLY A CA 1
ATOM 3626 C C . GLY A 1 499 ? -9.034 -70.629 14.827 1.00 91.12 499 GLY A C 1
ATOM 3627 O O . GLY A 1 499 ? -9.507 -70.711 15.961 1.00 91.12 499 GLY A O 1
ATOM 3628 N N . SER A 1 500 ? -7.969 -71.330 14.444 1.00 89.88 500 SER A N 1
ATOM 3629 C CA . SER A 1 500 ? -7.306 -72.342 15.275 1.00 89.88 500 SER A CA 1
ATOM 3630 C C . SER A 1 500 ? -5.852 -71.992 15.563 1.00 89.88 500 SER A C 1
ATOM 3632 O O . SER A 1 500 ? -5.146 -71.491 14.680 1.00 89.88 500 SER A O 1
ATOM 3634 N N . LEU A 1 501 ? -5.381 -72.342 16.763 1.00 90.25 501 LEU A N 1
ATOM 3635 C CA . LEU A 1 501 ? -3.986 -72.182 17.169 1.00 90.25 501 LEU A CA 1
ATOM 3636 C C . LEU A 1 501 ? -3.219 -73.511 17.115 1.00 90.25 501 LEU A C 1
ATOM 3638 O O . LEU A 1 501 ? -3.696 -74.540 17.594 1.00 90.25 501 LEU A O 1
ATOM 3642 N N . ALA A 1 502 ? -2.006 -73.486 16.559 1.00 84.62 502 ALA A N 1
ATOM 3643 C CA . ALA A 1 502 ? -1.122 -74.648 16.517 1.00 84.62 502 ALA A CA 1
ATOM 3644 C C . ALA A 1 502 ? -0.593 -75.013 17.918 1.00 84.62 502 ALA A C 1
ATOM 3646 O O . ALA A 1 502 ? -0.202 -74.141 18.692 1.00 84.62 502 ALA A O 1
ATOM 3647 N N . GLN A 1 503 ? -0.489 -76.311 18.226 1.00 80.31 503 GLN A N 1
ATOM 3648 C CA . GLN A 1 503 ? -0.016 -76.813 19.531 1.00 80.31 503 GLN A CA 1
ATOM 3649 C C . GLN A 1 503 ? 1.417 -76.356 19.891 1.00 80.31 503 GLN A C 1
ATOM 3651 O O . GLN A 1 503 ? 1.803 -76.345 21.058 1.00 80.31 503 GLN A O 1
ATOM 3656 N N . THR A 1 504 ? 2.206 -75.934 18.902 1.00 77.06 504 THR A N 1
ATOM 3657 C CA . THR A 1 504 ? 3.552 -75.367 19.074 1.00 77.06 504 THR A CA 1
ATOM 3658 C C . THR A 1 504 ? 3.571 -73.952 19.664 1.00 77.06 504 THR A C 1
ATOM 3660 O O . THR A 1 504 ? 4.641 -73.482 20.039 1.00 77.06 504 THR A O 1
ATOM 3663 N N . ALA A 1 505 ? 2.424 -73.274 19.784 1.00 78.44 505 ALA A N 1
ATOM 3664 C CA . ALA A 1 505 ? 2.315 -71.865 20.181 1.00 78.44 505 ALA A CA 1
ATOM 3665 C C . ALA A 1 505 ? 2.594 -71.551 21.669 1.00 78.44 505 ALA A C 1
ATOM 3667 O O . ALA A 1 505 ? 2.383 -70.415 22.082 1.00 78.44 505 ALA A O 1
ATOM 3668 N N . ASN A 1 506 ? 3.021 -72.528 22.479 1.00 76.19 506 ASN A N 1
ATOM 3669 C CA . ASN A 1 506 ? 3.119 -72.482 23.951 1.00 76.19 506 ASN A CA 1
ATOM 3670 C C . ASN A 1 506 ? 3.719 -71.171 24.525 1.00 76.19 506 ASN A C 1
ATOM 3672 O O . ASN A 1 506 ? 4.932 -71.051 24.697 1.00 76.19 506 ASN A O 1
ATOM 3676 N N . GLY A 1 507 ? 2.863 -70.187 24.833 1.00 71.94 507 GLY A N 1
ATOM 3677 C CA . GLY A 1 507 ? 3.256 -68.863 25.343 1.00 71.94 507 GLY A CA 1
ATOM 3678 C C . GLY A 1 507 ? 4.105 -68.007 24.386 1.00 71.94 507 GLY A C 1
ATOM 3679 O O . GLY A 1 507 ? 4.713 -67.031 24.818 1.00 71.94 507 GLY A O 1
ATOM 3680 N N . GLY A 1 508 ? 4.201 -68.381 23.107 1.00 81.88 508 GLY A N 1
ATOM 3681 C CA . GLY A 1 508 ? 5.008 -67.686 22.104 1.00 81.88 508 GLY A CA 1
ATOM 3682 C C . GLY A 1 508 ? 4.272 -66.520 21.437 1.00 81.88 508 GLY A C 1
ATOM 3683 O O . GLY A 1 508 ? 3.046 -66.449 21.441 1.00 81.88 508 GLY A O 1
ATOM 3684 N N . LYS A 1 509 ? 5.020 -65.616 20.789 1.00 89.31 509 LYS A N 1
ATOM 3685 C CA . LYS A 1 509 ? 4.421 -64.607 19.901 1.00 89.31 509 LYS A CA 1
ATOM 3686 C C . LYS A 1 509 ? 3.870 -65.298 18.647 1.00 89.31 509 LYS A C 1
ATOM 3688 O O . LYS A 1 509 ? 4.626 -65.963 17.944 1.00 89.31 509 LYS A O 1
ATOM 3693 N N . ILE A 1 510 ? 2.588 -65.081 18.354 1.00 90.81 510 ILE A N 1
ATOM 3694 C CA . ILE A 1 510 ? 1.870 -65.691 17.214 1.00 90.81 510 ILE A CA 1
ATOM 3695 C C . ILE A 1 510 ? 1.576 -64.707 16.069 1.00 90.81 510 ILE A C 1
ATOM 3697 O O . ILE A 1 510 ? 1.257 -65.117 14.960 1.00 90.81 510 ILE A O 1
ATOM 3701 N N . GLY A 1 511 ? 1.699 -63.404 16.321 1.00 92.00 511 GLY A N 1
ATOM 3702 C CA . GLY A 1 511 ? 1.400 -62.339 15.364 1.00 92.00 511 GLY A CA 1
ATOM 3703 C C . GLY A 1 511 ? 1.602 -60.955 15.977 1.00 92.00 511 GLY A C 1
ATOM 3704 O O . GLY A 1 511 ? 2.091 -60.840 17.104 1.00 92.00 511 GLY A O 1
ATOM 3705 N N . THR A 1 512 ? 1.243 -59.904 15.246 1.00 93.31 512 THR A N 1
ATOM 3706 C CA . THR A 1 512 ? 1.307 -58.504 15.700 1.00 93.31 512 THR A CA 1
ATOM 3707 C C . THR A 1 512 ? -0.026 -57.816 15.429 1.00 93.31 512 THR A C 1
ATOM 3709 O O . THR A 1 512 ? -0.555 -57.935 14.328 1.00 93.31 512 THR A O 1
ATOM 3712 N N . ILE A 1 513 ? -0.556 -57.087 16.415 1.00 93.31 513 ILE A N 1
ATOM 3713 C CA . ILE A 1 513 ? -1.686 -56.169 16.222 1.00 93.31 513 ILE A CA 1
ATOM 3714 C C . ILE A 1 513 ? -1.123 -54.764 16.005 1.00 93.31 513 ILE A C 1
ATOM 3716 O O . ILE A 1 513 ? -0.291 -54.308 16.790 1.00 93.31 513 ILE A O 1
ATOM 3720 N N . THR A 1 514 ? -1.591 -54.080 14.964 1.00 93.00 514 THR A N 1
ATOM 3721 C CA . THR A 1 514 ? -1.177 -52.715 14.614 1.00 93.00 514 THR A CA 1
ATOM 3722 C C . THR A 1 514 ? -2.392 -51.799 14.625 1.00 93.00 514 THR A C 1
ATOM 3724 O O . THR A 1 514 ? -3.338 -52.025 13.869 1.00 93.00 514 THR A O 1
ATOM 3727 N N . VAL A 1 515 ? -2.347 -50.756 15.458 1.00 91.25 515 VAL A N 1
ATOM 3728 C CA . VAL A 1 515 ? -3.321 -49.655 15.465 1.00 91.25 515 VAL A CA 1
ATOM 3729 C C . VAL A 1 515 ? -2.786 -48.502 14.622 1.00 91.25 515 VAL A C 1
ATOM 3731 O O . VAL A 1 515 ? -1.634 -48.103 14.773 1.00 91.25 515 VAL A O 1
ATOM 3734 N N . SER A 1 516 ? -3.627 -47.980 13.735 1.00 90.56 516 SER A N 1
ATOM 3735 C CA . SER A 1 516 ? -3.351 -46.833 12.871 1.00 90.56 516 SER A CA 1
ATOM 3736 C C . SER A 1 516 ? -4.336 -45.708 13.171 1.00 90.56 516 SER A C 1
ATOM 3738 O O . SER A 1 516 ? -5.535 -45.946 13.315 1.00 90.56 516 SER A O 1
ATOM 3740 N N . ILE A 1 517 ? -3.816 -44.486 13.254 1.00 90.94 517 ILE A N 1
ATOM 3741 C CA . ILE A 1 517 ? -4.583 -43.262 13.492 1.00 90.94 517 ILE A CA 1
ATOM 3742 C C . ILE A 1 517 ? -4.428 -42.384 12.251 1.00 90.94 517 ILE A C 1
ATOM 3744 O O . ILE A 1 517 ? -3.304 -42.112 11.826 1.00 90.94 517 ILE A O 1
ATOM 3748 N N . ALA A 1 518 ? -5.547 -41.948 11.684 1.00 89.19 518 ALA A N 1
ATOM 3749 C CA . ALA A 1 518 ? -5.603 -41.009 10.569 1.00 89.19 518 ALA A CA 1
ATOM 3750 C C . ALA A 1 518 ? -6.435 -39.777 10.951 1.00 89.19 518 ALA A C 1
ATOM 3752 O O . ALA A 1 518 ? -7.204 -39.818 11.913 1.00 89.19 518 ALA A O 1
ATOM 3753 N N . ALA A 1 519 ? -6.310 -38.696 10.180 1.00 86.12 519 ALA A N 1
ATOM 3754 C CA . ALA A 1 519 ? -7.317 -37.639 10.190 1.00 86.12 519 ALA A CA 1
ATOM 3755 C C . ALA A 1 519 ? -8.682 -38.243 9.817 1.00 86.12 519 ALA A C 1
ATOM 3757 O O . ALA A 1 519 ? -8.738 -39.114 8.948 1.00 86.12 519 ALA A O 1
ATOM 3758 N N . ALA A 1 520 ? -9.755 -37.809 10.476 1.00 84.81 520 ALA A N 1
ATOM 3759 C CA . ALA A 1 520 ? -11.101 -38.139 10.019 1.00 84.81 520 ALA A CA 1
ATOM 3760 C C . ALA A 1 520 ? -11.438 -37.335 8.749 1.00 84.81 520 ALA A C 1
ATOM 3762 O O . ALA A 1 520 ? -11.089 -36.154 8.673 1.00 84.81 520 ALA A O 1
ATOM 3763 N N . GLU A 1 521 ? -12.090 -37.983 7.780 1.00 66.25 521 GLU A N 1
ATOM 3764 C CA . GLU A 1 521 ? -12.632 -37.357 6.556 1.00 66.25 521 GLU A CA 1
ATOM 3765 C C . GLU A 1 521 ? -13.968 -36.634 6.809 1.00 66.25 521 GLU A C 1
ATOM 3767 O O . GLU A 1 521 ? -14.763 -37.131 7.645 1.00 66.25 521 GLU A O 1
#

Organism: NCBI:txid673271

Foldseek 3Di:
DDDDDDDDDDDDDDDDDDDDDDDDDDDDDDDDDDDDDDDDDDDDDDDDDDDDDDDDDDDPPPPPPPPPDQEDEDDVVQVWDQDPVRETEHQAEGEDAGEYEEAHEYEYENQYEYYYCEYAYAAEYEYDYAYEYFHAEEYAYQEYHALHEYAYAEYHYQEYEWNAEHAHAHYYDHPHAYEAEPPTEYEDEAPDDDPLVRFYYADWYHHVQWIAGSNRHTPWGDAAEAELRDWDDDVQWTADSVQQEIEGAQAEDETAAPAQAHHEYHYAQAEHEYEYHAEHEYHRFALPPNHENYEYEYAEYEYDYFYKFAQPNYQAHDKYFNAEYDYDPQKDKPPQWDWDADPVRGMIAIFGPPCNVPPGRHHNMIGMHGDPDDPPDDDDDDPPDDDPDPDPPDPWDWDKDKDWDDPDKDKDDKALACQDPVVRGHPDIDHIDIDDDQTKMKMFTAIQAKKWKAKAKDFDPPLVQKGKDKPCGRPIWGYCVPPDPVGTTMDMIGIDMDGDGDPVCVVHDGIDMDMDMGGDD

Radius of gyration: 41.34 Å; chains: 1; bounding box: 105×140×104 Å